Protein AF-0000000078790916 (afdb_homodimer)

Sequence (766 aa):
MKKFFTLTLLTGAIVLLAACGKLNLDSGSSSTGGTKTGSYQTTGTVDNSMYQGVIKNGRYQTSSARGLMLQQNDQGENTFNIKSMESGLESLAKAQFSTDKYSFEEGQLLSTATARSWLKRESKSNPDGLNPVDNGKKDPDTRNPMYLQQILEQDFMVQDGNSMKLGGIAIALGMNQVDYYTKTEYGAQYQTEISEATLKKQGEAMAAKVVARLRKMEKVPSDVPILVGIYKNAEQDSLVGGVYVEHATSKSGTDLGSWKKLNQQNEILPVVSDHKAINSTVANDFSSFTNQVKGFFPTLAGITAQAHYEDGNLSGMKITVNTQFYGLTEIQSFTQYISTAANKYLPSGVPIEITIQSTQGIQAFVSRSSGDKGFYTHVFGSYMKKFFTLTLLTGAIVLLAACGKLNLDSGSSSTGGTKTGSYQTTGTVDNSMYQGVIKNGRYQTSSARGLMLQQNDQGENTFNIKSMESGLESLAKAQFSTDKYSFEEGQLLSTATARSWLKRESKSNPDGLNPVDNGKKDPDTRNPMYLQQILEQDFMVQDGNSMKLGGIAIALGMNQVDYYTKTEYGAQYQTEISEATLKKQGEAMAAKVVARLRKMEKVPSDVPILVGIYKNAEQDSLVGGVYVEHATSKSGTDLGSWKKLNQQNEILPVVSDHKAINSTVANDFSSFTNQVKGFFPTLAGITAQAHYEDGNLSGMKITVNTQFYGLTEIQSFTQYISTAANKYLPSGVPIEITIQSTQGIQAFVSRSSGDKGFYTHVFGSY

pLDDT: mean 87.04, std 20.03, range [19.58, 98.94]

Solvent-accessible surface area (backbone atoms only — not comparable to full-atom values): 42086 Å² total; per-residue (Å²): 140,75,82,76,80,78,78,80,82,78,77,74,79,77,76,78,74,74,78,66,79,72,80,75,74,70,76,76,77,72,77,74,84,64,82,77,68,64,53,55,47,62,28,48,80,83,44,81,89,44,55,27,25,45,22,52,67,59,24,55,54,67,41,52,34,51,70,53,58,61,70,52,48,68,36,72,90,53,56,32,42,58,30,19,50,52,52,48,50,50,56,60,41,43,78,78,49,44,46,89,66,28,30,33,36,45,16,77,82,53,39,43,68,54,49,52,45,34,50,33,47,25,40,93,94,32,71,64,17,65,20,57,46,82,73,82,51,82,50,57,88,70,28,61,60,58,43,52,59,44,78,47,54,38,31,28,28,26,83,49,87,76,37,70,40,83,52,31,38,37,36,36,41,32,26,34,39,57,30,75,43,59,88,42,92,93,47,67,78,45,65,27,80,42,53,69,69,57,43,49,54,52,45,53,55,47,46,45,52,51,44,43,54,50,54,69,35,88,90,35,62,61,66,40,34,36,36,41,33,38,28,38,43,44,60,55,86,49,93,38,13,36,38,51,45,32,36,30,49,16,56,43,67,57,52,41,77,70,74,45,79,43,58,50,47,66,45,63,36,73,62,63,82,94,54,76,65,91,38,60,68,61,52,50,25,48,50,51,34,50,51,52,52,54,57,26,42,81,68,62,75,45,72,40,30,37,36,35,25,51,77,74,37,77,61,32,38,42,32,42,36,36,41,74,75,80,53,55,66,58,50,50,32,49,52,32,28,49,46,45,43,42,68,72,34,40,80,77,71,34,29,36,37,35,39,33,24,38,98,88,32,73,43,31,38,37,34,30,53,63,76,50,89,60,60,48,74,49,69,68,81,56,66,145,79,83,75,88,77,79,80,81,80,79,79,79,82,78,79,77,76,79,69,81,71,78,75,76,70,76,74,78,72,78,75,84,62,83,78,69,63,52,56,46,63,28,48,79,82,45,80,89,44,56,24,25,45,22,51,64,60,22,55,53,69,42,51,34,51,69,53,56,62,72,52,48,70,36,72,89,53,56,32,43,59,30,18,50,51,54,49,51,50,57,61,40,44,80,78,48,43,46,91,64,27,29,32,36,45,17,76,81,53,40,44,68,55,48,53,44,34,49,31,46,26,39,93,94,33,72,65,17,66,20,58,46,82,73,82,49,81,51,58,88,70,28,61,60,59,43,50,58,46,76,44,54,40,31,28,31,26,80,48,87,75,37,69,41,83,51,31,38,37,37,36,41,30,26,33,40,59,29,74,44,60,88,44,91,93,48,67,79,47,65,27,80,41,53,69,69,56,44,49,55,52,44,53,54,45,47,45,52,51,42,44,53,49,54,69,36,90,89,35,62,62,66,39,33,37,36,40,33,36,27,42,43,44,61,55,86,49,91,37,13,35,37,51,47,32,35,30,50,16,57,41,66,58,51,42,77,70,72,45,78,42,57,51,47,67,45,62,37,73,63,63,82,95,54,77,66,90,40,63,67,60,51,48,25,49,49,50,32,50,52,52,51,56,58,26,42,82,69,63,76,45,71,40,30,38,36,34,26,50,76,74,36,78,59,31,37,42,32,41,37,36,41,74,76,81,52,55,65,58,49,49,31,47,51,32,28,49,47,46,43,44,68,71,34,41,80,78,69,34,29,37,37,36,40,33,25,40,99,90,33,72,42,32,39,36,32,29,52,64,74,50,89,60,61,47,75,48,70,67,81,55,66

Nearest PDB structures (foldseek):
  3ib5-assembly1_A-2  TM=9.607E-01  e=1.775E-48  Ligilactobacillus salivarius UCC118
  4hn3-assembly1_A  TM=9.439E-01  e=2.074E-41  Listeria monocytogenes EGD-e
  4hn3-assembly2_D  TM=9.438E-01  e=4.822E-41  Listeria monocytogenes EGD-e
  4hn3-assembly2_C  TM=9.533E-01  e=5.374E-40  Listeria monocytogenes EGD-e
  3n2q-assembly1_A-2  TM=5.591E-01  e=1.727E-21  Bacillus cereus ATCC 14579

Organism: Lacticaseibacillus rhamnosus (strain LMS2-1) (NCBI:txid525361)

Structure (mmCIF, N/CA/C/O backbone):
data_AF-0000000078790916-model_v1
#
loop_
_entity.id
_entity.type
_entity.pdbx_description
1 polymer 'CamS sex pheromone family protein'
#
loop_
_atom_site.group_PDB
_atom_site.id
_atom_site.type_symbol
_atom_site.label_atom_id
_atom_site.label_alt_id
_atom_site.label_comp_id
_atom_site.label_asym_id
_atom_site.label_entity_id
_atom_site.label_seq_id
_atom_site.pdbx_PDB_ins_code
_atom_site.Cartn_x
_atom_site.Cartn_y
_atom_site.Cartn_z
_atom_site.occupancy
_atom_site.B_iso_or_equiv
_atom_site.auth_seq_id
_atom_site.auth_comp_id
_atom_site.auth_asym_id
_atom_site.auth_atom_id
_atom_site.pdbx_PDB_model_num
ATOM 1 N N . MET A 1 1 ? -35.781 11.18 -71.938 1 21.28 1 MET A N 1
ATOM 2 C CA . MET A 1 1 ? -35.469 9.844 -71.438 1 21.28 1 MET A CA 1
ATOM 3 C C . MET A 1 1 ? -34.344 9.891 -70.375 1 21.28 1 MET A C 1
ATOM 5 O O . MET A 1 1 ? -33.781 8.859 -70.062 1 21.28 1 MET A O 1
ATOM 9 N N . LYS A 1 2 ? -34.031 10.969 -69.938 1 21.16 2 LYS A N 1
ATOM 10 C CA . LYS A 1 2 ? -33.156 11.805 -69.125 1 21.16 2 LYS A CA 1
ATOM 11 C C . LYS A 1 2 ? -33.25 11.414 -67.625 1 21.16 2 LYS A C 1
ATOM 13 O O . LYS A 1 2 ? -32.625 12.047 -66.75 1 21.16 2 LYS A O 1
ATOM 18 N N . LYS A 1 3 ? -34.344 10.734 -67.312 1 24.77 3 LYS A N 1
ATOM 19 C CA . LYS A 1 3 ? -34.75 10.906 -65.938 1 24.77 3 LYS A CA 1
ATOM 20 C C . LYS A 1 3 ? -33.75 10.25 -64.938 1 24.77 3 LYS A C 1
ATOM 22 O O . LYS A 1 3 ? -33.5 9.047 -65.062 1 24.77 3 LYS A O 1
ATOM 27 N N . PHE A 1 4 ? -32.812 11.102 -64.438 1 25.88 4 PHE A N 1
ATOM 28 C CA . PHE A 1 4 ? -31.641 11.023 -63.562 1 25.88 4 PHE A CA 1
ATOM 29 C C . PHE A 1 4 ? -32.031 10.367 -62.25 1 25.88 4 PHE A C 1
ATOM 31 O O . PHE A 1 4 ? -33 10.766 -61.594 1 25.88 4 PHE A O 1
ATOM 38 N N . PHE A 1 5 ? -31.656 9.125 -62.062 1 26.88 5 PHE A N 1
ATOM 39 C CA . PHE A 1 5 ? -31.766 8.094 -61.031 1 26.88 5 PHE A CA 1
ATOM 40 C C . PHE A 1 5 ? -31.094 8.539 -59.719 1 26.88 5 PHE A C 1
ATOM 42 O O . PHE A 1 5 ? -29.891 8.75 -59.688 1 26.88 5 PHE A O 1
ATOM 49 N N . THR A 1 6 ? -31.719 9.445 -58.906 1 28.39 6 THR A N 1
ATOM 50 C CA . THR A 1 6 ? -31.438 10.008 -57.594 1 28.39 6 THR A CA 1
ATOM 51 C C . THR A 1 6 ? -31.094 8.906 -56.594 1 28.39 6 THR A C 1
ATOM 53 O O . THR A 1 6 ? -31.938 8.062 -56.281 1 28.39 6 THR A O 1
ATOM 56 N N . LEU A 1 7 ? -29.891 8.336 -56.719 1 28.69 7 LEU A N 1
ATOM 57 C CA . LEU A 1 7 ? -29.328 7.289 -55.875 1 28.69 7 LEU A CA 1
ATOM 58 C C . LEU A 1 7 ? -29.422 7.676 -54.406 1 28.69 7 LEU A C 1
ATOM 60 O O . LEU A 1 7 ? -28.938 8.727 -54 1 28.69 7 LEU A O 1
ATOM 64 N N . THR A 1 8 ? -30.359 7.102 -53.594 1 27.23 8 THR A N 1
ATOM 65 C CA . THR A 1 8 ? -30.844 7.145 -52.219 1 27.23 8 THR A CA 1
ATOM 66 C C . THR A 1 8 ? -29.719 6.789 -51.25 1 27.23 8 THR A C 1
ATOM 68 O O . THR A 1 8 ? -29.141 5.695 -51.312 1 27.23 8 THR A O 1
ATOM 71 N N . LEU A 1 9 ? -28.812 7.742 -50.844 1 28.03 9 LEU A N 1
ATOM 72 C CA . LEU A 1 9 ? -27.766 7.77 -49.812 1 28.03 9 LEU A CA 1
ATOM 73 C C . LEU A 1 9 ? -28.281 7.234 -48.5 1 28.03 9 LEU A C 1
ATOM 75 O O . LEU A 1 9 ? -29.078 7.887 -47.812 1 28.03 9 LEU A O 1
ATOM 79 N N . LEU A 1 10 ? -28.609 5.887 -48.375 1 26.7 10 LEU A N 1
ATOM 80 C CA . LEU A 1 10 ? -29.094 5.285 -47.125 1 26.7 10 LEU A CA 1
ATOM 81 C C . LEU A 1 10 ? -28.047 5.387 -46.031 1 26.7 10 LEU A C 1
ATOM 83 O O . LEU A 1 10 ? -26.969 4.812 -46.125 1 26.7 10 LEU A O 1
ATOM 87 N N . THR A 1 11 ? -27.828 6.539 -45.312 1 28.53 11 THR A N 1
ATOM 88 C CA . THR A 1 11 ? -27 6.902 -44.156 1 28.53 11 THR A CA 1
ATOM 89 C C . THR A 1 11 ? -27.234 5.93 -43 1 28.53 11 THR A C 1
ATOM 91 O O . THR A 1 11 ? -28.281 5.945 -42.344 1 28.53 11 THR A O 1
ATOM 94 N N . GLY A 1 12 ? -26.938 4.582 -43.125 1 25.39 12 GLY A N 1
ATOM 95 C CA . GLY A 1 12 ? -27.156 3.674 -42 1 25.39 12 GLY A CA 1
ATOM 96 C C . GLY A 1 12 ? -26.359 4.043 -40.781 1 25.39 12 GLY A C 1
ATOM 97 O O . GLY A 1 12 ? -25.141 4.164 -40.844 1 25.39 12 GLY A O 1
ATOM 98 N N . ALA A 1 13 ? -26.922 4.844 -39.844 1 28.64 13 ALA A N 1
ATOM 99 C CA . ALA A 1 13 ? -26.484 5.23 -38.5 1 28.64 13 ALA A CA 1
ATOM 100 C C . ALA A 1 13 ? -26.016 4.012 -37.688 1 28.64 13 ALA A C 1
ATOM 102 O O . ALA A 1 13 ? -26.812 3.092 -37.438 1 28.64 13 ALA A O 1
ATOM 103 N N . ILE A 1 14 ? -24.766 3.559 -37.875 1 25.89 14 ILE A N 1
ATOM 104 C CA . ILE A 1 14 ? -24.141 2.459 -37.125 1 25.89 14 ILE A CA 1
ATOM 105 C C . ILE A 1 14 ? -24.25 2.709 -35.625 1 25.89 14 ILE A C 1
ATOM 107 O O . ILE A 1 14 ? -23.75 3.727 -35.125 1 25.89 14 ILE A O 1
ATOM 111 N N . VAL A 1 15 ? -25.297 2.119 -34.938 1 28.12 15 VAL A N 1
ATOM 112 C CA . VAL A 1 15 ? -25.625 2.021 -33.5 1 28.12 15 VAL A CA 1
ATOM 113 C C . VAL A 1 15 ? -24.438 1.458 -32.75 1 28.12 15 VAL A C 1
ATOM 115 O O . VAL A 1 15 ? -23.969 0.349 -33.031 1 28.12 15 VAL A O 1
ATOM 118 N N . LEU A 1 16 ? -23.547 2.365 -32.375 1 25.36 16 LEU A N 1
ATOM 119 C CA . LEU A 1 16 ? -22.469 2.092 -31.438 1 25.36 16 LEU A CA 1
ATOM 120 C C . LEU A 1 16 ? -23.016 1.378 -30.203 1 25.36 16 LEU A C 1
ATOM 122 O O . LEU A 1 16 ? -23.828 1.935 -29.453 1 25.36 16 LEU A O 1
ATOM 126 N N . LEU A 1 17 ? -23.266 0.058 -30.234 1 26.44 17 LEU A N 1
ATOM 127 C CA . LEU A 1 17 ? -23.688 -0.822 -29.141 1 26.44 17 LEU A CA 1
ATOM 128 C C . LEU A 1 17 ? -22.672 -0.788 -28 1 26.44 17 LEU A C 1
ATOM 130 O O . LEU A 1 17 ? -21.531 -1.204 -28.172 1 26.44 17 LEU A O 1
ATOM 134 N N . ALA A 1 18 ? -22.688 0.328 -27.234 1 27.84 18 ALA A N 1
ATOM 135 C CA . ALA A 1 18 ? -22.062 0.345 -25.906 1 27.84 18 ALA A CA 1
ATOM 136 C C . ALA A 1 18 ? -22.422 -0.913 -25.125 1 27.84 18 ALA A C 1
ATOM 138 O O . ALA A 1 18 ? -23.594 -1.146 -24.812 1 27.84 18 ALA A O 1
ATOM 139 N N . ALA A 1 19 ? -21.812 -2.029 -25.375 1 28.02 19 ALA A N 1
ATOM 140 C CA . ALA A 1 19 ? -21.984 -3.312 -24.703 1 28.02 19 ALA A CA 1
ATOM 141 C C . ALA A 1 19 ? -21.812 -3.164 -23.203 1 28.02 19 ALA A C 1
ATOM 143 O O . ALA A 1 19 ? -20.703 -3.039 -22.703 1 28.02 19 ALA A O 1
ATOM 144 N N . CYS A 1 20 ? -22.625 -2.275 -22.516 1 30.19 20 CYS A N 1
ATOM 145 C CA . CYS A 1 20 ? -22.828 -2.342 -21.062 1 30.19 20 CYS A CA 1
ATOM 146 C C . CYS A 1 20 ? -23.188 -3.762 -20.641 1 30.19 20 CYS A C 1
ATOM 148 O O . CYS A 1 20 ? -24.203 -4.305 -21.047 1 30.19 20 CYS A O 1
ATOM 150 N N . GLY A 1 21 ? -22.281 -4.66 -20.625 1 28.16 21 GLY A N 1
ATOM 151 C CA . GLY A 1 21 ? -22.719 -5.898 -20.016 1 28.16 21 GLY A CA 1
ATOM 152 C C . GLY A 1 21 ? -23.531 -5.684 -18.75 1 28.16 21 GLY A C 1
ATOM 153 O O . GLY A 1 21 ? -23.109 -4.93 -17.859 1 28.16 21 GLY A O 1
ATOM 154 N N . LYS A 1 22 ? -24.812 -5.703 -18.828 1 30.19 22 LYS A N 1
ATOM 155 C CA . LYS A 1 22 ? -25.891 -5.637 -17.859 1 30.19 22 LYS A CA 1
ATOM 156 C C . LYS A 1 22 ? -25.656 -6.609 -16.703 1 30.19 22 LYS A C 1
ATOM 158 O O . LYS A 1 22 ? -25.578 -7.82 -16.922 1 30.19 22 LYS A O 1
ATOM 163 N N . LEU A 1 23 ? -24.984 -6.242 -15.602 1 31.84 23 LEU A N 1
ATOM 164 C CA . LEU A 1 23 ? -25.156 -6.926 -14.32 1 31.84 23 LEU A CA 1
ATOM 165 C C . LEU A 1 23 ? -26.625 -7.176 -14.023 1 31.84 23 LEU A C 1
ATOM 167 O O . LEU A 1 23 ? -27.406 -6.227 -13.875 1 31.84 23 LEU A O 1
ATOM 171 N N . ASN A 1 24 ? -27.203 -8.07 -14.758 1 29.94 24 ASN A N 1
ATOM 172 C CA . ASN A 1 24 ? -28.5 -8.492 -14.227 1 29.94 24 ASN A CA 1
ATOM 173 C C . ASN A 1 24 ? -28.391 -8.945 -12.773 1 29.94 24 ASN A C 1
ATOM 175 O O . ASN A 1 24 ? -27.984 -10.086 -12.5 1 29.94 24 ASN A O 1
ATOM 179 N N . LEU A 1 25 ? -27.859 -8.148 -11.922 1 32.12 25 LEU A N 1
ATOM 180 C CA . LEU A 1 25 ? -28.156 -8.398 -10.516 1 32.12 25 LEU A CA 1
ATOM 181 C C . LEU A 1 25 ? -29.656 -8.516 -10.289 1 32.12 25 LEU A C 1
ATOM 183 O O . LEU A 1 25 ? -30.312 -7.535 -9.93 1 32.12 25 LEU A O 1
ATOM 187 N N . ASP A 1 26 ? -30.5 -9.133 -11.211 1 29.72 26 ASP A N 1
ATOM 188 C CA . ASP A 1 26 ? -31.906 -9.336 -10.82 1 29.72 26 ASP A CA 1
ATOM 189 C C . ASP A 1 26 ? -32 -10.133 -9.523 1 29.72 26 ASP A C 1
ATOM 191 O O . ASP A 1 26 ? -31.469 -11.234 -9.422 1 29.72 26 ASP A O 1
ATOM 195 N N . SER A 1 27 ? -32.188 -9.523 -8.43 1 30.58 27 SER A N 1
ATOM 196 C CA . SER A 1 27 ? -32.656 -10.062 -7.164 1 30.58 27 SER A CA 1
ATOM 197 C C . SER A 1 27 ? -33.938 -10.875 -7.363 1 30.58 27 SER A C 1
ATOM 199 O O . SER A 1 27 ? -34.719 -11.055 -6.43 1 30.58 27 SER A O 1
ATOM 201 N N . GLY A 1 28 ? -34.469 -11.203 -8.578 1 28.83 28 GLY A N 1
ATOM 202 C CA . GLY A 1 28 ? -35.781 -11.859 -8.414 1 28.83 28 GLY A CA 1
ATOM 203 C C . GLY A 1 28 ? -35.656 -13.211 -7.738 1 28.83 28 GLY A C 1
ATOM 204 O O . GLY A 1 28 ? -35 -14.117 -8.242 1 28.83 28 GLY A O 1
ATOM 205 N N . SER A 1 29 ? -35.844 -13.289 -6.379 1 29.06 29 SER A N 1
ATOM 206 C CA . SER A 1 29 ? -36.094 -14.492 -5.602 1 29.06 29 SER A CA 1
ATOM 207 C C . SER A 1 29 ? -37.281 -15.281 -6.188 1 29.06 29 SER A C 1
ATOM 209 O O . SER A 1 29 ? -38.406 -15.094 -5.777 1 29.06 29 SER A O 1
ATOM 211 N N . SER A 1 30 ? -37.594 -15.43 -7.484 1 28.88 30 SER A N 1
ATOM 212 C CA . SER A 1 30 ? -38.688 -16.406 -7.602 1 28.88 30 SER A CA 1
ATOM 213 C C . SER A 1 30 ? -38.25 -17.781 -7.137 1 28.88 30 SER A C 1
ATOM 215 O O . SER A 1 30 ? -37.188 -18.266 -7.523 1 28.88 30 SER A O 1
ATOM 217 N N . SER A 1 31 ? -38.938 -18.406 -6.023 1 28.09 31 SER A N 1
ATOM 218 C CA . SER A 1 31 ? -38.906 -19.688 -5.336 1 28.09 31 SER A CA 1
ATOM 219 C C . SER A 1 31 ? -39.188 -20.844 -6.297 1 28.09 31 SER A C 1
ATOM 221 O O . SER A 1 31 ? -39.531 -21.938 -5.871 1 28.09 31 SER A O 1
ATOM 223 N N . THR A 1 32 ? -39.188 -20.812 -7.648 1 28.8 32 THR A N 1
ATOM 224 C CA . THR A 1 32 ? -39.625 -22.125 -8.078 1 28.8 32 THR A CA 1
ATOM 225 C C . THR A 1 32 ? -38.625 -23.203 -7.668 1 28.8 32 THR A C 1
ATOM 227 O O . THR A 1 32 ? -37.438 -22.953 -7.633 1 28.8 32 THR A O 1
ATOM 230 N N . GLY A 1 33 ? -39.125 -24.469 -7.191 1 31.08 33 GLY A N 1
ATOM 231 C CA . GLY A 1 33 ? -38.594 -25.719 -6.672 1 31.08 33 GLY A CA 1
ATOM 232 C C . GLY A 1 33 ? -37.406 -26.25 -7.457 1 31.08 33 GLY A C 1
ATOM 233 O O . GLY A 1 33 ? -37.031 -27.406 -7.293 1 31.08 33 GLY A O 1
ATOM 234 N N . GLY A 1 34 ? -37.188 -25.766 -8.695 1 30.89 34 GLY A N 1
ATOM 235 C CA . GLY A 1 34 ? -36.25 -26.578 -9.453 1 30.89 34 GLY A CA 1
ATOM 236 C C . GLY A 1 34 ? -34.875 -26.688 -8.797 1 30.89 34 GLY A C 1
ATOM 237 O O . GLY A 1 34 ? -34.562 -25.922 -7.879 1 30.89 34 GLY A O 1
ATOM 238 N N . THR A 1 35 ? -34.094 -27.766 -9.047 1 33.31 35 THR A N 1
ATOM 239 C CA . THR A 1 35 ? -32.719 -28 -8.625 1 33.31 35 THR A CA 1
ATOM 240 C C . THR A 1 35 ? -31.891 -26.719 -8.656 1 33.31 35 THR A C 1
ATOM 242 O O . THR A 1 35 ? -31.812 -26.062 -9.695 1 33.31 35 THR A O 1
ATOM 245 N N . LYS A 1 36 ? -31.703 -26.094 -7.559 1 39.28 36 LYS A N 1
ATOM 246 C CA . LYS A 1 36 ? -30.969 -24.859 -7.312 1 39.28 36 LYS A CA 1
ATOM 247 C C . LYS A 1 36 ? -29.656 -24.828 -8.086 1 39.28 36 LYS A C 1
ATOM 249 O O . LYS A 1 36 ? -28.672 -25.453 -7.672 1 39.28 36 LYS A O 1
ATOM 254 N N . THR A 1 37 ? -29.594 -25.125 -9.445 1 45.09 37 THR A N 1
ATOM 255 C CA . THR A 1 37 ? -28.328 -24.828 -10.125 1 45.09 37 THR A CA 1
ATOM 256 C C . THR A 1 37 ? -27.703 -23.562 -9.555 1 45.09 37 THR A C 1
ATOM 258 O O . THR A 1 37 ? -28.375 -22.531 -9.422 1 45.09 37 THR A O 1
ATOM 261 N N . GLY A 1 38 ? -26.609 -23.828 -8.914 1 58 38 GLY A N 1
ATOM 262 C CA . GLY A 1 38 ? -25.953 -22.719 -8.234 1 58 38 GLY A CA 1
ATOM 263 C C . GLY A 1 38 ? -25.812 -21.484 -9.102 1 58 38 GLY A C 1
ATOM 264 O O . GLY A 1 38 ? -25.688 -21.594 -10.32 1 58 38 GLY A O 1
ATOM 265 N N . SER A 1 39 ? -26.125 -20.312 -8.75 1 80.94 39 SER A N 1
ATOM 266 C CA . SER A 1 39 ? -26.031 -19.016 -9.414 1 80.94 39 SER A CA 1
ATOM 267 C C . SER A 1 39 ? -24.578 -18.594 -9.594 1 80.94 39 SER A C 1
ATOM 269 O O . SER A 1 39 ? -23.766 -18.75 -8.672 1 80.94 39 SER A O 1
ATOM 271 N N . TYR A 1 40 ? -24.078 -18.688 -10.867 1 88.06 40 TYR A N 1
ATOM 272 C CA . TYR A 1 40 ? -22.734 -18.234 -11.219 1 88.06 40 TYR A CA 1
ATOM 273 C C . TYR A 1 40 ? -22.703 -16.734 -11.508 1 88.06 40 TYR A C 1
ATOM 275 O O . TYR A 1 40 ? -23.625 -16.203 -12.141 1 88.06 40 TYR A O 1
ATOM 283 N N . GLN A 1 41 ? -21.734 -16.125 -10.852 1 87.81 41 GLN A N 1
ATOM 284 C CA . GLN A 1 41 ? -21.406 -14.719 -11.094 1 87.81 41 GLN A CA 1
ATOM 285 C C . GLN A 1 41 ? -19.891 -14.523 -11.211 1 87.81 41 GLN A C 1
ATOM 287 O O . GLN A 1 41 ? -19.125 -15.461 -11.008 1 87.81 41 GLN A O 1
ATOM 292 N N . THR A 1 42 ? -19.469 -13.398 -11.781 1 90.88 42 THR A N 1
ATOM 293 C CA . THR A 1 42 ? -18.047 -13.055 -11.805 1 90.88 42 THR A CA 1
ATOM 294 C C . THR A 1 42 ? -17.781 -11.797 -10.992 1 90.88 42 THR A C 1
ATOM 296 O O . THR A 1 42 ? -18.719 -11.117 -10.562 1 90.88 42 THR A O 1
ATOM 299 N N . THR A 1 43 ? -16.578 -11.562 -10.664 1 88.81 43 THR A N 1
ATOM 300 C CA . THR A 1 43 ? -16.188 -10.43 -9.836 1 88.81 43 THR A CA 1
ATOM 301 C C . THR A 1 43 ? -16.375 -9.117 -10.602 1 88.81 43 THR A C 1
ATOM 303 O O . THR A 1 43 ? -16.391 -8.039 -9.992 1 88.81 43 THR A O 1
ATOM 306 N N . GLY A 1 44 ? -16.578 -9.109 -11.867 1 83.88 44 GLY A N 1
ATOM 307 C CA . GLY A 1 44 ? -16.547 -7.902 -12.688 1 83.88 44 GLY A CA 1
ATOM 308 C C . GLY A 1 44 ? -15.156 -7.543 -13.156 1 83.88 44 GLY A C 1
ATOM 309 O O . GLY A 1 44 ? -14.172 -8.172 -12.758 1 83.88 44 GLY A O 1
ATOM 310 N N . THR A 1 45 ? -15.102 -6.605 -14.148 1 78.31 45 THR A N 1
ATOM 311 C CA . THR A 1 45 ? -13.805 -6.277 -14.734 1 78.31 45 THR A CA 1
ATOM 312 C C . THR A 1 45 ? -13.477 -4.801 -14.531 1 78.31 45 THR A C 1
ATOM 314 O O . THR A 1 45 ? -14.305 -3.93 -14.82 1 78.31 45 THR A O 1
ATOM 317 N N . VAL A 1 46 ? -12.352 -4.523 -13.898 1 73.62 46 VAL A N 1
ATOM 318 C CA . VAL A 1 46 ? -11.82 -3.166 -13.812 1 73.62 46 VAL A CA 1
ATOM 319 C C . VAL A 1 46 ? -10.82 -2.926 -14.938 1 73.62 46 VAL A C 1
ATOM 321 O O . VAL A 1 46 ? -10.719 -1.815 -15.461 1 73.62 46 VAL A O 1
ATOM 324 N N . ASP A 1 47 ? -10.133 -3.977 -15.156 1 73.94 47 ASP A N 1
ATOM 325 C CA . ASP A 1 47 ? -9.062 -3.984 -16.156 1 73.94 47 ASP A CA 1
ATOM 326 C C . ASP A 1 47 ? -9.141 -5.234 -17.031 1 73.94 47 ASP A C 1
ATOM 328 O O . ASP A 1 47 ? -9.172 -6.355 -16.516 1 73.94 47 ASP A O 1
ATOM 332 N N . ASN A 1 48 ? -9.156 -5.023 -18.359 1 77.38 48 ASN A N 1
ATOM 333 C CA . ASN A 1 48 ? -9.328 -6.137 -19.281 1 77.38 48 ASN A CA 1
ATOM 334 C C . ASN A 1 48 ? -8.141 -7.09 -19.234 1 77.38 48 ASN A C 1
ATOM 336 O O . ASN A 1 48 ? -8.219 -8.211 -19.734 1 77.38 48 ASN A O 1
ATOM 340 N N . SER A 1 49 ? -7.121 -6.641 -18.609 1 78.88 49 SER A N 1
ATOM 341 C CA . SER A 1 49 ? -5.934 -7.488 -18.562 1 78.88 49 SER A CA 1
ATOM 342 C C . SER A 1 49 ? -6.031 -8.492 -17.406 1 78.88 49 SER A C 1
ATOM 344 O O . SER A 1 49 ? -5.25 -9.445 -17.359 1 78.88 49 SER A O 1
ATOM 346 N N . MET A 1 50 ? -7.059 -8.422 -16.641 1 85.88 50 MET A N 1
ATOM 347 C CA . MET A 1 50 ? -7.23 -9.328 -15.508 1 85.88 50 MET A CA 1
ATOM 348 C C . MET A 1 50 ? -8.414 -10.266 -15.727 1 85.88 50 MET A C 1
ATOM 350 O O . MET A 1 50 ? -9.422 -9.867 -16.328 1 85.88 50 MET A O 1
ATOM 354 N N . TYR A 1 51 ? -8.242 -11.453 -15.289 1 93.25 51 TYR A N 1
ATOM 355 C CA . TYR A 1 51 ? -9.375 -12.383 -15.312 1 93.25 51 TYR A CA 1
ATOM 356 C C . TYR A 1 51 ? -10.445 -11.961 -14.32 1 93.25 51 TYR A C 1
ATOM 358 O O . TYR A 1 51 ? -10.141 -11.484 -13.227 1 93.25 51 TYR A O 1
ATOM 366 N N . GLN A 1 52 ? -11.648 -12.188 -14.773 1 92.25 52 GLN A N 1
ATOM 367 C CA . GLN A 1 52 ? -12.719 -12.156 -13.789 1 92.25 52 GLN A CA 1
ATOM 368 C C . GLN A 1 52 ? -12.742 -13.438 -12.961 1 92.25 52 GLN A C 1
ATOM 370 O O . GLN A 1 52 ? -12.617 -14.539 -13.5 1 92.25 52 GLN A O 1
ATOM 375 N N . GLY A 1 53 ? -12.875 -13.234 -11.68 1 92.38 53 GLY A N 1
ATOM 376 C CA . GLY A 1 53 ? -12.984 -14.398 -10.812 1 92.38 53 GLY A CA 1
ATOM 377 C C . GLY A 1 53 ? -14.375 -15.008 -10.805 1 92.38 53 GLY A C 1
ATOM 378 O O . GLY A 1 53 ? -15.375 -14.289 -10.883 1 92.38 53 GLY A O 1
ATOM 379 N N . VAL A 1 54 ? -14.422 -16.266 -10.617 1 93.25 54 VAL A N 1
ATOM 380 C CA . VAL A 1 54 ? -15.695 -16.984 -10.594 1 93.25 54 VAL A CA 1
ATOM 381 C C . VAL A 1 54 ? -16.281 -16.953 -9.188 1 93.25 54 VAL A C 1
ATOM 383 O O . VAL A 1 54 ? -15.578 -17.203 -8.203 1 93.25 54 VAL A O 1
ATOM 386 N N . ILE A 1 55 ? -17.531 -16.594 -9.188 1 89.12 55 ILE A N 1
ATOM 387 C CA . ILE A 1 55 ? -18.328 -16.641 -7.965 1 89.12 55 ILE A CA 1
ATOM 388 C C . ILE A 1 55 ? -19.438 -17.672 -8.109 1 89.12 55 ILE A C 1
ATOM 390 O O . ILE A 1 55 ? -20.203 -17.641 -9.078 1 89.12 55 ILE A O 1
ATOM 394 N N . LYS A 1 56 ? -19.453 -18.625 -7.164 1 90.69 56 LYS A N 1
ATOM 395 C CA . LYS A 1 56 ? -20.484 -19.641 -7.148 1 90.69 56 LYS A CA 1
ATOM 396 C C . LYS A 1 56 ? -21.344 -19.547 -5.891 1 90.69 56 LYS A C 1
ATOM 398 O O . LYS A 1 56 ? -20.812 -19.516 -4.777 1 90.69 56 LYS A O 1
ATOM 403 N N . ASN A 1 57 ? -22.625 -19.391 -6.062 1 89.31 57 ASN A N 1
ATOM 404 C CA . ASN A 1 57 ? -23.562 -19.266 -4.957 1 89.31 57 ASN A CA 1
ATOM 405 C C . ASN A 1 57 ? -23.188 -18.094 -4.043 1 89.31 57 ASN A C 1
ATOM 407 O O . ASN A 1 57 ? -23.188 -18.234 -2.818 1 89.31 57 ASN A O 1
ATOM 411 N N . GLY A 1 58 ? -22.688 -17.094 -4.648 1 84.38 58 GLY A N 1
ATOM 412 C CA . GLY A 1 58 ? -22.391 -15.875 -3.928 1 84.38 58 GLY A CA 1
ATOM 413 C C . GLY A 1 58 ? -21.062 -15.914 -3.203 1 84.38 58 GLY A C 1
ATOM 414 O O . GLY A 1 58 ? -20.734 -15.016 -2.422 1 84.38 58 GLY A O 1
ATOM 415 N N . ARG A 1 59 ? -20.266 -16.922 -3.484 1 88.62 59 ARG A N 1
ATOM 416 C CA . ARG A 1 59 ? -19.016 -17.078 -2.74 1 88.62 59 ARG A CA 1
ATOM 417 C C . ARG A 1 59 ? -17.844 -17.328 -3.682 1 88.62 59 ARG A C 1
ATOM 419 O O . ARG A 1 59 ? -17.969 -18.062 -4.656 1 88.62 59 ARG A O 1
ATOM 426 N N . TYR A 1 60 ? -16.766 -16.656 -3.379 1 88.56 60 TYR A N 1
ATOM 427 C CA . TYR A 1 60 ? -15.523 -16.938 -4.086 1 88.56 60 TYR A CA 1
ATOM 428 C C . TYR A 1 60 ? -15.016 -18.328 -3.77 1 88.56 60 TYR A C 1
ATOM 430 O O . TYR A 1 60 ? -15.07 -18.781 -2.621 1 88.56 60 TYR A O 1
ATOM 438 N N . GLN A 1 61 ? -14.547 -18.953 -4.816 1 87.44 61 GLN A N 1
ATOM 439 C CA . GLN A 1 61 ? -14.047 -20.312 -4.656 1 87.44 61 GLN A CA 1
ATOM 440 C C . GLN A 1 61 ? -12.539 -20.312 -4.398 1 87.44 61 GLN A C 1
ATOM 442 O O . GLN A 1 61 ? -11.742 -20.188 -5.332 1 87.44 61 GLN A O 1
ATOM 447 N N . THR A 1 62 ? -12.148 -20.531 -3.143 1 87.12 62 THR A N 1
ATOM 448 C CA . THR A 1 62 ? -10.727 -20.594 -2.84 1 87.12 62 THR A CA 1
ATOM 449 C C . THR A 1 62 ? -10.156 -21.953 -3.25 1 87.12 62 THR A C 1
ATOM 451 O O . THR A 1 62 ? -10.906 -22.906 -3.477 1 87.12 62 THR A O 1
ATOM 454 N N . SER A 1 63 ? -8.859 -21.953 -3.354 1 87.94 63 SER A N 1
ATOM 455 C CA . SER A 1 63 ? -8.219 -23.203 -3.742 1 87.94 63 SER A CA 1
ATOM 456 C C . SER A 1 63 ? -8.461 -24.297 -2.699 1 87.94 63 SER A C 1
ATOM 458 O O . SER A 1 63 ? -8.367 -24.047 -1.497 1 87.94 63 SER A O 1
ATOM 460 N N . SER A 1 64 ? -8.68 -25.438 -3.16 1 82.25 64 SER A N 1
ATOM 461 C CA . SER A 1 64 ? -8.844 -26.578 -2.277 1 82.25 64 SER A CA 1
ATOM 462 C C . SER A 1 64 ? -7.523 -26.953 -1.601 1 82.25 64 SER A C 1
ATOM 464 O O . SER A 1 64 ? -7.52 -27.547 -0.52 1 82.25 64 SER A O 1
ATOM 466 N N . ALA A 1 65 ? -6.449 -26.531 -2.227 1 83.38 65 ALA A N 1
ATOM 467 C CA . ALA A 1 65 ? -5.133 -26.906 -1.716 1 83.38 65 ALA A CA 1
ATOM 468 C C . ALA A 1 65 ? -4.398 -25.688 -1.157 1 83.38 65 ALA A C 1
ATOM 470 O O . ALA A 1 65 ? -3.172 -25.688 -1.034 1 83.38 65 ALA A O 1
ATOM 471 N N . ARG A 1 66 ? -5.016 -24.656 -0.875 1 79.44 66 ARG A N 1
ATOM 472 C CA . ARG A 1 66 ? -4.445 -23.359 -0.493 1 79.44 66 ARG A CA 1
ATOM 473 C C . ARG A 1 66 ? -3.516 -23.516 0.706 1 79.44 66 ARG A C 1
ATOM 475 O O . ARG A 1 66 ? -2.385 -23.031 0.683 1 79.44 66 ARG A O 1
ATOM 482 N N . GLY A 1 67 ? -3.891 -24.109 1.729 1 79.12 67 GLY A N 1
ATOM 483 C CA . GLY A 1 67 ? -3.111 -24.281 2.941 1 79.12 67 GLY A CA 1
ATOM 484 C C . GLY A 1 67 ? -1.813 -25.031 2.711 1 79.12 67 GLY A C 1
ATOM 485 O O . GLY A 1 67 ? -0.787 -24.719 3.312 1 79.12 67 GLY A O 1
ATOM 486 N N . LEU A 1 68 ? -1.832 -25.844 1.762 1 86.94 68 LEU A N 1
ATOM 487 C CA . LEU A 1 68 ? -0.665 -26.688 1.488 1 86.94 68 LEU A CA 1
ATOM 488 C C . LEU A 1 68 ? 0.443 -25.859 0.833 1 86.94 68 LEU A C 1
ATOM 490 O O . LEU A 1 68 ? 1.625 -26.078 1.107 1 86.94 68 LEU A O 1
ATOM 494 N N . MET A 1 69 ? 0.08 -24.953 0.002 1 84.5 69 MET A N 1
ATOM 495 C CA . MET A 1 69 ? 1.058 -24.078 -0.642 1 84.5 69 MET A CA 1
ATOM 496 C C . MET A 1 69 ? 1.86 -23.297 0.397 1 84.5 69 MET A C 1
ATOM 498 O O . MET A 1 69 ? 3.082 -23.172 0.282 1 84.5 69 MET A O 1
ATOM 502 N N . LEU A 1 70 ? 1.225 -22.891 1.369 1 81.56 70 LEU A N 1
ATOM 503 C CA . LEU A 1 70 ? 1.879 -22.141 2.441 1 81.56 70 LEU A CA 1
ATOM 504 C C . LEU A 1 70 ? 2.756 -23.062 3.283 1 81.56 70 LEU A C 1
ATOM 506 O O . LEU A 1 70 ? 3.877 -22.703 3.645 1 81.56 70 LEU A O 1
ATOM 510 N N . GLN A 1 71 ? 2.18 -24.172 3.529 1 86.75 71 GLN A N 1
ATOM 511 C CA . GLN A 1 71 ? 2.9 -25.141 4.355 1 86.75 71 GLN A CA 1
ATOM 512 C C . GLN A 1 71 ? 4.191 -25.578 3.674 1 86.75 71 GLN A C 1
ATOM 514 O O . GLN A 1 71 ? 5.195 -25.828 4.344 1 86.75 71 GLN A O 1
ATOM 519 N N . GLN A 1 72 ? 4.133 -25.594 2.381 1 89.94 72 GLN A N 1
ATOM 520 C CA . GLN A 1 72 ? 5.258 -26.109 1.614 1 89.94 72 GLN A CA 1
ATOM 521 C C . GLN A 1 72 ? 6.227 -25 1.226 1 89.94 72 GLN A C 1
ATOM 523 O O . GLN A 1 72 ? 7.242 -25.25 0.579 1 89.94 72 GLN A O 1
ATOM 528 N N . ASN A 1 73 ? 5.91 -23.844 1.619 1 88.5 73 ASN A N 1
ATOM 529 C CA . ASN A 1 73 ? 6.82 -22.734 1.347 1 88.5 73 ASN A CA 1
ATOM 530 C C . ASN A 1 73 ? 8.078 -22.828 2.199 1 88.5 73 ASN A C 1
ATOM 532 O O . ASN A 1 73 ? 8.008 -22.844 3.43 1 88.5 73 ASN A O 1
ATOM 536 N N . ASP A 1 74 ? 9.188 -22.828 1.586 1 86.69 74 ASP A N 1
ATOM 537 C CA . ASP A 1 74 ? 10.422 -23.016 2.338 1 86.69 74 ASP A CA 1
ATOM 538 C C . ASP A 1 74 ? 11.188 -21.688 2.475 1 86.69 74 ASP A C 1
ATOM 540 O O . ASP A 1 74 ? 12.367 -21.688 2.84 1 86.69 74 ASP A O 1
ATOM 544 N N . GLN A 1 75 ? 10.602 -20.594 2.203 1 86.12 75 GLN A N 1
ATOM 545 C CA . GLN A 1 75 ? 11.242 -19.281 2.279 1 86.12 75 GLN A CA 1
ATOM 546 C C . GLN A 1 75 ? 10.852 -18.547 3.559 1 86.12 75 GLN A C 1
ATOM 548 O O . GLN A 1 75 ? 10.781 -17.328 3.58 1 86.12 75 GLN A O 1
ATOM 553 N N . GLY A 1 76 ? 10.547 -19.25 4.547 1 80.19 76 GLY A N 1
ATOM 554 C CA . GLY A 1 76 ? 10.148 -18.625 5.801 1 80.19 76 GLY A CA 1
ATOM 555 C C . GLY A 1 76 ? 8.898 -17.781 5.68 1 80.19 76 GLY A C 1
ATOM 556 O O . GLY A 1 76 ? 7.863 -18.266 5.207 1 80.19 76 GLY A O 1
ATOM 557 N N . GLU A 1 77 ? 9.109 -16.516 5.984 1 76.69 77 GLU A N 1
ATOM 558 C CA . GLU A 1 77 ? 7.957 -15.617 6.012 1 76.69 77 GLU A CA 1
ATOM 559 C C . GLU A 1 77 ? 7.711 -14.984 4.641 1 76.69 77 GLU A C 1
ATOM 561 O O . GLU A 1 77 ? 6.637 -14.445 4.383 1 76.69 77 GLU A O 1
ATOM 566 N N . ASN A 1 78 ? 8.664 -15.141 3.877 1 83 78 ASN A N 1
ATOM 567 C CA . ASN A 1 78 ? 8.461 -14.562 2.555 1 83 78 ASN A CA 1
ATOM 568 C C . ASN A 1 78 ? 7.711 -15.516 1.631 1 83 78 ASN A C 1
ATOM 570 O O . ASN A 1 78 ? 7.734 -16.734 1.83 1 83 78 ASN A O 1
ATOM 574 N N . THR A 1 79 ? 6.961 -14.938 0.705 1 89.38 79 THR A N 1
ATOM 575 C CA . THR A 1 79 ? 6.156 -15.734 -0.216 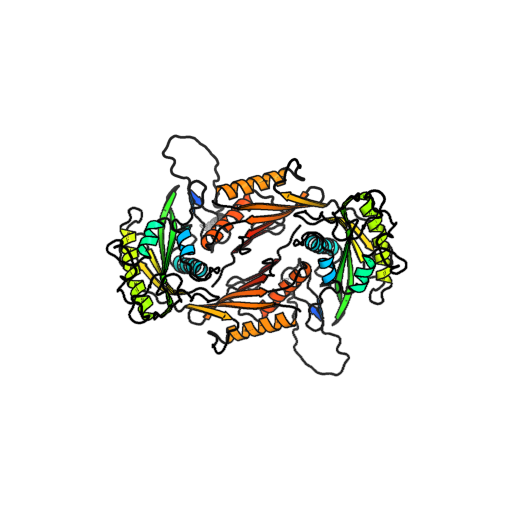1 89.38 79 THR A CA 1
ATOM 576 C C . THR A 1 79 ? 6.48 -15.383 -1.664 1 89.38 79 THR A C 1
ATOM 578 O O . THR A 1 79 ? 5.582 -15.289 -2.502 1 89.38 79 THR A O 1
ATOM 581 N N . PHE A 1 80 ? 7.777 -15.188 -1.924 1 92.75 80 PHE A N 1
ATOM 582 C CA . PHE A 1 80 ? 8.172 -14.766 -3.264 1 92.75 80 PHE A CA 1
ATOM 583 C C . PHE A 1 80 ? 7.926 -15.875 -4.277 1 92.75 80 PHE A C 1
ATOM 585 O O . PHE A 1 80 ? 7.41 -15.625 -5.367 1 92.75 80 PHE A O 1
ATOM 592 N N . ASN A 1 81 ? 8.227 -17.125 -3.912 1 94.88 81 ASN A N 1
ATOM 593 C CA . ASN A 1 81 ? 7.98 -18.25 -4.801 1 94.88 81 ASN A CA 1
ATOM 594 C C . ASN A 1 81 ? 6.496 -18.422 -5.094 1 94.88 81 ASN A C 1
ATOM 596 O O . ASN A 1 81 ? 6.105 -18.656 -6.238 1 94.88 81 ASN A O 1
ATOM 600 N N . ILE A 1 82 ? 5.734 -18.297 -4.07 1 92.31 82 ILE A N 1
ATOM 601 C CA . ILE A 1 82 ? 4.297 -18.484 -4.23 1 92.31 82 ILE A CA 1
ATOM 602 C C . ILE A 1 82 ? 3.74 -17.422 -5.184 1 92.31 82 ILE A C 1
ATOM 604 O O . ILE A 1 82 ? 3.076 -17.75 -6.168 1 92.31 82 ILE A O 1
ATOM 608 N N . LYS A 1 83 ? 4.066 -16.219 -4.961 1 92.38 83 LYS A N 1
ATOM 609 C CA . LYS A 1 83 ? 3.537 -15.117 -5.762 1 92.38 83 LYS A CA 1
ATOM 610 C C . LYS A 1 83 ? 4.031 -15.203 -7.203 1 92.38 83 LYS A C 1
ATOM 612 O O . LYS A 1 83 ? 3.248 -15.039 -8.141 1 92.38 83 LYS A O 1
ATOM 617 N N . SER A 1 84 ? 5.312 -15.453 -7.297 1 95.44 84 SER A N 1
ATOM 618 C CA . SER A 1 84 ? 5.863 -15.531 -8.641 1 95.44 84 SER A CA 1
ATOM 619 C C . SER A 1 84 ? 5.316 -16.734 -9.398 1 95.44 84 SER A C 1
ATOM 621 O O . SER A 1 84 ? 5.094 -16.672 -10.609 1 95.44 84 SER A O 1
ATOM 623 N N . MET A 1 85 ? 5.129 -17.797 -8.719 1 96.19 85 MET A N 1
ATOM 624 C CA . MET A 1 85 ? 4.566 -19 -9.344 1 96.19 85 MET A CA 1
ATOM 625 C C . MET A 1 85 ? 3.139 -18.734 -9.812 1 96.19 85 MET A C 1
ATOM 627 O O . MET A 1 85 ? 2.785 -19.078 -10.945 1 96.19 85 MET A O 1
ATOM 631 N N . GLU A 1 86 ? 2.383 -18.125 -9 1 95.62 86 GLU A N 1
ATOM 632 C CA . GLU A 1 86 ? 0.99 -17.844 -9.336 1 95.62 86 GLU A CA 1
ATOM 633 C C . GLU A 1 86 ? 0.89 -16.875 -10.516 1 95.62 86 GLU A C 1
ATOM 635 O O . GLU A 1 86 ? 0.169 -17.141 -11.477 1 95.62 86 GLU A O 1
ATOM 640 N N . SER A 1 87 ? 1.611 -15.82 -10.391 1 94.88 87 SER A N 1
ATOM 641 C CA . SER A 1 87 ? 1.555 -14.82 -11.453 1 94.88 87 SER A CA 1
ATOM 642 C C . SER A 1 87 ? 2.141 -15.352 -12.75 1 94.88 87 SER A C 1
ATOM 644 O O . SER A 1 87 ? 1.628 -15.062 -13.836 1 94.88 87 SER A O 1
ATOM 646 N N . GLY A 1 88 ? 3.215 -16.078 -12.602 1 96.5 88 GLY A N 1
ATOM 647 C CA . GLY A 1 88 ? 3.824 -16.656 -13.789 1 96.5 88 GLY A CA 1
ATOM 648 C C . GLY A 1 88 ? 2.918 -17.641 -14.508 1 96.5 88 GLY A C 1
ATOM 649 O O . GLY A 1 88 ? 2.859 -17.656 -15.742 1 96.5 88 GLY A O 1
ATOM 650 N N . LEU A 1 89 ? 2.252 -18.453 -13.75 1 97.75 89 LEU A N 1
ATOM 651 C CA . LEU A 1 89 ? 1.349 -19.422 -14.367 1 97.75 89 LEU A CA 1
ATOM 652 C C . LEU A 1 89 ? 0.206 -18.719 -15.086 1 97.75 89 LEU A C 1
ATOM 654 O O . LEU A 1 89 ? -0.177 -19.109 -16.188 1 97.75 89 LEU A O 1
ATOM 658 N N . GLU A 1 90 ? -0.281 -17.734 -14.438 1 96.19 90 GLU A N 1
ATOM 659 C CA . GLU A 1 90 ? -1.332 -16.938 -15.07 1 96.19 90 GLU A CA 1
ATOM 660 C C . GLU A 1 90 ? -0.85 -16.328 -16.375 1 96.19 90 GLU A C 1
ATOM 662 O O . GLU A 1 90 ? -1.578 -16.328 -17.375 1 96.19 90 GLU A O 1
ATOM 667 N N . SER A 1 91 ? 0.349 -15.82 -16.375 1 94.56 91 SER A N 1
ATOM 668 C CA . SER A 1 91 ? 0.925 -15.219 -17.562 1 94.56 91 SER A CA 1
ATOM 669 C C . SER A 1 91 ? 1.043 -16.25 -18.688 1 94.56 91 SER A C 1
ATOM 671 O O . SER A 1 91 ? 0.711 -15.953 -19.844 1 94.56 91 SER A O 1
ATOM 673 N N . LEU A 1 92 ? 1.511 -17.438 -18.375 1 97.06 92 LEU A N 1
ATOM 674 C CA . LEU A 1 92 ? 1.593 -18.5 -19.375 1 97.06 92 LEU A CA 1
ATOM 675 C C . LEU A 1 92 ? 0.207 -18.859 -19.891 1 97.06 92 LEU A C 1
ATOM 677 O O . LEU A 1 92 ? 0.026 -19.062 -21.094 1 97.06 92 LEU A O 1
ATOM 681 N N . ALA A 1 93 ? -0.731 -18.891 -19 1 97.31 93 ALA A N 1
ATOM 682 C CA . ALA A 1 93 ? -2.094 -19.297 -19.328 1 97.31 93 ALA A CA 1
ATOM 683 C C . ALA A 1 93 ? -2.758 -18.281 -20.266 1 97.31 93 ALA A C 1
ATOM 685 O O . ALA A 1 93 ? -3.568 -18.656 -21.109 1 97.31 93 ALA A O 1
ATOM 686 N N . LYS A 1 94 ? -2.477 -17.047 -20.109 1 94.75 94 LYS A N 1
ATOM 687 C CA . LYS A 1 94 ? -3.107 -15.977 -20.891 1 94.75 94 LYS A CA 1
ATOM 688 C C . LYS A 1 94 ? -2.861 -16.172 -22.375 1 94.75 94 LYS A C 1
ATOM 690 O O . LYS A 1 94 ? -3.684 -15.766 -23.203 1 94.75 94 LYS A O 1
ATOM 695 N N . ALA A 1 95 ? -1.756 -16.75 -22.656 1 91.81 95 ALA A N 1
ATOM 696 C CA . ALA A 1 95 ? -1.448 -17 -24.062 1 91.81 95 ALA A CA 1
ATOM 697 C C . ALA A 1 95 ? -2.41 -18.016 -24.672 1 91.81 95 ALA A C 1
ATOM 699 O O . ALA A 1 95 ? -2.656 -18.016 -25.875 1 91.81 95 ALA A O 1
ATOM 700 N N . GLN A 1 96 ? -3 -18.828 -23.859 1 92.69 96 GLN A N 1
ATOM 701 C CA . GLN A 1 96 ? -3.889 -19.891 -24.297 1 92.69 96 GLN A CA 1
ATOM 702 C C . GLN A 1 96 ? -5.336 -19.609 -23.922 1 92.69 96 GLN A C 1
ATOM 704 O O . GLN A 1 96 ? -6.266 -20.016 -24.625 1 92.69 96 GLN A O 1
ATOM 709 N N . PHE A 1 97 ? -5.477 -19 -22.797 1 97.12 97 PHE A N 1
ATOM 710 C CA . PHE A 1 97 ? -6.785 -18.688 -22.234 1 97.12 97 PHE A CA 1
ATOM 711 C C . PHE A 1 97 ? -6.973 -17.172 -22.109 1 97.12 97 PHE A C 1
ATOM 713 O O . PHE A 1 97 ? -6.602 -16.578 -21.094 1 97.12 97 PHE A O 1
ATOM 720 N N . SER A 1 98 ? -7.684 -16.594 -23.062 1 95.62 98 SER A N 1
ATOM 721 C CA . SER A 1 98 ? -7.801 -15.148 -23.094 1 95.62 98 SER A CA 1
ATOM 722 C C . SER A 1 98 ? -8.758 -14.648 -22.016 1 95.62 98 SER A C 1
ATOM 724 O O . SER A 1 98 ? -9.758 -15.305 -21.703 1 95.62 98 SER A O 1
ATOM 726 N N . THR A 1 99 ? -8.539 -13.445 -21.531 1 93.81 99 THR A N 1
ATOM 727 C CA . THR A 1 99 ? -9.336 -12.883 -20.438 1 93.81 99 THR A CA 1
ATOM 728 C C . THR A 1 99 ? -10.727 -12.508 -20.938 1 93.81 99 THR A C 1
ATOM 730 O O . THR A 1 99 ? -11.648 -12.312 -20.141 1 93.81 99 THR A O 1
ATOM 733 N N . ASP A 1 100 ? -10.93 -12.391 -22.219 1 92.62 100 ASP A N 1
ATOM 734 C CA . ASP A 1 100 ? -12.227 -12.031 -22.797 1 92.62 100 ASP A CA 1
ATOM 735 C C . ASP A 1 100 ? -13.172 -13.227 -22.812 1 92.62 100 ASP A C 1
ATOM 737 O O . ASP A 1 100 ? -14.398 -13.062 -22.812 1 92.62 100 ASP A O 1
ATOM 741 N N . LYS A 1 101 ? -12.555 -14.391 -22.859 1 94.5 101 LYS A N 1
ATOM 742 C CA . LYS A 1 101 ? -13.359 -15.594 -23.031 1 94.5 101 LYS A CA 1
ATOM 743 C C . LYS A 1 101 ? -13.422 -16.422 -21.75 1 94.5 101 LYS A C 1
ATOM 745 O O . LYS A 1 101 ? -14.391 -17.141 -21.516 1 94.5 101 LYS A O 1
ATOM 750 N N . TYR A 1 102 ? -12.352 -16.312 -21.016 1 96.81 102 TYR A N 1
ATOM 751 C CA . TYR A 1 102 ? -12.234 -17.188 -19.859 1 96.81 102 TYR A CA 1
ATOM 752 C C . TYR A 1 102 ? -12.312 -16.391 -18.562 1 96.81 102 TYR A C 1
ATOM 754 O O . TYR A 1 102 ? -11.781 -15.273 -18.469 1 96.81 102 TYR A O 1
ATOM 762 N N . SER A 1 103 ? -12.984 -16.969 -17.578 1 95.56 103 SER A N 1
ATOM 763 C CA . SER A 1 103 ? -12.938 -16.5 -16.188 1 95.56 103 SER A CA 1
ATOM 764 C C . SER A 1 103 ? -12.016 -17.375 -15.344 1 95.56 103 SER A C 1
ATOM 766 O O . SER A 1 103 ? -11.789 -18.531 -15.664 1 95.56 103 SER A O 1
ATOM 768 N N . PHE A 1 104 ? -11.555 -16.797 -14.344 1 96.31 104 PHE A N 1
ATOM 769 C CA . PHE A 1 104 ? -10.555 -17.469 -13.516 1 96.31 104 PHE A CA 1
ATOM 770 C C . PHE A 1 104 ? -11.203 -18.109 -12.297 1 96.31 104 PHE A C 1
ATOM 772 O O . PHE A 1 104 ? -12.062 -17.5 -11.656 1 96.31 104 PHE A O 1
ATOM 779 N N . GLU A 1 105 ? -10.75 -19.281 -11.969 1 95.88 105 GLU A N 1
ATOM 780 C CA . GLU A 1 105 ? -11.125 -19.984 -10.742 1 95.88 105 GLU A CA 1
ATOM 781 C C . GLU A 1 105 ? -9.914 -20.672 -10.117 1 95.88 105 GLU A C 1
ATOM 783 O O . GLU A 1 105 ? -9.117 -21.312 -10.82 1 95.88 105 GLU A O 1
ATOM 788 N N . GLU A 1 106 ? -9.812 -20.484 -8.758 1 93.94 106 GLU A N 1
ATOM 789 C CA . GLU A 1 106 ? -8.773 -21.234 -8.062 1 93.94 106 GLU A CA 1
ATOM 790 C C . GLU A 1 106 ? -8.961 -22.734 -8.242 1 93.94 106 GLU A C 1
ATOM 792 O O . GLU A 1 106 ? -10.078 -23.203 -8.492 1 93.94 106 GLU A O 1
ATOM 797 N N . GLY A 1 107 ? -7.891 -23.453 -8.094 1 95.88 107 GLY A N 1
ATOM 798 C CA . GLY A 1 107 ? -7.941 -24.891 -8.289 1 95.88 107 GLY A CA 1
ATOM 799 C C . GLY A 1 107 ? -9.031 -25.562 -7.48 1 95.88 107 GLY A C 1
ATOM 800 O O . GLY A 1 107 ? -9.086 -25.422 -6.258 1 95.88 107 GLY A O 1
ATOM 801 N N . GLN A 1 108 ? -9.898 -26.266 -8.227 1 94.81 108 GLN A N 1
ATOM 802 C CA . GLN A 1 108 ? -11 -26.984 -7.578 1 94.81 108 GLN A CA 1
ATOM 803 C C . GLN A 1 108 ? -10.852 -28.484 -7.754 1 94.81 108 GLN A C 1
ATOM 805 O O . GLN A 1 108 ? -11.57 -29.266 -7.125 1 94.81 108 GLN A O 1
ATOM 810 N N . LEU A 1 109 ? -9.93 -28.906 -8.578 1 96.81 109 LEU A N 1
ATOM 811 C CA . LEU A 1 109 ? -9.812 -30.312 -8.945 1 96.81 109 LEU A CA 1
ATOM 812 C C . LEU A 1 109 ? -8.938 -31.062 -7.953 1 96.81 109 LEU A C 1
ATOM 814 O O . LEU A 1 109 ? -9.281 -32.188 -7.531 1 96.81 109 LEU A O 1
ATOM 818 N N . LEU A 1 110 ? -7.789 -30.484 -7.598 1 96.81 110 LEU A N 1
ATOM 819 C CA . LEU A 1 110 ? -6.879 -31.125 -6.656 1 96.81 110 LEU A CA 1
ATOM 820 C C . LEU A 1 110 ? -7.246 -30.766 -5.219 1 96.81 110 LEU A C 1
ATOM 822 O O . LEU A 1 110 ? -7.066 -29.625 -4.797 1 96.81 110 LEU A O 1
ATOM 826 N N . SER A 1 111 ? -7.648 -31.75 -4.465 1 94.88 111 SER A N 1
ATOM 827 C CA . SER A 1 111 ? -7.859 -31.531 -3.039 1 94.88 111 SER A CA 1
ATOM 828 C C . SER A 1 111 ? -6.535 -31.453 -2.289 1 94.88 111 SER A C 1
ATOM 830 O O . SER A 1 111 ? -5.492 -31.844 -2.811 1 94.88 111 SER A O 1
ATOM 832 N N . THR A 1 112 ? -6.652 -30.953 -1.104 1 94.88 112 THR A N 1
ATOM 833 C CA . THR A 1 112 ? -5.473 -30.891 -0.246 1 94.88 112 THR A CA 1
ATOM 834 C C . THR A 1 112 ? -4.867 -32.281 -0.057 1 94.88 112 THR A C 1
ATOM 836 O O . THR A 1 112 ? -3.648 -32.438 -0.143 1 94.88 112 THR A O 1
ATOM 839 N N . ALA A 1 113 ? -5.723 -33.25 0.168 1 95.88 113 ALA A N 1
ATOM 840 C CA . ALA A 1 113 ? -5.266 -34.625 0.387 1 95.88 113 ALA A CA 1
ATOM 841 C C . ALA A 1 113 ? -4.566 -35.156 -0.854 1 95.88 113 ALA A C 1
ATOM 843 O O . ALA A 1 113 ? -3.508 -35.781 -0.752 1 95.88 113 ALA A O 1
ATOM 844 N N . THR A 1 114 ? -5.156 -34.938 -1.993 1 96.81 114 THR A N 1
ATOM 845 C CA . THR A 1 114 ? -4.57 -35.406 -3.248 1 96.81 114 THR A CA 1
ATOM 846 C C . THR A 1 114 ? -3.219 -34.75 -3.49 1 96.81 114 THR A C 1
ATOM 848 O O . THR A 1 114 ? -2.23 -35.406 -3.781 1 96.81 114 THR A O 1
ATOM 851 N N . ALA A 1 115 ? -3.182 -33.438 -3.348 1 97.06 115 ALA A N 1
ATOM 852 C CA . ALA A 1 115 ? -1.94 -32.688 -3.561 1 97.06 115 ALA A CA 1
ATOM 853 C C . ALA A 1 115 ? -0.852 -33.156 -2.598 1 97.06 115 ALA A C 1
ATOM 855 O O . ALA A 1 115 ? 0.301 -33.344 -2.994 1 97.06 115 ALA A O 1
ATOM 856 N N . ARG A 1 116 ? -1.233 -33.312 -1.349 1 96.88 116 ARG A N 1
ATOM 857 C CA . ARG A 1 116 ? -0.285 -33.781 -0.341 1 96.88 116 ARG A CA 1
ATOM 858 C C . ARG A 1 116 ? 0.279 -35.156 -0.707 1 96.88 116 ARG A C 1
ATOM 860 O O . ARG A 1 116 ? 1.486 -35.375 -0.611 1 96.88 116 ARG A O 1
ATOM 867 N N . SER A 1 117 ? -0.605 -35.969 -1.1 1 97.75 117 SER A N 1
ATOM 868 C CA . SER A 1 117 ? -0.187 -37.312 -1.511 1 97.75 117 SER A CA 1
ATOM 869 C C . SER A 1 117 ? 0.768 -37.25 -2.699 1 97.75 117 SER A C 1
ATOM 871 O O . SER A 1 117 ? 1.793 -37.938 -2.715 1 97.75 117 SER A O 1
ATOM 873 N N . TRP A 1 118 ? 0.443 -36.438 -3.688 1 98.25 118 TRP A N 1
ATOM 874 C CA . TRP A 1 118 ? 1.256 -36.312 -4.895 1 98.25 118 TRP A CA 1
ATOM 875 C C . TRP A 1 118 ? 2.631 -35.75 -4.57 1 98.25 118 TRP A C 1
ATOM 877 O O . TRP A 1 118 ? 3.635 -36.156 -5.164 1 98.25 118 TRP A O 1
ATOM 887 N N . LEU A 1 119 ? 2.748 -34.844 -3.559 1 98 119 LEU A N 1
ATOM 888 C CA . LEU A 1 119 ? 3.992 -34.156 -3.242 1 98 119 LEU A CA 1
ATOM 889 C C . LEU A 1 119 ? 4.93 -35.062 -2.443 1 98 119 LEU A C 1
ATOM 891 O O . LEU A 1 119 ? 6.137 -34.812 -2.389 1 98 119 LEU A O 1
ATOM 895 N N . LYS A 1 120 ? 4.402 -36.094 -1.868 1 97.75 120 LYS A N 1
ATOM 896 C CA . LYS A 1 120 ? 5.203 -37.031 -1.062 1 97.75 120 LYS A CA 1
ATOM 897 C C . LYS A 1 120 ? 5.973 -38 -1.945 1 97.75 120 LYS A C 1
ATOM 899 O O . LYS A 1 120 ? 5.832 -37.969 -3.17 1 97.75 120 LYS A O 1
ATOM 904 N N . ARG A 1 121 ? 6.77 -38.75 -1.312 1 98.44 121 ARG A N 1
ATOM 905 C CA . ARG A 1 121 ? 7.512 -39.812 -1.982 1 98.44 121 ARG A CA 1
ATOM 906 C C . ARG A 1 121 ? 6.598 -40.969 -2.346 1 98.44 121 ARG A C 1
ATOM 908 O O . ARG A 1 121 ? 5.668 -41.312 -1.602 1 98.44 121 ARG A O 1
ATOM 915 N N . GLU A 1 122 ? 6.98 -41.5 -3.506 1 98.44 122 GLU A N 1
ATOM 916 C CA . GLU A 1 122 ? 6.375 -42.781 -3.811 1 98.44 122 GLU A CA 1
ATOM 917 C C . GLU A 1 122 ? 6.773 -43.844 -2.783 1 98.44 122 GLU A C 1
ATOM 919 O O . GLU A 1 122 ? 7.938 -43.906 -2.379 1 98.44 122 GLU A O 1
ATOM 924 N N . SER A 1 123 ? 5.777 -44.594 -2.342 1 98.06 123 SER A N 1
ATOM 925 C CA . SER A 1 123 ? 5.977 -45.719 -1.411 1 98.06 123 SER A CA 1
ATOM 926 C C . SER A 1 123 ? 4.844 -46.719 -1.503 1 98.06 123 SER A C 1
ATOM 928 O O . SER A 1 123 ? 3.873 -46.531 -2.234 1 98.06 123 SER A O 1
ATOM 930 N N . LYS A 1 124 ? 5.051 -47.781 -0.785 1 97.69 124 LYS A N 1
ATOM 931 C CA . LYS A 1 124 ? 3.982 -48.781 -0.744 1 97.69 124 LYS A CA 1
ATOM 932 C C . LYS A 1 124 ? 2.697 -48.188 -0.18 1 97.69 124 LYS A C 1
ATOM 934 O O . LYS A 1 124 ? 1.605 -48.469 -0.682 1 97.69 124 LYS A O 1
ATOM 939 N N . SER A 1 125 ? 2.857 -47.375 0.826 1 97.81 125 SER A N 1
ATOM 940 C CA . SER A 1 125 ? 1.708 -46.75 1.489 1 97.81 125 SER A CA 1
ATOM 941 C C . SER A 1 125 ? 1.214 -45.531 0.727 1 97.81 125 SER A C 1
ATOM 943 O O . SER A 1 125 ? 0.115 -45.031 0.984 1 97.81 125 SER A O 1
ATOM 945 N N . ASN A 1 126 ? 1.987 -45.094 -0.218 1 98.44 126 ASN A N 1
ATOM 946 C CA . ASN A 1 126 ? 1.613 -43.969 -1.043 1 98.44 126 ASN A CA 1
ATOM 947 C C . ASN A 1 126 ? 2.062 -44.156 -2.49 1 98.44 126 ASN A C 1
ATOM 949 O O . ASN A 1 126 ? 2.953 -43.438 -2.963 1 98.44 126 ASN A O 1
ATOM 953 N N . PRO A 1 127 ? 1.432 -44.938 -3.246 1 98 127 PRO A N 1
ATOM 954 C CA . PRO A 1 127 ? 1.849 -45.219 -4.621 1 98 127 PRO A CA 1
ATOM 955 C C . PRO A 1 127 ? 1.691 -44.031 -5.547 1 98 127 PRO A C 1
ATOM 957 O O . PRO A 1 127 ? 2.248 -44 -6.648 1 98 127 PRO A O 1
ATOM 960 N N . ASP A 1 128 ? 0.992 -43.031 -5.102 1 98 128 ASP A N 1
ATOM 961 C CA . ASP A 1 128 ? 0.708 -41.875 -5.961 1 98 128 ASP A CA 1
ATOM 962 C C . ASP A 1 128 ? 1.75 -40.781 -5.773 1 98 128 ASP A C 1
ATOM 964 O O . ASP A 1 128 ? 1.691 -39.75 -6.438 1 98 128 ASP A O 1
ATOM 968 N N . GLY A 1 129 ? 2.693 -41.031 -4.859 1 98.75 129 GLY A N 1
ATOM 969 C CA . GLY A 1 129 ? 3.746 -40.031 -4.684 1 98.75 129 GLY A CA 1
ATOM 970 C C . GLY A 1 129 ? 4.523 -39.75 -5.957 1 98.75 129 GLY A C 1
ATOM 971 O O . GLY A 1 129 ? 4.848 -40.688 -6.703 1 98.75 129 GLY A O 1
ATOM 972 N N . LEU A 1 130 ? 4.797 -38.5 -6.234 1 98.81 130 LEU A N 1
ATOM 973 C CA . LEU A 1 130 ? 5.477 -38.156 -7.473 1 98.81 130 LEU A CA 1
ATOM 974 C C . LEU A 1 130 ? 6.984 -38.062 -7.258 1 98.81 130 LEU A C 1
ATOM 976 O O . LEU A 1 130 ? 7.758 -38.156 -8.211 1 98.81 130 LEU A O 1
ATOM 980 N N . ASN A 1 131 ? 7.387 -37.812 -6.016 1 98.81 131 ASN A N 1
ATOM 981 C CA . ASN A 1 131 ? 8.812 -37.812 -5.715 1 98.81 131 ASN A CA 1
ATOM 982 C C . ASN A 1 131 ? 9.367 -39.219 -5.605 1 98.81 131 ASN A C 1
ATOM 984 O O . ASN A 1 131 ? 8.625 -40.156 -5.301 1 98.81 131 ASN A O 1
ATOM 988 N N . PRO A 1 132 ? 10.648 -39.406 -5.871 1 98.44 132 PRO A N 1
ATOM 989 C CA . PRO A 1 132 ? 11.219 -40.75 -5.859 1 98.44 132 PRO A CA 1
ATOM 990 C C . PRO A 1 132 ? 11.188 -41.406 -4.477 1 98.44 132 PRO A C 1
ATOM 992 O O . PRO A 1 132 ? 11.164 -40.688 -3.463 1 98.44 132 PRO A O 1
ATOM 995 N N . VAL A 1 133 ? 11.273 -42.688 -4.477 1 98.25 133 VAL A N 1
ATOM 996 C CA . VAL A 1 133 ? 11.297 -43.469 -3.25 1 98.25 133 VAL A CA 1
ATOM 997 C C . VAL A 1 133 ? 12.508 -43.062 -2.406 1 98.25 133 VAL A C 1
ATOM 999 O O . VAL A 1 133 ? 13.562 -42.719 -2.943 1 98.25 133 VAL A O 1
ATOM 1002 N N . ASP A 1 134 ? 12.242 -43.156 -1.117 1 97 134 ASP A N 1
ATOM 1003 C CA . ASP A 1 134 ? 13.383 -43.062 -0.216 1 97 134 ASP A CA 1
ATOM 1004 C C . ASP A 1 134 ? 14.336 -44.25 -0.402 1 97 134 ASP A C 1
ATOM 1006 O O . ASP A 1 134 ? 13.977 -45.375 -0.107 1 97 134 ASP A O 1
ATOM 1010 N N . ASN A 1 135 ? 15.547 -43.938 -0.856 1 97.12 135 ASN A N 1
ATOM 1011 C CA . ASN A 1 135 ? 16.469 -45.031 -1.133 1 97.12 135 ASN A CA 1
ATOM 1012 C C . ASN A 1 135 ? 17.328 -45.344 0.087 1 97.12 135 ASN A C 1
ATOM 1014 O O . ASN A 1 135 ? 18.328 -46.062 -0.025 1 97.12 135 ASN A O 1
ATOM 1018 N N . GLY A 1 136 ? 17.078 -44.656 1.162 1 95 136 GLY A N 1
ATOM 1019 C CA . GLY A 1 136 ? 17.719 -44.969 2.428 1 95 136 GLY A CA 1
ATOM 1020 C C . GLY A 1 136 ? 19.062 -44.281 2.6 1 95 136 GLY A C 1
ATOM 1021 O O . GLY A 1 136 ? 19.703 -44.406 3.646 1 95 136 GLY A O 1
ATOM 1022 N N . LYS A 1 137 ? 19.453 -43.594 1.624 1 96.19 137 LYS A N 1
ATOM 1023 C CA . LYS A 1 137 ? 20.734 -42.906 1.701 1 96.19 137 LYS A CA 1
ATOM 1024 C C . LYS A 1 137 ? 20.562 -41.469 2.254 1 96.19 137 LYS A C 1
ATOM 1026 O O . LYS A 1 137 ? 19.484 -40.875 2.123 1 96.19 137 LYS A O 1
ATOM 1031 N N . LYS A 1 138 ? 21.625 -40.938 2.895 1 93.88 138 LYS A N 1
ATOM 1032 C CA . LYS A 1 138 ? 21.516 -39.625 3.539 1 93.88 138 LYS A CA 1
ATOM 1033 C C . LYS A 1 138 ? 22.516 -38.656 2.939 1 93.88 138 LYS A C 1
ATOM 1035 O O . LYS A 1 138 ? 22.406 -37.438 3.172 1 93.88 138 LYS A O 1
ATOM 1040 N N . ASP A 1 139 ? 23.453 -39.125 2.219 1 95.19 139 ASP A N 1
ATOM 1041 C CA . ASP A 1 139 ? 24.453 -38.25 1.604 1 95.19 139 ASP A CA 1
ATOM 1042 C C . ASP A 1 139 ? 23.859 -37.469 0.448 1 95.19 139 ASP A C 1
ATOM 1044 O O . ASP A 1 139 ? 23.094 -38 -0.351 1 95.19 139 ASP A O 1
ATOM 1048 N N . PRO A 1 140 ? 24.203 -36.219 0.323 1 95.38 140 PRO A N 1
ATOM 1049 C CA . PRO A 1 140 ? 23.594 -35.312 -0.66 1 95.38 140 PRO A CA 1
ATOM 1050 C C . PRO A 1 140 ? 23.719 -35.844 -2.09 1 95.38 140 PRO A C 1
ATOM 1052 O O . PRO A 1 140 ? 22.844 -35.594 -2.922 1 95.38 140 PRO A O 1
ATOM 1055 N N . ASP A 1 141 ? 24.75 -36.625 -2.383 1 94.38 141 ASP A N 1
ATOM 1056 C CA . ASP A 1 141 ? 25.016 -37.031 -3.766 1 94.38 141 ASP A CA 1
ATOM 1057 C C . ASP A 1 141 ? 24.438 -38.406 -4.07 1 94.38 141 ASP A C 1
ATOM 1059 O O . ASP A 1 141 ? 24.391 -38.812 -5.23 1 94.38 141 ASP A O 1
ATOM 1063 N N . THR A 1 142 ? 23.969 -39.062 -3.016 1 96 142 THR A N 1
ATOM 1064 C CA . THR A 1 142 ? 23.531 -40.438 -3.273 1 96 142 THR A CA 1
ATOM 1065 C C . THR A 1 142 ? 22.062 -40.625 -2.908 1 96 142 THR A C 1
ATOM 1067 O O . THR A 1 142 ? 21.438 -41.594 -3.328 1 96 142 THR A O 1
ATOM 1070 N N . ARG A 1 143 ? 21.609 -39.719 -2.174 1 96.69 143 ARG A N 1
ATOM 1071 C CA . ARG A 1 143 ? 20.203 -39.781 -1.788 1 96.69 143 ARG A CA 1
ATOM 1072 C C . ARG A 1 143 ? 19.297 -39.375 -2.943 1 96.69 143 ARG A C 1
ATOM 1074 O O . ARG A 1 143 ? 19.703 -38.625 -3.83 1 96.69 143 ARG A O 1
ATOM 1081 N N . ASN A 1 144 ? 18.125 -39.938 -2.924 1 97.56 144 ASN A N 1
ATOM 1082 C CA . ASN A 1 144 ? 17.094 -39.406 -3.803 1 97.56 144 ASN A CA 1
ATOM 1083 C C . ASN A 1 144 ? 16.547 -38.094 -3.262 1 97.56 144 ASN A C 1
ATOM 1085 O O . ASN A 1 144 ? 15.922 -38.062 -2.197 1 97.56 144 ASN A O 1
ATOM 1089 N N . PRO A 1 145 ? 16.719 -37.031 -3.914 1 98 145 PRO A N 1
ATOM 1090 C CA . PRO A 1 145 ? 16.203 -35.781 -3.406 1 98 145 PRO A CA 1
ATOM 1091 C C . PRO A 1 145 ? 14.711 -35.594 -3.656 1 98 145 PRO A C 1
ATOM 1093 O O . PRO A 1 145 ? 14.102 -36.375 -4.391 1 98 145 PRO A O 1
ATOM 1096 N N . MET A 1 146 ? 14.133 -34.688 -2.891 1 97.75 146 MET A N 1
ATOM 1097 C CA . MET A 1 146 ? 12.812 -34.188 -3.246 1 97.75 146 MET A CA 1
ATOM 1098 C C . MET A 1 146 ? 12.906 -33.219 -4.43 1 97.75 146 MET A C 1
ATOM 1100 O O . MET A 1 146 ? 13.484 -32.125 -4.316 1 97.75 146 MET A O 1
ATOM 1104 N N . TYR A 1 147 ? 12.328 -33.656 -5.547 1 98.38 147 TYR A N 1
ATOM 1105 C CA . TYR A 1 147 ? 12.352 -32.812 -6.73 1 98.38 147 TYR A CA 1
ATOM 1106 C C . TYR A 1 147 ? 11.164 -31.844 -6.742 1 98.38 147 TYR A C 1
ATOM 1108 O O . TYR A 1 147 ? 11.312 -30.672 -7.066 1 98.38 147 TYR A O 1
ATOM 1116 N N . LEU A 1 148 ? 10.039 -32.344 -6.434 1 98.5 148 LEU A N 1
ATOM 1117 C CA . LEU A 1 148 ? 8.781 -31.609 -6.465 1 98.5 148 LEU A CA 1
ATOM 1118 C C . LEU A 1 148 ? 8.43 -31.078 -5.078 1 98.5 148 LEU A C 1
ATOM 1120 O O . LEU A 1 148 ? 8.281 -31.859 -4.133 1 98.5 148 LEU A O 1
ATOM 1124 N N . GLN A 1 149 ? 8.281 -29.75 -5.008 1 96.69 149 GLN A N 1
ATOM 1125 C CA . GLN A 1 149 ? 8.023 -29.094 -3.723 1 96.69 149 GLN A CA 1
ATOM 1126 C C . GLN A 1 149 ? 6.586 -28.609 -3.633 1 96.69 149 GLN A C 1
ATOM 1128 O O . GLN A 1 149 ? 5.996 -28.594 -2.551 1 96.69 149 GLN A O 1
ATOM 1133 N N . GLN A 1 150 ? 6.082 -28.125 -4.73 1 95.94 150 GLN A N 1
ATOM 1134 C CA . GLN A 1 150 ? 4.746 -27.547 -4.766 1 95.94 150 GLN A CA 1
ATOM 1135 C C . GLN A 1 150 ? 4.008 -27.938 -6.043 1 95.94 150 GLN A C 1
ATOM 1137 O O . GLN A 1 150 ? 4.637 -28.25 -7.059 1 95.94 150 GLN A O 1
ATOM 1142 N N . ILE A 1 151 ? 2.717 -27.906 -5.941 1 97.44 151 ILE A N 1
ATOM 1143 C CA . ILE A 1 151 ? 1.842 -28.047 -7.098 1 97.44 151 ILE A CA 1
ATOM 1144 C C . ILE A 1 151 ? 0.729 -27 -7.043 1 97.44 151 ILE A C 1
ATOM 1146 O O . ILE A 1 151 ? 0.105 -26.812 -5.996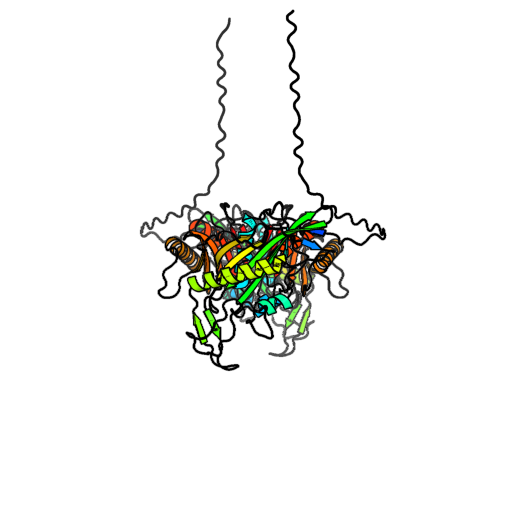 1 97.44 151 ILE A O 1
ATOM 1150 N N . LEU A 1 152 ? 0.593 -26.266 -8.078 1 97.06 152 LEU A N 1
ATOM 1151 C CA . LEU A 1 152 ? -0.416 -25.219 -8.18 1 97.06 152 LEU A CA 1
ATOM 1152 C C . LEU A 1 152 ? -1.384 -25.5 -9.32 1 97.06 152 LEU A C 1
ATOM 1154 O O . LEU A 1 152 ? -0.961 -25.844 -10.43 1 97.06 152 LEU A O 1
ATOM 1158 N N . GLU A 1 153 ? -2.602 -25.359 -9.016 1 98.06 153 GLU A N 1
ATOM 1159 C CA . GLU A 1 153 ? -3.668 -25.516 -10 1 98.06 153 GLU A CA 1
ATOM 1160 C C . GLU A 1 153 ? -4.434 -24.203 -10.195 1 98.06 153 GLU A C 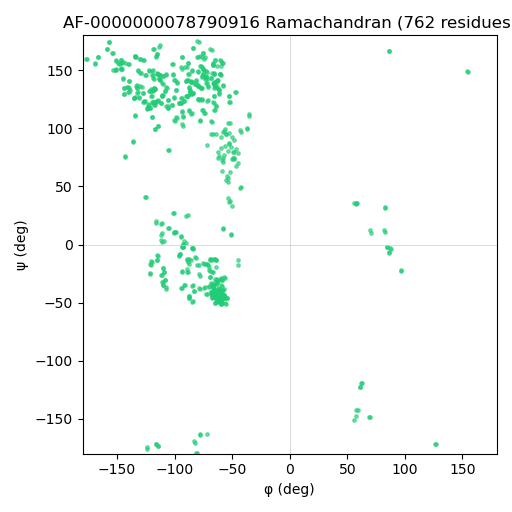1
ATOM 1162 O O . GLU A 1 153 ? -4.742 -23.516 -9.219 1 98.06 153 GLU A O 1
ATOM 1167 N N . GLN A 1 154 ? -4.645 -23.891 -11.391 1 97.19 154 GLN A N 1
ATOM 1168 C CA . GLN A 1 154 ? -5.535 -22.797 -11.781 1 97.19 154 GLN A CA 1
ATOM 1169 C C . GLN A 1 154 ? -6.531 -23.25 -12.844 1 97.19 154 GLN A C 1
ATOM 1171 O O . GLN A 1 154 ? -6.152 -23.922 -13.805 1 97.19 154 GLN A O 1
ATOM 1176 N N . ASP A 1 155 ? -7.742 -22.859 -12.656 1 98.12 155 ASP A N 1
ATOM 1177 C CA . ASP A 1 155 ? -8.789 -23.266 -13.594 1 98.12 155 ASP A CA 1
ATOM 1178 C C . ASP A 1 155 ? -9.328 -22.078 -14.375 1 98.12 155 ASP A C 1
ATOM 1180 O O . ASP A 1 155 ? -9.43 -20.969 -13.836 1 98.12 155 ASP A O 1
ATOM 1184 N N . PHE A 1 156 ? -9.656 -22.375 -15.562 1 98.12 156 PHE A N 1
ATOM 1185 C CA . PHE A 1 156 ? -10.219 -21.375 -16.469 1 98.12 156 PHE A CA 1
ATOM 1186 C C . PHE A 1 156 ? -11.594 -21.812 -16.969 1 98.12 156 PHE A C 1
ATOM 1188 O O . PHE A 1 156 ? -11.711 -22.844 -17.641 1 98.12 156 PHE A O 1
ATOM 1195 N N . MET A 1 157 ? -12.562 -20.984 -16.672 1 97.81 157 MET A N 1
ATOM 1196 C CA . MET A 1 157 ? -13.961 -21.344 -16.891 1 97.81 157 MET A CA 1
ATOM 1197 C C . MET A 1 157 ? -14.555 -20.578 -18.062 1 97.81 157 MET A C 1
ATOM 1199 O O . MET A 1 157 ? -14.18 -19.422 -18.312 1 97.81 157 MET A O 1
ATOM 1203 N N . VAL A 1 158 ? -15.469 -21.281 -18.75 1 96.81 158 VAL A N 1
ATOM 1204 C CA . VAL A 1 158 ? -16.188 -20.641 -19.859 1 96.81 158 VAL A CA 1
ATOM 1205 C C . VAL A 1 158 ? -17.688 -20.641 -19.562 1 96.81 158 VAL A C 1
ATOM 1207 O O . VAL A 1 158 ? -18.203 -21.562 -18.938 1 96.81 158 VAL A O 1
ATOM 1210 N N . GLN A 1 159 ? -18.312 -19.531 -20.047 1 93.75 159 GLN A N 1
ATOM 1211 C CA . GLN A 1 159 ? -19.75 -19.422 -19.891 1 93.75 159 GLN A CA 1
ATOM 1212 C C . GLN A 1 159 ? -20.484 -20.562 -20.609 1 93.75 159 GLN A C 1
ATOM 1214 O O . GLN A 1 159 ? -20.125 -20.906 -21.75 1 93.75 159 GLN A O 1
ATOM 1219 N N . ASP A 1 160 ? -21.422 -21.172 -19.906 1 93.88 160 ASP A N 1
ATOM 1220 C CA . ASP A 1 160 ? -22.281 -22.219 -20.422 1 93.88 160 ASP A CA 1
ATOM 1221 C C . ASP A 1 160 ? -23.734 -22.016 -20 1 93.88 160 ASP A C 1
ATOM 1223 O O . ASP A 1 160 ? -24.188 -22.578 -19 1 93.88 160 ASP A O 1
ATOM 1227 N N . GLY A 1 161 ? -24.469 -21.25 -20.844 1 91.38 161 GLY A N 1
ATOM 1228 C CA . GLY A 1 161 ? -25.781 -20.812 -20.406 1 91.38 161 GLY A CA 1
ATOM 1229 C C . GLY A 1 161 ? -25.734 -19.938 -19.156 1 91.38 161 GLY A C 1
ATOM 1230 O O . GLY A 1 161 ? -25 -18.938 -19.125 1 91.38 161 GLY A O 1
ATOM 1231 N N . ASN A 1 162 ? -26.469 -20.438 -18.125 1 88.31 162 ASN A N 1
ATOM 1232 C CA . ASN A 1 162 ? -26.5 -19.703 -16.859 1 88.31 162 ASN A CA 1
ATOM 1233 C C . ASN A 1 162 ? -25.453 -20.234 -15.883 1 88.31 162 ASN A C 1
ATOM 1235 O O . ASN A 1 162 ? -25.406 -19.812 -14.727 1 88.31 162 ASN A O 1
ATOM 1239 N N . SER A 1 163 ? -24.703 -21.094 -16.422 1 92.44 163 SER A N 1
ATOM 1240 C CA . SER A 1 163 ? -23.656 -21.703 -15.602 1 92.44 163 SER A CA 1
ATOM 1241 C C . SER A 1 163 ? -22.281 -21.516 -16.234 1 92.44 163 SER A C 1
ATOM 1243 O O . SER A 1 163 ? -22.125 -20.703 -17.141 1 92.44 163 SER A O 1
ATOM 1245 N N . MET A 1 164 ? -21.312 -22.156 -15.586 1 94.69 164 MET A N 1
ATOM 1246 C CA . MET A 1 164 ? -19.953 -22.172 -16.141 1 94.69 164 MET A CA 1
ATOM 1247 C C . MET A 1 164 ? -19.406 -23.594 -16.188 1 94.69 164 MET A C 1
ATOM 1249 O O . MET A 1 164 ? -19.781 -24.438 -15.383 1 94.69 164 MET A O 1
ATOM 1253 N N . LYS A 1 165 ? -18.625 -23.766 -17.172 1 95.62 165 LYS A N 1
ATOM 1254 C CA . LYS A 1 165 ? -17.969 -25.062 -17.297 1 95.62 165 LYS A CA 1
ATOM 1255 C C . LYS A 1 165 ? -16.469 -24.922 -17.438 1 95.62 165 LYS A C 1
ATOM 1257 O O . LYS A 1 165 ? -15.977 -23.875 -17.875 1 95.62 165 LYS A O 1
ATOM 1262 N N . LEU A 1 166 ? -15.773 -25.969 -17.125 1 97.44 166 LEU A N 1
ATOM 1263 C CA . LEU A 1 166 ? -14.32 -25.984 -17.219 1 97.44 166 LEU A CA 1
ATOM 1264 C C . LEU A 1 166 ? -13.867 -25.891 -18.672 1 97.44 166 LEU A C 1
ATOM 1266 O O . LEU A 1 166 ? -14.266 -26.703 -19.516 1 97.44 166 LEU A O 1
ATOM 1270 N N . GLY A 1 167 ? -13.039 -24.844 -18.953 1 97.69 167 GLY A N 1
ATOM 1271 C CA . GLY A 1 167 ? -12.555 -24.641 -20.312 1 97.69 167 GLY A CA 1
ATOM 1272 C C . GLY A 1 167 ? -11.055 -24.797 -20.438 1 97.69 167 GLY A C 1
ATOM 1273 O O . GLY A 1 167 ? -10.531 -24.891 -21.547 1 97.69 167 GLY A O 1
ATOM 1274 N N . GLY A 1 168 ? -10.398 -24.812 -19.328 1 98.25 168 GLY A N 1
ATOM 1275 C CA . GLY A 1 168 ? -8.945 -24.953 -19.312 1 98.25 168 GLY A CA 1
ATOM 1276 C C . GLY A 1 168 ? -8.398 -25.203 -17.922 1 98.25 168 GLY A C 1
ATOM 1277 O O . GLY A 1 168 ? -9.047 -24.891 -16.922 1 98.25 168 GLY A O 1
ATOM 1278 N N . ILE A 1 169 ? -7.238 -25.812 -17.906 1 98.56 169 ILE A N 1
ATOM 1279 C CA . ILE A 1 169 ? -6.527 -26.078 -16.656 1 98.56 169 ILE A CA 1
ATOM 1280 C C . ILE A 1 169 ? -5.062 -25.672 -16.797 1 98.56 169 ILE A C 1
ATOM 1282 O O . ILE A 1 169 ? -4.438 -25.953 -17.828 1 98.56 169 ILE A O 1
ATOM 1286 N N . ALA A 1 170 ? -4.57 -25 -15.82 1 98.62 170 ALA A N 1
ATOM 1287 C CA . ALA A 1 170 ? -3.133 -24.766 -15.742 1 98.62 170 ALA A CA 1
ATOM 1288 C C . ALA A 1 170 ? -2.541 -25.344 -14.461 1 98.62 170 ALA A C 1
ATOM 1290 O O . ALA A 1 170 ? -3.1 -25.156 -13.375 1 98.62 170 ALA A O 1
ATOM 1291 N N . ILE A 1 171 ? -1.426 -26.047 -14.625 1 98.56 171 ILE A N 1
ATOM 1292 C CA . ILE A 1 171 ? -0.72 -26.672 -13.508 1 98.56 171 ILE A CA 1
ATOM 1293 C C . ILE A 1 171 ? 0.72 -26.156 -13.461 1 98.56 171 ILE A C 1
ATOM 1295 O O . ILE A 1 171 ? 1.398 -26.109 -14.492 1 98.56 171 ILE A O 1
ATOM 1299 N N . ALA A 1 172 ? 1.101 -25.781 -12.305 1 98.56 172 ALA A N 1
ATOM 1300 C CA . ALA A 1 172 ? 2.52 -25.5 -12.086 1 98.56 172 ALA A CA 1
ATOM 1301 C C . ALA A 1 172 ? 3.15 -26.547 -11.18 1 98.56 172 ALA A C 1
ATOM 1303 O O . ALA A 1 172 ? 2.596 -26.891 -10.133 1 98.56 172 ALA A O 1
ATOM 1304 N N . LEU A 1 173 ? 4.227 -27.078 -11.625 1 98.75 173 LEU A N 1
ATOM 1305 C CA . LEU A 1 173 ? 5.062 -27.938 -10.789 1 98.75 173 LEU A CA 1
ATOM 1306 C C . LEU A 1 173 ? 6.262 -27.156 -10.25 1 98.75 173 LEU A C 1
ATOM 1308 O O . LEU A 1 173 ? 7.164 -26.812 -11.008 1 98.75 173 LEU A O 1
ATOM 1312 N N . GLY A 1 174 ? 6.211 -26.844 -8.969 1 98.06 174 GLY A N 1
ATOM 1313 C CA . GLY A 1 174 ? 7.328 -26.188 -8.32 1 98.06 174 GLY A CA 1
ATOM 1314 C C . GLY A 1 174 ? 8.469 -27.125 -7.977 1 98.06 174 GLY A C 1
ATOM 1315 O O . GLY A 1 174 ? 8.398 -27.859 -6.992 1 98.06 174 GLY A O 1
ATOM 1316 N N . MET A 1 175 ? 9.555 -27.016 -8.727 1 98.69 175 MET A N 1
ATOM 1317 C CA . MET A 1 175 ? 10.68 -27.938 -8.609 1 98.69 175 MET A CA 1
ATOM 1318 C C . MET A 1 175 ? 11.82 -27.312 -7.809 1 98.69 175 MET A C 1
ATOM 1320 O O . MET A 1 175 ? 12.102 -26.125 -7.949 1 98.69 175 MET A O 1
ATOM 1324 N N . ASN A 1 176 ? 12.469 -28.203 -7.082 1 97.88 176 ASN A N 1
ATOM 1325 C CA . ASN A 1 176 ? 13.594 -27.734 -6.281 1 97.88 176 ASN A CA 1
ATOM 1326 C C . ASN A 1 176 ? 14.875 -27.688 -7.102 1 97.88 176 ASN A C 1
ATOM 1328 O O . ASN A 1 176 ? 15.227 -28.641 -7.781 1 97.88 176 ASN A O 1
ATOM 1332 N N . GLN A 1 177 ? 15.516 -26.547 -7.027 1 97.75 177 GLN A N 1
ATOM 1333 C CA . GLN A 1 177 ? 16.891 -26.531 -7.488 1 97.75 177 GLN A CA 1
ATOM 1334 C C . GLN A 1 177 ? 17.859 -26.906 -6.363 1 97.75 177 GLN A C 1
ATOM 1336 O O . GLN A 1 177 ? 19.016 -27.25 -6.617 1 97.75 177 GLN A O 1
ATOM 1341 N N . VAL A 1 178 ? 17.406 -26.703 -5.164 1 97.12 178 VAL A N 1
ATOM 1342 C CA . VAL A 1 178 ? 18.078 -27.172 -3.961 1 97.12 178 VAL A CA 1
ATOM 1343 C C . VAL A 1 178 ? 17.078 -27.891 -3.059 1 97.12 178 VAL A C 1
ATOM 1345 O O . VAL A 1 178 ? 16.016 -27.328 -2.748 1 97.12 178 VAL A O 1
ATOM 1348 N N . ASP A 1 179 ? 17.375 -29.078 -2.689 1 97.25 179 ASP A N 1
ATOM 1349 C CA . ASP A 1 179 ? 16.594 -29.828 -1.71 1 97.25 179 ASP A CA 1
ATOM 1350 C C . ASP A 1 179 ? 17.234 -29.75 -0.322 1 97.25 179 ASP A C 1
ATOM 1352 O O . ASP A 1 179 ? 18.297 -30.312 -0.087 1 97.25 179 ASP A O 1
ATOM 1356 N N . TYR A 1 180 ? 16.547 -29.031 0.533 1 95.44 180 TYR A N 1
ATOM 1357 C CA . TYR A 1 180 ? 17 -28.906 1.914 1 95.44 180 TYR A CA 1
ATOM 1358 C C . TYR A 1 180 ? 16.453 -30.047 2.77 1 95.44 180 TYR A C 1
ATOM 1360 O O . TYR A 1 180 ? 15.281 -30.391 2.664 1 95.44 180 TYR A O 1
ATOM 1368 N N . TYR A 1 181 ? 17.344 -30.641 3.611 1 94.19 181 TYR A N 1
ATOM 1369 C CA . TYR A 1 181 ? 16.922 -31.781 4.414 1 94.19 181 TYR A CA 1
ATOM 1370 C C . TYR A 1 181 ? 17.75 -31.891 5.688 1 94.19 181 TYR A C 1
ATOM 1372 O O . TYR A 1 181 ? 18.766 -31.203 5.836 1 94.19 181 TYR A O 1
ATOM 1380 N N . THR A 1 182 ? 17.141 -32.719 6.559 1 93.88 182 THR A N 1
ATOM 1381 C CA . THR A 1 182 ? 17.875 -33.062 7.777 1 93.88 182 THR A CA 1
ATOM 1382 C C . THR A 1 182 ? 18.125 -34.562 7.867 1 93.88 182 THR A C 1
ATOM 1384 O O . THR A 1 182 ? 17.312 -35.375 7.406 1 93.88 182 THR A O 1
ATOM 1387 N N . LYS A 1 183 ? 19.203 -34.875 8.508 1 92.31 183 LYS A N 1
ATOM 1388 C CA . LYS A 1 183 ? 19.547 -36.281 8.703 1 92.31 183 LYS A CA 1
ATOM 1389 C C . LYS A 1 183 ? 18.844 -36.844 9.938 1 92.31 183 LYS A C 1
ATOM 1391 O O . LYS A 1 183 ? 18.516 -38.031 9.984 1 92.31 183 LYS A O 1
ATOM 1396 N N . THR A 1 184 ? 18.734 -35.969 10.914 1 90.88 184 THR A N 1
ATOM 1397 C CA . THR A 1 184 ? 17.984 -36.312 12.117 1 90.88 184 THR A CA 1
ATOM 1398 C C . THR A 1 184 ? 17.016 -35.188 12.469 1 90.88 184 THR A C 1
ATOM 1400 O O . THR A 1 184 ? 17.25 -34.031 12.109 1 90.88 184 THR A O 1
ATOM 1403 N N . GLU A 1 185 ? 15.969 -35.625 13.062 1 88.25 185 GLU A N 1
ATOM 1404 C CA . GLU A 1 185 ? 14.969 -34.625 13.445 1 88.25 185 GLU A CA 1
ATOM 1405 C C . GLU A 1 185 ? 15.602 -33.5 14.266 1 88.25 185 GLU A C 1
ATOM 1407 O O . GLU A 1 185 ? 16.344 -33.75 15.211 1 88.25 185 GLU A O 1
ATOM 1412 N N . TYR A 1 186 ? 15.398 -32.25 13.891 1 90.81 186 TYR A N 1
ATOM 1413 C CA . TYR A 1 186 ? 15.875 -31.031 14.555 1 90.81 186 TYR A CA 1
ATOM 1414 C C . TYR A 1 186 ? 17.391 -30.891 14.422 1 90.81 186 TYR A C 1
ATOM 1416 O O . TYR A 1 186 ? 18.016 -30.156 15.18 1 90.81 186 TYR A O 1
ATOM 1424 N N . GLY A 1 187 ? 17.938 -31.688 13.57 1 92.56 187 GLY A N 1
ATOM 1425 C CA . GLY A 1 187 ? 19.375 -31.594 13.336 1 92.56 187 GLY A CA 1
ATOM 1426 C C . GLY A 1 187 ? 19.75 -30.516 12.344 1 92.56 187 GLY A C 1
ATOM 1427 O O . GLY A 1 187 ? 18.906 -29.719 11.938 1 92.56 187 GLY A O 1
ATOM 1428 N N . ALA A 1 188 ? 20.984 -30.562 11.961 1 93.44 188 ALA A N 1
ATOM 1429 C CA . ALA A 1 188 ? 21.516 -29.594 11.008 1 93.44 188 ALA A CA 1
ATOM 1430 C C . ALA A 1 188 ? 20.891 -29.781 9.633 1 93.44 188 ALA A C 1
ATOM 1432 O O . ALA A 1 188 ? 20.547 -30.891 9.242 1 93.44 188 ALA A O 1
ATOM 1433 N N . GLN A 1 189 ? 20.75 -28.703 8.938 1 94 189 GLN A N 1
ATOM 1434 C CA . GLN A 1 189 ? 20.203 -28.734 7.582 1 94 189 GLN A CA 1
ATOM 1435 C C . GLN A 1 189 ? 21.297 -29 6.551 1 94 189 GLN A C 1
ATOM 1437 O O . GLN A 1 189 ? 22.391 -28.422 6.629 1 94 189 GLN A O 1
ATOM 1442 N N . TYR A 1 190 ? 21.016 -29.922 5.68 1 96.12 190 TYR A N 1
ATOM 1443 C CA . TYR A 1 190 ? 21.859 -30.234 4.527 1 96.12 190 TYR A CA 1
ATOM 1444 C C . TYR A 1 190 ? 21.156 -29.859 3.229 1 96.12 190 TYR A C 1
ATOM 1446 O O . TYR A 1 190 ? 19.984 -29.469 3.236 1 96.12 190 TYR A O 1
ATOM 1454 N N . GLN A 1 191 ? 21.953 -29.953 2.123 1 96.81 191 GLN A N 1
ATOM 1455 C CA . GLN A 1 191 ? 21.375 -29.562 0.845 1 96.81 191 GLN A CA 1
ATOM 1456 C C . GLN A 1 191 ? 21.828 -30.484 -0.274 1 96.81 191 GLN A C 1
ATOM 1458 O O . GLN A 1 191 ? 23 -30.906 -0.3 1 96.81 191 GLN A O 1
ATOM 1463 N N . THR A 1 192 ? 20.906 -30.875 -1.092 1 97.5 192 THR A N 1
ATOM 1464 C CA . THR A 1 192 ? 21.219 -31.516 -2.369 1 97.5 192 THR A CA 1
ATOM 1465 C C . THR A 1 192 ? 20.938 -30.562 -3.527 1 97.5 192 THR A C 1
ATOM 1467 O O . THR A 1 192 ? 19.797 -30.125 -3.713 1 97.5 192 THR A O 1
ATOM 1470 N N . GLU A 1 193 ? 21.969 -30.234 -4.312 1 97.31 193 GLU A N 1
ATOM 1471 C CA . GLU A 1 193 ? 21.766 -29.406 -5.5 1 97.31 193 GLU A CA 1
ATOM 1472 C C . GLU A 1 193 ? 21.234 -30.234 -6.668 1 97.31 193 GLU A C 1
ATOM 1474 O O . GLU A 1 193 ? 21.672 -31.375 -6.883 1 97.31 193 GLU A O 1
ATOM 1479 N N . ILE A 1 194 ? 20.297 -29.703 -7.359 1 98 194 ILE A N 1
ATOM 1480 C CA . ILE A 1 194 ? 19.688 -30.359 -8.508 1 98 194 ILE A CA 1
ATOM 1481 C C . ILE A 1 194 ? 19.922 -29.531 -9.766 1 98 194 ILE A C 1
ATOM 1483 O O . ILE A 1 194 ? 19.5 -28.375 -9.836 1 98 194 ILE A O 1
ATOM 1487 N N . SER A 1 195 ? 20.547 -30.094 -10.773 1 97.44 195 SER A N 1
ATOM 1488 C CA . SER A 1 195 ? 20.812 -29.375 -12.016 1 97.44 195 SER A CA 1
ATOM 1489 C C . SER A 1 195 ? 19.516 -29.047 -12.75 1 97.44 195 SER A C 1
ATOM 1491 O O . SER A 1 195 ? 18.516 -29.75 -12.609 1 97.44 195 SER A O 1
ATOM 1493 N N . GLU A 1 196 ? 19.578 -28.031 -13.555 1 97.06 196 GLU A N 1
ATOM 1494 C CA . GLU A 1 196 ? 18.391 -27.672 -14.328 1 97.06 196 GLU A CA 1
ATOM 1495 C C . GLU A 1 196 ? 17.984 -28.781 -15.281 1 97.06 196 GLU A C 1
ATOM 1497 O O . GLU A 1 196 ? 16.797 -29.016 -15.5 1 97.06 196 GLU A O 1
ATOM 1502 N N . ALA A 1 197 ? 19.016 -29.406 -15.836 1 97.69 197 ALA A N 1
ATOM 1503 C CA . ALA A 1 197 ? 18.734 -30.531 -16.734 1 97.69 197 ALA A CA 1
ATOM 1504 C C . ALA A 1 197 ? 17.953 -31.625 -16.016 1 97.69 197 ALA A C 1
ATOM 1506 O O . ALA A 1 197 ? 16.953 -32.125 -16.531 1 97.69 197 ALA A O 1
ATOM 1507 N N . THR A 1 198 ? 18.391 -31.984 -14.828 1 98.19 198 THR A N 1
ATOM 1508 C CA . THR A 1 198 ? 17.719 -33 -14.039 1 98.19 198 THR A CA 1
ATOM 1509 C C . THR A 1 198 ? 16.328 -32.531 -13.625 1 98.19 198 THR A C 1
ATOM 1511 O O . THR A 1 198 ? 15.359 -33.312 -13.68 1 98.19 198 THR A O 1
ATOM 1514 N N . LEU A 1 199 ? 16.266 -31.344 -13.227 1 98.44 199 LEU A N 1
ATOM 1515 C CA . LEU A 1 199 ? 15 -30.734 -12.828 1 98.44 199 LEU A CA 1
ATOM 1516 C C . LEU A 1 199 ? 13.977 -30.812 -13.945 1 98.44 199 LEU A C 1
ATOM 1518 O O . LEU A 1 199 ? 12.836 -31.234 -13.719 1 98.44 199 LEU A O 1
ATOM 1522 N N . LYS A 1 200 ? 14.375 -30.484 -15.148 1 98.12 200 LYS A N 1
ATOM 1523 C CA . LYS A 1 200 ? 13.492 -30.516 -16.312 1 98.12 200 LYS A CA 1
ATOM 1524 C C . LYS A 1 200 ? 13.055 -31.938 -16.641 1 98.12 200 LYS A C 1
ATOM 1526 O O . LYS A 1 200 ? 11.875 -32.188 -16.891 1 98.12 200 LYS A O 1
ATOM 1531 N N . LYS A 1 201 ? 13.969 -32.781 -16.609 1 98.19 201 LYS A N 1
ATOM 1532 C CA . LYS A 1 201 ? 13.672 -34.188 -16.906 1 98.19 201 LYS A CA 1
ATOM 1533 C C . LYS A 1 201 ? 12.641 -34.75 -15.938 1 98.19 201 LYS A C 1
ATOM 1535 O O . LYS A 1 201 ? 11.648 -35.344 -16.359 1 98.19 201 LYS A O 1
ATOM 1540 N N . GLN A 1 202 ? 12.898 -34.562 -14.68 1 98.5 202 GLN A N 1
ATOM 1541 C CA . GLN A 1 202 ? 11.969 -35.031 -13.656 1 98.5 202 GLN A CA 1
ATOM 1542 C C . GLN A 1 202 ? 10.625 -34.312 -13.75 1 98.5 202 GLN A C 1
ATOM 1544 O O . GLN A 1 202 ? 9.57 -34.906 -13.609 1 98.5 202 GLN A O 1
ATOM 1549 N N . GLY A 1 203 ? 10.664 -33.031 -13.977 1 98.69 203 GLY A N 1
ATOM 1550 C CA . GLY A 1 203 ? 9.445 -32.25 -14.141 1 98.69 203 GLY A CA 1
ATOM 1551 C C . GLY A 1 203 ? 8.57 -32.75 -15.273 1 98.69 203 GLY A C 1
ATOM 1552 O O . GLY A 1 203 ? 7.352 -32.875 -15.117 1 98.69 203 GLY A O 1
ATOM 1553 N N . GLU A 1 204 ? 9.211 -33.031 -16.406 1 98.5 204 GLU A N 1
ATOM 1554 C CA . GLU A 1 204 ? 8.477 -33.531 -17.562 1 98.5 204 GLU A CA 1
ATOM 1555 C C . GLU A 1 204 ? 7.828 -34.875 -17.266 1 98.5 204 GLU A C 1
ATOM 1557 O O . GLU A 1 204 ? 6.676 -35.125 -17.641 1 98.5 204 GLU A O 1
ATOM 1562 N N . ALA A 1 205 ? 8.555 -35.688 -16.625 1 98.19 205 ALA A N 1
ATOM 1563 C CA . ALA A 1 205 ? 8.031 -37 -16.266 1 98.19 205 ALA A CA 1
ATOM 1564 C C . ALA A 1 205 ? 6.84 -36.875 -15.32 1 98.19 205 ALA A C 1
ATOM 1566 O O . ALA A 1 205 ? 5.824 -37.562 -15.492 1 98.19 205 ALA A O 1
ATOM 1567 N N . MET A 1 206 ? 6.969 -36.062 -14.359 1 98.62 206 MET A N 1
ATOM 1568 C CA . MET A 1 206 ? 5.887 -35.844 -13.398 1 98.62 206 MET A CA 1
ATOM 1569 C C . MET A 1 206 ? 4.68 -35.188 -14.07 1 98.62 206 MET A C 1
ATOM 1571 O O . MET A 1 206 ? 3.537 -35.531 -13.742 1 98.62 206 MET A O 1
ATOM 1575 N N . ALA A 1 207 ? 4.984 -34.281 -14.945 1 98.75 207 ALA A N 1
ATOM 1576 C CA . ALA A 1 207 ? 3.908 -33.625 -15.688 1 98.75 207 ALA A CA 1
ATOM 1577 C C . ALA A 1 207 ? 3.051 -34.656 -16.438 1 98.75 207 ALA A C 1
ATOM 1579 O O . ALA A 1 207 ? 1.821 -34.562 -16.438 1 98.75 207 ALA A O 1
ATOM 1580 N N . ALA A 1 208 ? 3.684 -35.594 -17.062 1 98.19 208 ALA A N 1
ATOM 1581 C CA . ALA A 1 208 ? 2.959 -36.625 -17.797 1 98.19 208 ALA A CA 1
ATOM 1582 C C . ALA A 1 208 ? 2.027 -37.406 -16.859 1 98.19 208 ALA A C 1
ATOM 1584 O O . ALA A 1 208 ? 0.871 -37.656 -17.219 1 98.19 208 ALA A O 1
ATOM 1585 N N . LYS A 1 209 ? 2.521 -37.719 -15.688 1 98.44 209 LYS A N 1
ATOM 1586 C CA . LYS A 1 209 ? 1.708 -38.438 -14.703 1 98.44 209 LYS A CA 1
ATOM 1587 C C . LYS A 1 209 ? 0.539 -37.562 -14.234 1 98.44 209 LYS A C 1
ATOM 1589 O O . LYS A 1 209 ? -0.588 -38.062 -14.117 1 98.44 209 LYS A O 1
ATOM 1594 N N . VAL A 1 210 ? 0.82 -36.344 -13.953 1 98.56 210 VAL A N 1
ATOM 1595 C CA . VAL A 1 210 ? -0.193 -35.406 -13.453 1 98.56 210 VAL A CA 1
ATOM 1596 C C . VAL A 1 210 ? -1.312 -35.25 -14.484 1 98.56 210 VAL A C 1
ATOM 1598 O O . VAL A 1 210 ? -2.494 -35.344 -14.141 1 98.56 210 VAL A O 1
ATOM 1601 N N . VAL A 1 211 ? -0.973 -35.094 -15.758 1 98.38 211 VAL A N 1
ATOM 1602 C CA . VAL A 1 211 ? -1.965 -34.906 -16.812 1 98.38 211 VAL A CA 1
ATOM 1603 C C . VAL A 1 211 ? -2.797 -36.188 -16.953 1 98.38 211 VAL A C 1
ATOM 1605 O O . VAL A 1 211 ? -4.023 -36.125 -17.062 1 98.38 211 VAL A O 1
ATOM 1608 N N . ALA A 1 212 ? -2.152 -37.312 -16.906 1 97.88 212 ALA A N 1
ATOM 1609 C CA . ALA A 1 212 ? -2.863 -38.594 -17 1 97.88 212 ALA A CA 1
ATOM 1610 C C . ALA A 1 212 ? -3.861 -38.75 -15.859 1 97.88 212 ALA A C 1
ATOM 1612 O O . ALA A 1 212 ? -4.988 -39.188 -16.062 1 97.88 212 ALA A O 1
ATOM 1613 N N . ARG A 1 213 ? -3.445 -38.375 -14.711 1 98.31 213 ARG A N 1
ATOM 1614 C CA . ARG A 1 213 ? -4.301 -38.469 -13.531 1 98.31 213 ARG A CA 1
ATOM 1615 C C . ARG A 1 213 ? -5.48 -37.5 -13.617 1 98.31 213 ARG A C 1
ATOM 1617 O O . ARG A 1 213 ? -6.613 -37.875 -13.289 1 98.31 213 ARG A O 1
ATOM 1624 N N . LEU A 1 214 ? -5.227 -36.281 -14.008 1 98.12 214 LEU A N 1
ATOM 1625 C CA . LEU A 1 214 ? -6.293 -35.281 -14.172 1 98.12 214 LEU A CA 1
ATOM 1626 C C . LEU A 1 214 ? -7.332 -35.781 -15.18 1 98.12 214 LEU A C 1
ATOM 1628 O O . LEU A 1 214 ? -8.539 -35.656 -14.953 1 98.12 214 LEU A O 1
ATOM 1632 N N . ARG A 1 215 ? -6.902 -36.438 -16.266 1 97.62 215 ARG A N 1
ATOM 1633 C CA . ARG A 1 215 ? -7.777 -36.875 -17.344 1 97.62 215 ARG A CA 1
ATOM 1634 C C . ARG A 1 215 ? -8.664 -38.031 -16.875 1 97.62 215 ARG A C 1
ATOM 1636 O O . ARG A 1 215 ? -9.688 -38.312 -17.484 1 97.62 215 ARG A O 1
ATOM 1643 N N . LYS A 1 216 ? -8.32 -38.656 -15.82 1 96.69 216 LYS A N 1
ATOM 1644 C CA . LYS A 1 216 ? -9.117 -39.75 -15.281 1 96.69 216 LYS A CA 1
ATOM 1645 C C . LYS A 1 216 ? -10.203 -39.25 -14.344 1 96.69 216 LYS A C 1
ATOM 1647 O O . LYS A 1 216 ? -11.109 -40 -13.961 1 96.69 216 LYS A O 1
ATOM 1652 N N . MET A 1 217 ? -10.055 -38 -14.008 1 96.19 217 MET A N 1
ATOM 1653 C CA . MET A 1 217 ? -11.078 -37.406 -13.141 1 96.19 217 MET A CA 1
ATOM 1654 C C . MET A 1 217 ? -12.375 -37.188 -13.906 1 96.19 217 MET A C 1
ATOM 1656 O O . MET A 1 217 ? -12.352 -36.688 -15.039 1 96.19 217 MET A O 1
ATOM 1660 N N . GLU A 1 218 ? -13.5 -37.406 -13.266 1 94.81 218 GLU A N 1
ATOM 1661 C CA . GLU A 1 218 ? -14.812 -37.281 -13.891 1 94.81 218 GLU A CA 1
ATOM 1662 C C . GLU A 1 218 ? -15.078 -35.844 -14.297 1 94.81 218 GLU A C 1
ATOM 1664 O O . GLU A 1 218 ? -15.703 -35.562 -15.328 1 94.81 218 GLU A O 1
ATOM 1669 N N . LYS A 1 219 ? -14.523 -34.906 -13.594 1 94.25 219 LYS A N 1
ATOM 1670 C CA . LYS A 1 219 ? -14.805 -33.469 -13.773 1 94.25 219 LYS A CA 1
ATOM 1671 C C . LYS A 1 219 ? -13.953 -32.906 -14.898 1 94.25 219 LYS A C 1
ATOM 1673 O O . LYS A 1 219 ? -14.102 -31.719 -15.25 1 94.25 219 LYS A O 1
ATOM 1678 N N . VAL A 1 220 ? -13.062 -33.719 -15.492 1 97.5 220 VAL A N 1
ATOM 1679 C CA . VAL A 1 220 ? -12.148 -33.188 -16.5 1 97.5 220 VAL A CA 1
ATOM 1680 C C . VAL A 1 220 ? -12.453 -33.812 -17.859 1 97.5 220 VAL A C 1
ATOM 1682 O O . VAL A 1 220 ? -12.039 -34.969 -18.141 1 97.5 220 VAL A O 1
ATOM 1685 N N . PRO A 1 221 ? -13.148 -33.031 -18.719 1 94 221 PRO A N 1
ATOM 1686 C CA . PRO A 1 221 ? -13.391 -33.531 -20.062 1 94 221 PRO A CA 1
ATOM 1687 C C . PRO A 1 221 ? -12.102 -33.812 -20.828 1 94 221 PRO A C 1
ATOM 1689 O O . PRO A 1 221 ? -11.078 -33.188 -20.578 1 94 221 PRO A O 1
ATOM 1692 N N . SER A 1 222 ? -12.203 -34.688 -21.859 1 92 222 SER A N 1
ATOM 1693 C CA . SER A 1 222 ? -11.023 -35.156 -22.578 1 92 222 SER A CA 1
ATOM 1694 C C . SER A 1 222 ? -10.469 -34.062 -23.5 1 92 222 SER A C 1
ATOM 1696 O O . SER A 1 222 ? -9.312 -34.156 -23.906 1 92 222 SER A O 1
ATOM 1698 N N . ASP A 1 223 ? -11.25 -33.094 -23.766 1 93.31 223 ASP A N 1
ATOM 1699 C CA . ASP A 1 223 ? -10.82 -32.125 -24.766 1 93.31 223 ASP A CA 1
ATOM 1700 C C . ASP A 1 223 ? -10.516 -30.766 -24.109 1 93.31 223 ASP A C 1
ATOM 1702 O O . ASP A 1 223 ? -10.367 -29.75 -24.812 1 93.31 223 ASP A O 1
ATOM 1706 N N . VAL A 1 224 ? -10.484 -30.734 -22.844 1 96.81 224 VAL A N 1
ATOM 1707 C CA . VAL A 1 224 ? -10.102 -29.5 -22.156 1 96.81 224 VAL A CA 1
ATOM 1708 C C . VAL A 1 224 ? -8.578 -29.359 -22.172 1 96.81 224 VAL A C 1
ATOM 1710 O O . VAL A 1 224 ? -7.863 -30.266 -21.75 1 96.81 224 VAL A O 1
ATOM 1713 N N . PRO A 1 225 ? -8.055 -28.234 -22.672 1 97.81 225 PRO A N 1
ATOM 1714 C CA . PRO A 1 225 ? -6.598 -28.062 -22.672 1 97.81 225 PRO A CA 1
ATOM 1715 C C . PRO A 1 225 ? -6.016 -27.984 -21.266 1 97.81 225 PRO A C 1
ATOM 1717 O O . PRO A 1 225 ? -6.625 -27.391 -20.375 1 97.81 225 PRO A O 1
ATOM 1720 N N . ILE A 1 226 ? -4.898 -28.688 -21.078 1 98.5 226 ILE A N 1
ATOM 1721 C CA . ILE A 1 226 ? -4.168 -28.672 -19.812 1 98.5 226 ILE A CA 1
ATOM 1722 C C . ILE A 1 226 ? -2.752 -28.156 -20.047 1 98.5 226 ILE A C 1
ATOM 1724 O O . ILE A 1 226 ? -1.933 -28.812 -20.688 1 98.5 226 ILE A O 1
ATOM 1728 N N . LEU A 1 227 ? -2.5 -26.906 -19.516 1 98.56 227 LEU A N 1
ATOM 1729 C CA . LEU A 1 227 ? -1.17 -26.312 -19.562 1 98.56 227 LEU A CA 1
ATOM 1730 C C . LEU A 1 227 ? -0.36 -26.703 -18.328 1 98.56 227 LEU A C 1
ATOM 1732 O O . LEU A 1 227 ? -0.847 -26.594 -17.203 1 98.56 227 LEU A O 1
ATOM 1736 N N . VAL A 1 228 ? 0.838 -27.219 -18.562 1 98.81 228 VAL A N 1
ATOM 1737 C CA . VAL A 1 228 ? 1.715 -27.547 -17.438 1 98.81 228 VAL A CA 1
ATOM 1738 C C . VAL A 1 228 ? 2.992 -26.703 -17.531 1 98.81 228 VAL A C 1
ATOM 1740 O O . VAL A 1 228 ? 3.656 -26.688 -18.578 1 98.81 228 VAL A O 1
ATOM 1743 N N . GLY A 1 229 ? 3.244 -25.953 -16.5 1 98.75 229 GLY A N 1
ATOM 1744 C CA . GLY A 1 229 ? 4.492 -25.219 -16.391 1 98.75 229 GLY A CA 1
ATOM 1745 C C . GLY A 1 229 ? 5.441 -25.797 -15.352 1 98.75 229 GLY A C 1
ATOM 1746 O O . GLY A 1 229 ? 5.016 -26.188 -14.266 1 98.75 229 GLY A O 1
ATOM 1747 N N . ILE A 1 230 ? 6.695 -25.891 -15.75 1 98.94 230 ILE A N 1
ATOM 1748 C CA . ILE A 1 230 ? 7.742 -26.297 -14.82 1 98.94 230 ILE A CA 1
ATOM 1749 C C . ILE A 1 230 ? 8.391 -25.062 -14.195 1 98.94 230 ILE A C 1
ATOM 1751 O O . ILE A 1 230 ? 9.008 -24.266 -14.906 1 98.94 230 ILE A O 1
ATOM 1755 N N . TYR A 1 231 ? 8.219 -24.922 -12.945 1 98.69 231 TYR A N 1
ATOM 1756 C CA . TYR A 1 231 ? 8.703 -23.766 -12.172 1 98.69 231 TYR A CA 1
ATOM 1757 C C . TYR A 1 231 ? 9.906 -24.156 -11.328 1 98.69 231 TYR A C 1
ATOM 1759 O O . TYR A 1 231 ? 9.859 -25.125 -10.562 1 98.69 231 TYR A O 1
ATOM 1767 N N . LYS A 1 232 ? 10.984 -23.438 -11.508 1 98.75 232 LYS A N 1
ATOM 1768 C CA . LYS A 1 232 ? 12.188 -23.641 -10.703 1 98.75 232 LYS A CA 1
ATOM 1769 C C . LYS A 1 232 ? 12.188 -22.719 -9.484 1 98.75 232 LYS A C 1
ATOM 1771 O O . LYS A 1 232 ? 12.367 -21.516 -9.602 1 98.75 232 LYS A O 1
ATOM 1776 N N . ASN A 1 233 ? 12.031 -23.312 -8.344 1 97.56 233 ASN A N 1
ATOM 1777 C CA . ASN A 1 233 ? 11.977 -22.547 -7.102 1 97.56 233 ASN A CA 1
ATOM 1778 C C . ASN A 1 233 ? 13.281 -21.812 -6.832 1 97.56 233 ASN A C 1
ATOM 1780 O O . ASN A 1 233 ? 14.367 -22.359 -7.09 1 97.56 233 ASN A O 1
ATOM 1784 N N . ALA A 1 234 ? 13.133 -20.594 -6.305 1 96.81 234 ALA A N 1
ATOM 1785 C CA . ALA A 1 234 ? 14.312 -19.938 -5.754 1 96.81 234 ALA A CA 1
ATOM 1786 C C . ALA A 1 234 ? 14.719 -20.562 -4.422 1 96.81 234 ALA A C 1
ATOM 1788 O O . ALA A 1 234 ? 13.914 -21.219 -3.768 1 96.81 234 ALA A O 1
ATOM 1789 N N . GLU A 1 235 ? 15.93 -20.281 -4.129 1 95.12 235 GLU A N 1
ATOM 1790 C CA . GLU A 1 235 ? 16.469 -20.828 -2.879 1 95.12 235 GLU A CA 1
ATOM 1791 C C . GLU A 1 235 ? 15.805 -20.156 -1.669 1 95.12 235 GLU A C 1
ATOM 1793 O O . GLU A 1 235 ? 15.148 -19.125 -1.8 1 95.12 235 GLU A O 1
ATOM 1798 N N . GLN A 1 236 ? 16.047 -20.766 -0.507 1 93.31 236 GLN A N 1
ATOM 1799 C CA . GLN A 1 236 ? 15.344 -20.406 0.721 1 93.31 236 GLN A CA 1
ATOM 1800 C C . GLN A 1 236 ? 15.641 -18.969 1.122 1 93.31 236 GLN A C 1
ATOM 1802 O O . GLN A 1 236 ? 14.781 -18.266 1.655 1 93.31 236 GLN A O 1
ATOM 1807 N N . ASP A 1 237 ? 16.797 -18.453 0.869 1 91.38 237 ASP A N 1
ATOM 1808 C CA . ASP A 1 237 ? 17.219 -17.125 1.335 1 91.38 237 ASP A CA 1
ATOM 1809 C C . ASP A 1 237 ? 17.094 -16.094 0.224 1 91.38 237 ASP A C 1
ATOM 1811 O O . ASP A 1 237 ? 17.547 -14.953 0.381 1 91.38 237 ASP A O 1
ATOM 1815 N N . SER A 1 238 ? 16.453 -16.547 -0.819 1 92.69 238 SER A N 1
ATOM 1816 C CA . SER A 1 238 ? 16.344 -15.648 -1.962 1 92.69 238 SER A CA 1
ATOM 1817 C C . SER A 1 238 ? 15.344 -14.523 -1.679 1 92.69 238 SER A C 1
ATOM 1819 O O . SER A 1 238 ? 14.305 -14.75 -1.056 1 92.69 238 SER A O 1
ATOM 1821 N N . LEU A 1 239 ? 15.68 -13.312 -2.229 1 92.69 239 LEU A N 1
ATOM 1822 C CA . LEU A 1 239 ? 14.805 -12.156 -2.084 1 92.69 239 LEU A CA 1
ATOM 1823 C C . LEU A 1 239 ? 13.953 -11.953 -3.336 1 92.69 239 LEU A C 1
ATOM 1825 O O . LEU A 1 239 ? 13.352 -10.898 -3.52 1 92.69 239 LEU A O 1
ATOM 1829 N N . VAL A 1 240 ? 14 -12.938 -4.188 1 95.62 240 VAL A N 1
ATOM 1830 C CA . VAL A 1 240 ? 13.094 -13.062 -5.32 1 95.62 240 VAL A CA 1
ATOM 1831 C C . VAL A 1 240 ? 12.562 -14.484 -5.406 1 95.62 240 VAL A C 1
ATOM 1833 O O . VAL A 1 240 ? 13.133 -15.406 -4.82 1 95.62 240 VAL A O 1
ATOM 1836 N N . GLY A 1 241 ? 11.453 -14.617 -6.145 1 96.25 241 GLY A N 1
ATOM 1837 C CA . GLY A 1 241 ? 10.938 -15.953 -6.414 1 96.25 241 GLY A CA 1
ATOM 1838 C C . GLY A 1 241 ? 11.648 -16.656 -7.555 1 96.25 241 GLY A C 1
ATOM 1839 O O . GLY A 1 241 ? 12.594 -16.109 -8.125 1 96.25 241 GLY A O 1
ATOM 1840 N N . GLY A 1 242 ? 11.242 -17.844 -7.867 1 97.75 242 GLY A N 1
ATOM 1841 C CA . GLY A 1 242 ? 11.758 -18.609 -8.977 1 97.75 242 GLY A CA 1
ATOM 1842 C C . GLY A 1 242 ? 11.211 -18.172 -10.328 1 97.75 242 GLY A C 1
ATOM 1843 O O . GLY A 1 242 ? 10.742 -17.047 -10.469 1 97.75 242 GLY A O 1
ATOM 1844 N N . VAL A 1 243 ? 11.391 -19.062 -11.281 1 98.56 243 VAL A N 1
ATOM 1845 C CA . VAL A 1 243 ? 10.953 -18.75 -12.641 1 98.56 243 VAL A CA 1
ATOM 1846 C C . VAL A 1 243 ? 10.477 -20.031 -13.336 1 98.56 243 VAL A C 1
ATOM 1848 O O . VAL A 1 243 ? 10.828 -21.141 -12.922 1 98.56 243 VAL A O 1
ATOM 1851 N N . TYR A 1 244 ? 9.688 -19.812 -14.344 1 98.62 244 TYR A N 1
ATOM 1852 C CA . TYR A 1 244 ? 9.328 -20.922 -15.219 1 98.62 244 TYR A CA 1
ATOM 1853 C C . TYR A 1 244 ? 10.445 -21.219 -16.219 1 98.62 244 TYR A C 1
ATOM 1855 O O . TYR A 1 244 ? 11.016 -20.297 -16.797 1 98.62 244 TYR A O 1
ATOM 1863 N N . VAL A 1 245 ? 10.75 -22.547 -16.406 1 98.69 245 VAL A N 1
ATOM 1864 C CA . VAL A 1 245 ? 11.859 -22.906 -17.297 1 98.69 245 VAL A CA 1
ATOM 1865 C C . VAL A 1 245 ? 11.312 -23.531 -18.578 1 98.69 245 VAL A C 1
ATOM 1867 O O . VAL A 1 245 ? 11.984 -23.5 -19.609 1 98.69 245 VAL A O 1
ATOM 1870 N N . GLU A 1 246 ? 10.133 -24.078 -18.531 1 98.38 246 GLU A N 1
ATOM 1871 C CA . GLU A 1 246 ? 9.477 -24.594 -19.719 1 98.38 246 GLU A CA 1
ATOM 1872 C C . GLU A 1 246 ? 8 -24.875 -19.453 1 98.38 246 GLU A C 1
ATOM 1874 O O . GLU A 1 246 ? 7.566 -24.891 -18.297 1 98.38 246 GLU A O 1
ATOM 1879 N N . HIS A 1 247 ? 7.223 -24.984 -20.5 1 98.5 247 HIS A N 1
ATOM 1880 C CA . HIS A 1 247 ? 5.816 -25.359 -20.375 1 98.5 247 HIS A CA 1
ATOM 1881 C C . HIS A 1 247 ? 5.352 -26.141 -21.609 1 98.5 247 HIS A C 1
ATOM 1883 O O . HIS A 1 247 ? 5.977 -26.062 -22.672 1 98.5 247 HIS A O 1
ATOM 1889 N N . ALA A 1 248 ? 4.355 -26.891 -21.438 1 98.31 248 ALA A N 1
ATOM 1890 C CA . ALA A 1 248 ? 3.697 -27.656 -22.5 1 98.31 248 ALA A CA 1
ATOM 1891 C C . ALA A 1 248 ? 2.189 -27.719 -22.266 1 98.31 248 ALA A C 1
ATOM 1893 O O . ALA A 1 248 ? 1.712 -27.484 -21.156 1 98.31 248 ALA A O 1
ATOM 1894 N N . THR A 1 249 ? 1.454 -27.953 -23.375 1 97.62 249 THR A N 1
ATOM 1895 C CA . THR A 1 249 ? 0 -28.016 -23.297 1 97.62 249 THR A CA 1
ATOM 1896 C C . THR A 1 249 ? -0.523 -29.312 -23.906 1 97.62 249 THR A C 1
ATOM 1898 O O . THR A 1 249 ? -0.164 -29.656 -25.031 1 97.62 249 THR A O 1
ATOM 1901 N N . SER A 1 250 ? -1.238 -30 -23.125 1 97.56 250 SER A N 1
ATOM 1902 C CA . SER A 1 250 ? -2.043 -31.094 -23.672 1 97.56 250 SER A CA 1
ATOM 1903 C C . SER A 1 250 ? -3.391 -30.594 -24.172 1 97.56 250 SER A C 1
ATOM 1905 O O . SER A 1 250 ? -4.262 -30.234 -23.375 1 97.56 250 SER A O 1
ATOM 1907 N N . LYS A 1 251 ? -3.592 -30.641 -25.438 1 94.81 251 LYS A N 1
ATOM 1908 C CA . LYS A 1 251 ? -4.84 -30.141 -26 1 94.81 251 LYS A CA 1
ATOM 1909 C C . LYS A 1 251 ? -5.977 -31.141 -25.797 1 94.81 251 LYS A C 1
ATOM 1911 O O . LYS A 1 251 ? -7.137 -30.734 -25.656 1 94.81 251 LYS A O 1
ATOM 1916 N N . SER A 1 252 ? -5.629 -32.312 -25.938 1 93.44 252 SER A N 1
ATOM 1917 C CA . SER A 1 252 ? -6.543 -33.438 -25.688 1 93.44 252 SER A CA 1
ATOM 1918 C C . SER A 1 252 ? -5.789 -34.688 -25.266 1 93.44 252 SER A C 1
ATOM 1920 O O . SER A 1 252 ? -4.609 -34.844 -25.578 1 93.44 252 SER A O 1
ATOM 1922 N N . GLY A 1 253 ? -6.461 -35.5 -24.469 1 92.88 253 GLY A N 1
ATOM 1923 C CA . GLY A 1 253 ? -5.805 -36.719 -24.016 1 92.88 253 GLY A CA 1
ATOM 1924 C C . GLY A 1 253 ? -4.66 -36.469 -23.047 1 92.88 253 GLY A C 1
ATOM 1925 O O . GLY A 1 253 ? -4.734 -35.562 -22.219 1 92.88 253 GLY A O 1
ATOM 1926 N N . THR A 1 254 ? -3.631 -37.375 -23.109 1 92.88 254 THR A N 1
ATOM 1927 C CA . THR A 1 254 ? -2.568 -37.281 -22.109 1 92.88 254 THR A CA 1
ATOM 1928 C C . THR A 1 254 ? -1.262 -36.812 -22.75 1 92.88 254 THR A C 1
ATOM 1930 O O . THR A 1 254 ? -0.243 -36.688 -22.062 1 92.88 254 THR A O 1
ATOM 1933 N N . ASP A 1 255 ? -1.311 -36.531 -24.031 1 93.38 255 ASP A N 1
ATOM 1934 C CA . ASP A 1 255 ? -0.107 -36.094 -24.734 1 93.38 255 ASP A CA 1
ATOM 1935 C C . ASP A 1 255 ? 0.222 -34.625 -24.469 1 93.38 255 ASP A C 1
ATOM 1937 O O . ASP A 1 255 ? -0.617 -33.75 -24.672 1 93.38 255 ASP A O 1
ATOM 1941 N N . LEU A 1 256 ? 1.429 -34.344 -24.016 1 94.19 256 LEU A N 1
ATOM 1942 C CA . LEU A 1 256 ? 1.845 -32.969 -23.719 1 94.19 256 LEU A CA 1
ATOM 1943 C C . LEU A 1 256 ? 2.533 -32.344 -24.922 1 94.19 256 LEU A C 1
ATOM 1945 O O . LEU A 1 256 ? 2.76 -31.141 -24.953 1 94.19 256 LEU A O 1
ATOM 1949 N N . GLY A 1 257 ? 2.688 -33.031 -25.938 1 88.56 257 GLY A N 1
ATOM 1950 C CA . GLY A 1 257 ? 3.324 -32.469 -27.125 1 88.56 257 GLY A CA 1
ATOM 1951 C C . GLY A 1 257 ? 4.73 -31.969 -26.875 1 88.56 257 GLY A C 1
ATOM 1952 O O . GLY A 1 257 ? 5.48 -32.562 -26.094 1 88.56 257 GLY A O 1
ATOM 1953 N N . SER A 1 258 ? 5.094 -30.797 -27.562 1 94.81 258 SER A N 1
ATOM 1954 C CA . SER A 1 258 ? 6.426 -30.219 -27.469 1 94.81 258 SER A CA 1
ATOM 1955 C C . SER A 1 258 ? 6.516 -29.234 -26.312 1 94.81 258 SER A C 1
ATOM 1957 O O . SER A 1 258 ? 5.57 -28.484 -26.047 1 94.81 258 SER A O 1
ATOM 1959 N N . TRP A 1 259 ? 7.633 -29.297 -25.688 1 97.56 259 TRP A N 1
ATOM 1960 C CA . TRP A 1 259 ? 7.91 -28.375 -24.594 1 97.56 259 TRP A CA 1
ATOM 1961 C C . TRP A 1 259 ? 8.547 -27.094 -25.109 1 97.56 259 TRP A C 1
ATOM 1963 O O . TRP A 1 259 ? 9.492 -27.141 -25.906 1 97.56 259 TRP A O 1
ATOM 1973 N N . LYS A 1 260 ? 7.953 -26.016 -24.719 1 97.38 260 LYS A N 1
ATOM 1974 C CA . LYS A 1 260 ? 8.539 -24.719 -25.016 1 97.38 260 LYS A CA 1
ATOM 1975 C C . LYS A 1 260 ? 9.453 -24.25 -23.891 1 97.38 260 LYS A C 1
ATOM 1977 O O . LYS A 1 260 ? 9.016 -24.125 -22.734 1 97.38 260 LYS A O 1
ATOM 1982 N N . LYS A 1 261 ? 10.672 -23.984 -24.266 1 97.69 261 LYS A N 1
ATOM 1983 C CA . LYS A 1 261 ? 11.648 -23.531 -23.266 1 97.69 261 LYS A CA 1
ATOM 1984 C C . LYS A 1 261 ? 11.492 -22.047 -23 1 97.69 261 LYS A C 1
ATOM 1986 O O . LYS A 1 261 ? 11.227 -21.266 -23.906 1 97.69 261 LYS A O 1
ATOM 1991 N N . LEU A 1 262 ? 11.648 -21.719 -21.75 1 97.88 262 LEU A N 1
ATOM 1992 C CA . LEU A 1 262 ? 11.602 -20.328 -21.328 1 97.88 262 LEU A CA 1
ATOM 1993 C C . LEU A 1 262 ? 12.922 -19.906 -20.688 1 97.88 262 LEU A C 1
ATOM 1995 O O . LEU A 1 262 ? 13.508 -20.656 -19.922 1 97.88 262 LEU A O 1
ATOM 1999 N N . ASN A 1 263 ? 13.43 -18.75 -21.094 1 97.69 263 ASN A N 1
ATOM 2000 C CA . ASN A 1 263 ? 14.625 -18.156 -20.5 1 97.69 263 ASN A CA 1
ATOM 2001 C C . ASN A 1 263 ? 14.273 -16.984 -19.609 1 97.69 263 ASN A C 1
ATOM 2003 O O . ASN A 1 263 ? 14.406 -15.828 -20.016 1 97.69 263 ASN A O 1
ATOM 2007 N N . GLN A 1 264 ? 13.883 -17.359 -18.438 1 97.94 264 GLN A N 1
ATOM 2008 C CA . GLN A 1 264 ? 13.5 -16.359 -17.453 1 97.94 264 GLN A CA 1
ATOM 2009 C C . GLN A 1 264 ? 14.523 -16.281 -16.328 1 97.94 264 GLN A C 1
ATOM 2011 O O . GLN A 1 264 ? 15.102 -17.297 -15.93 1 97.94 264 GLN A O 1
ATOM 2016 N N . GLN A 1 265 ? 14.734 -15.039 -15.812 1 97.31 265 GLN A N 1
ATOM 2017 C CA . GLN A 1 265 ? 15.602 -14.805 -14.664 1 97.31 265 GLN A CA 1
ATOM 2018 C C . GLN A 1 265 ? 15.07 -13.68 -13.781 1 97.31 265 GLN A C 1
ATOM 2020 O O . GLN A 1 265 ? 14.484 -12.719 -14.289 1 97.31 265 GLN A O 1
ATOM 2025 N N . ASN A 1 266 ? 15.25 -13.891 -12.523 1 97.31 266 ASN A N 1
ATOM 2026 C CA . ASN A 1 266 ? 14.992 -12.828 -11.555 1 97.31 266 ASN A CA 1
ATOM 2027 C C . ASN A 1 266 ? 16.266 -12.406 -10.836 1 97.31 266 ASN A C 1
ATOM 2029 O O . ASN A 1 266 ? 17.156 -13.219 -10.609 1 97.31 266 ASN A O 1
ATOM 2033 N N . GLU A 1 267 ? 16.266 -11.094 -10.523 1 95.31 267 GLU A N 1
ATOM 2034 C CA . GLU A 1 267 ? 17.453 -10.594 -9.836 1 95.31 267 GLU A CA 1
ATOM 2035 C C . GLU A 1 267 ? 17.094 -9.492 -8.844 1 95.31 267 GLU A C 1
ATOM 2037 O O . GLU A 1 267 ? 16.094 -8.805 -9.016 1 95.31 267 GLU A O 1
ATOM 2042 N N . ILE A 1 268 ? 17.969 -9.453 -7.777 1 96.06 268 ILE A N 1
ATOM 2043 C CA . ILE A 1 268 ? 17.875 -8.32 -6.855 1 96.06 268 ILE A CA 1
ATOM 2044 C C . ILE A 1 268 ? 18.938 -7.289 -7.207 1 96.06 268 ILE A C 1
ATOM 2046 O O . ILE A 1 268 ? 20.094 -7.641 -7.508 1 96.06 268 ILE A O 1
ATOM 2050 N N . LEU A 1 269 ? 18.531 -6.078 -7.27 1 96.62 269 LEU A N 1
ATOM 2051 C CA . LEU A 1 269 ? 19.453 -4.965 -7.434 1 96.62 269 LEU A CA 1
ATOM 2052 C C . LEU A 1 269 ? 19.453 -4.07 -6.199 1 96.62 269 LEU A C 1
ATOM 2054 O O . LEU A 1 269 ? 18.406 -3.826 -5.605 1 96.62 269 LEU A O 1
ATOM 2058 N N . PRO A 1 270 ? 20.578 -3.473 -5.867 1 94.94 270 PRO A N 1
ATOM 2059 C CA . PRO A 1 270 ? 21.875 -3.715 -6.496 1 94.94 270 PRO A CA 1
ATOM 2060 C C . PRO A 1 270 ? 22.406 -5.121 -6.238 1 94.94 270 PRO A C 1
ATOM 2062 O O . PRO A 1 270 ? 21.984 -5.781 -5.285 1 94.94 270 PRO A O 1
ATOM 2065 N N . VAL A 1 271 ? 23.203 -5.547 -7.125 1 92.75 271 VAL A N 1
ATOM 2066 C CA . VAL A 1 271 ? 23.812 -6.859 -6.953 1 92.75 271 VAL A CA 1
ATOM 2067 C C . VAL A 1 271 ? 24.75 -6.84 -5.754 1 92.75 271 VAL A C 1
ATOM 2069 O O . VAL A 1 271 ? 25.359 -5.809 -5.449 1 92.75 271 VAL A O 1
ATOM 2072 N N . VAL A 1 272 ? 24.609 -7.91 -5.07 1 78.62 272 VAL A N 1
ATOM 2073 C CA . VAL A 1 272 ? 25.484 -8.016 -3.906 1 78.62 272 VAL A CA 1
ATOM 2074 C C . VAL A 1 272 ? 26.766 -8.781 -4.281 1 78.62 272 VAL A C 1
ATOM 2076 O O . VAL A 1 272 ? 26.734 -9.617 -5.184 1 78.62 272 VAL A O 1
ATOM 2079 N N . SER A 1 273 ? 27.781 -8.414 -3.557 1 73.06 273 SER A N 1
ATOM 2080 C CA . SER A 1 273 ? 29.062 -9.102 -3.662 1 73.06 273 SER A CA 1
ATOM 2081 C C . SER A 1 273 ? 29.594 -9.078 -5.094 1 73.06 273 SER A C 1
ATOM 2083 O O . SER A 1 273 ? 29.406 -8.086 -5.809 1 73.06 273 SER A O 1
ATOM 2085 N N . ASP A 1 274 ? 30.344 -10.117 -5.586 1 73.81 274 ASP A N 1
ATOM 2086 C CA . ASP A 1 274 ? 31.078 -10.195 -6.844 1 73.81 274 ASP A CA 1
ATOM 2087 C C . ASP A 1 274 ? 30.203 -10.758 -7.957 1 73.81 274 ASP A C 1
ATOM 2089 O O . ASP A 1 274 ? 30.703 -11.172 -9.008 1 73.81 274 ASP A O 1
ATOM 2093 N N . HIS A 1 275 ? 28.875 -10.578 -7.734 1 83.94 275 HIS A N 1
ATOM 2094 C CA . HIS A 1 275 ? 28.016 -11.086 -8.789 1 83.94 275 HIS A CA 1
ATOM 2095 C C . HIS A 1 275 ? 27.828 -10.055 -9.898 1 83.94 275 HIS A C 1
ATOM 2097 O O . HIS A 1 275 ? 27.812 -8.852 -9.633 1 83.94 275 HIS A O 1
ATOM 2103 N N . LYS A 1 276 ? 27.844 -10.578 -11.078 1 90.81 276 LYS A N 1
ATOM 2104 C CA . LYS A 1 276 ? 27.578 -9.734 -12.234 1 90.81 276 LYS A CA 1
ATOM 2105 C C . LYS A 1 276 ? 26.078 -9.594 -12.484 1 90.81 276 LYS A C 1
ATOM 2107 O O . LYS A 1 276 ? 25.328 -10.57 -12.375 1 90.81 276 LYS A O 1
ATOM 2112 N N . ALA A 1 277 ? 25.703 -8.383 -12.836 1 93.94 277 ALA A N 1
ATOM 2113 C CA . ALA A 1 277 ? 24.297 -8.141 -13.156 1 93.94 277 ALA A CA 1
ATOM 2114 C C . ALA A 1 277 ? 23.875 -8.898 -14.422 1 93.94 277 ALA A C 1
ATOM 2116 O O . ALA A 1 277 ? 24.672 -9.039 -15.352 1 93.94 277 ALA A O 1
ATOM 2117 N N . ILE A 1 278 ? 22.656 -9.328 -14.477 1 95 278 ILE A N 1
ATOM 2118 C CA . ILE A 1 278 ? 22.125 -10 -15.648 1 95 278 ILE A CA 1
ATOM 2119 C C . ILE A 1 278 ? 22.141 -9.055 -16.844 1 95 278 ILE A C 1
ATOM 2121 O O . ILE A 1 278 ? 22.453 -9.461 -17.969 1 95 278 ILE A O 1
ATOM 2125 N N . ASN A 1 279 ? 21.828 -7.848 -16.609 1 96.56 279 ASN A N 1
ATOM 2126 C CA . ASN A 1 279 ? 21.844 -6.762 -17.578 1 96.56 279 ASN A CA 1
ATOM 2127 C C . ASN A 1 279 ? 22.5 -5.508 -17.016 1 96.56 279 ASN A C 1
ATOM 2129 O O . ASN A 1 279 ? 21.906 -4.812 -16.188 1 96.56 279 ASN A O 1
ATOM 2133 N N . SER A 1 280 ? 23.688 -5.168 -17.547 1 95.31 280 SER A N 1
ATOM 2134 C CA . SER A 1 280 ? 24.484 -4.086 -16.984 1 95.31 280 SER A CA 1
ATOM 2135 C C . SER A 1 280 ? 23.797 -2.734 -17.188 1 95.31 280 SER A C 1
ATOM 2137 O O . SER A 1 280 ? 23.906 -1.841 -16.344 1 95.31 280 SER A O 1
ATOM 2139 N N . THR A 1 281 ? 23.125 -2.605 -18.281 1 96.88 281 THR A N 1
ATOM 2140 C CA . THR A 1 281 ? 22.422 -1.354 -18.562 1 96.88 281 THR A CA 1
ATOM 2141 C C . THR A 1 281 ? 21.328 -1.109 -17.531 1 96.88 281 THR A C 1
ATOM 2143 O O . THR A 1 281 ? 21.219 -0.01 -16.984 1 96.88 281 THR A O 1
ATOM 2146 N N . VAL A 1 282 ? 20.562 -2.137 -17.234 1 97.5 282 VAL A N 1
ATOM 2147 C CA . VAL A 1 282 ? 19.484 -2.037 -16.25 1 97.5 282 VAL A CA 1
ATOM 2148 C C . VAL A 1 282 ? 20.062 -1.738 -14.875 1 97.5 282 VAL A C 1
ATOM 2150 O O . VAL A 1 282 ? 19.547 -0.89 -14.141 1 97.5 282 VAL A O 1
ATOM 2153 N N . ALA A 1 283 ? 21.141 -2.402 -14.539 1 96.94 283 ALA A N 1
ATOM 2154 C CA . ALA A 1 283 ? 21.797 -2.193 -13.25 1 96.94 283 ALA A CA 1
ATOM 2155 C C . ALA A 1 283 ? 22.297 -0.76 -13.117 1 96.94 283 ALA A C 1
ATOM 2157 O O . ALA A 1 283 ? 22.188 -0.149 -12.055 1 96.94 283 ALA A O 1
ATOM 2158 N N . ASN A 1 284 ? 22.859 -0.231 -14.219 1 96.88 284 ASN A N 1
ATOM 2159 C CA . ASN A 1 284 ? 23.359 1.137 -14.219 1 96.88 284 ASN A CA 1
ATOM 2160 C C . ASN A 1 284 ? 22.234 2.154 -14.102 1 96.88 284 ASN A C 1
ATOM 2162 O O . ASN A 1 284 ? 22.359 3.145 -13.375 1 96.88 284 ASN A O 1
ATOM 2166 N N . ASP A 1 285 ? 21.172 1.898 -14.805 1 97.75 285 ASP A N 1
ATOM 2167 C CA . ASP A 1 285 ? 20 2.768 -14.703 1 97.75 285 ASP A CA 1
ATOM 2168 C C . ASP A 1 285 ? 19.469 2.805 -13.266 1 97.75 285 ASP A C 1
ATOM 2170 O O . ASP A 1 285 ? 19.188 3.879 -12.734 1 97.75 285 ASP A O 1
ATOM 2174 N N . PHE A 1 286 ? 19.406 1.667 -12.68 1 98 286 PHE A N 1
ATOM 2175 C CA . PHE A 1 286 ? 18.938 1.575 -11.305 1 98 286 PHE A CA 1
ATOM 2176 C C . PHE A 1 286 ? 19.875 2.305 -10.359 1 98 286 PHE A C 1
ATOM 2178 O O . PHE A 1 286 ? 19.438 3.004 -9.445 1 98 286 PHE A O 1
ATOM 2185 N N . SER A 1 287 ? 21.109 2.143 -10.547 1 95.75 287 SER A N 1
ATOM 2186 C CA . SER A 1 287 ? 22.109 2.84 -9.734 1 95.75 287 SER A CA 1
ATOM 2187 C C . SER A 1 287 ? 21.969 4.352 -9.875 1 95.75 287 SER A C 1
ATOM 2189 O O . SER A 1 287 ? 22.047 5.082 -8.883 1 95.75 287 SER A O 1
ATOM 2191 N N . SER A 1 288 ? 21.75 4.824 -11.078 1 95.88 288 SER A N 1
ATOM 2192 C CA . SER A 1 288 ? 21.547 6.25 -11.312 1 95.88 288 SER A CA 1
ATOM 2193 C C . SER A 1 288 ? 20.312 6.766 -10.602 1 95.88 288 SER A C 1
ATOM 2195 O O . SER A 1 288 ? 20.344 7.82 -9.969 1 95.88 288 SER A O 1
ATOM 2197 N N . PHE A 1 289 ? 19.312 6.008 -10.727 1 96.81 289 PHE A N 1
ATOM 2198 C CA . PHE A 1 289 ? 18.062 6.332 -10.031 1 96.81 289 PHE A CA 1
ATOM 2199 C C . PHE A 1 289 ? 18.297 6.41 -8.523 1 96.81 289 PHE A C 1
ATOM 2201 O O . PHE A 1 289 ? 17.906 7.391 -7.883 1 96.81 289 PHE A O 1
ATOM 2208 N N . THR A 1 290 ? 18.906 5.418 -8 1 95.38 290 THR A N 1
ATOM 2209 C CA . THR A 1 290 ? 19.156 5.324 -6.566 1 95.38 290 THR A CA 1
ATOM 2210 C C . THR A 1 290 ? 20 6.492 -6.082 1 95.38 290 THR A C 1
ATOM 2212 O O . THR A 1 290 ? 19.703 7.102 -5.055 1 95.38 290 THR A O 1
ATOM 2215 N N . ASN A 1 291 ? 21.062 6.785 -6.82 1 92.5 291 ASN A N 1
ATOM 2216 C CA . ASN A 1 291 ? 21.938 7.891 -6.461 1 92.5 291 ASN A CA 1
ATOM 2217 C C . ASN A 1 291 ? 21.188 9.227 -6.477 1 92.5 291 ASN A C 1
ATOM 2219 O O . ASN A 1 291 ? 21.391 10.062 -5.594 1 92.5 291 ASN A O 1
ATOM 2223 N N . GLN A 1 292 ? 20.359 9.344 -7.477 1 90.25 292 GLN A N 1
ATOM 2224 C CA . GLN A 1 292 ? 19.578 10.57 -7.582 1 90.25 292 GLN A CA 1
ATOM 2225 C C . GLN A 1 292 ? 18.625 10.719 -6.402 1 90.25 292 GLN A C 1
ATOM 2227 O O . GLN A 1 292 ? 18.531 11.797 -5.809 1 90.25 292 GLN A O 1
ATOM 2232 N N . VAL A 1 293 ? 17.969 9.711 -6.059 1 92.06 293 VAL A N 1
ATOM 2233 C CA . VAL A 1 293 ? 16.969 9.742 -4.988 1 92.06 293 VAL A CA 1
ATOM 2234 C C . VAL A 1 293 ? 17.672 9.961 -3.645 1 92.06 293 VAL A C 1
ATOM 2236 O O . VAL A 1 293 ? 17.219 10.773 -2.83 1 92.06 293 VAL A O 1
ATOM 2239 N N . LYS A 1 294 ? 18.75 9.289 -3.467 1 89.38 294 LYS A N 1
ATOM 2240 C CA . LYS A 1 294 ? 19.484 9.414 -2.211 1 89.38 294 LYS A CA 1
ATOM 2241 C C . LYS A 1 294 ? 20.062 10.82 -2.049 1 89.38 294 LYS A C 1
ATOM 2243 O O . LYS A 1 294 ? 20.188 11.312 -0.927 1 89.38 294 LYS A O 1
ATOM 2248 N N . GLY A 1 295 ? 20.438 11.375 -3.08 1 84.19 295 GLY A N 1
ATOM 2249 C CA . GLY A 1 295 ? 21 12.727 -3.043 1 84.19 295 GLY A CA 1
ATOM 2250 C C . GLY A 1 295 ? 19.953 13.781 -2.705 1 84.19 295 GLY A C 1
ATOM 2251 O O . GLY A 1 295 ? 20.297 14.82 -2.129 1 84.19 295 GLY A O 1
ATOM 2252 N N . PHE A 1 296 ? 18.797 13.523 -3.018 1 81.44 296 PHE A N 1
ATOM 2253 C CA . PHE A 1 296 ? 17.719 14.492 -2.863 1 81.44 296 PHE A CA 1
ATOM 2254 C C . PHE A 1 296 ? 17.156 14.445 -1.452 1 81.44 296 PHE A C 1
ATOM 2256 O O . PHE A 1 296 ? 16.844 15.484 -0.868 1 81.44 296 PHE A O 1
ATOM 2263 N N . PHE A 1 297 ? 16.844 13.289 -0.981 1 78.69 297 PHE A N 1
ATOM 2264 C CA . PHE A 1 297 ? 16.188 13.18 0.314 1 78.69 297 PHE A CA 1
ATOM 2265 C C . PHE A 1 297 ? 17.141 12.617 1.361 1 78.69 297 PHE A C 1
ATOM 2267 O O . PHE A 1 297 ? 17.781 11.586 1.139 1 78.69 297 PHE A O 1
ATOM 2274 N N . PRO A 1 298 ? 17.109 13.336 2.457 1 71.44 298 PRO A N 1
ATOM 2275 C CA . PRO A 1 298 ? 17.938 12.844 3.564 1 71.44 298 PRO A CA 1
ATOM 2276 C C . PRO A 1 298 ? 17.312 11.625 4.25 1 71.44 298 PRO A C 1
ATOM 2278 O O . PRO A 1 298 ? 16.094 11.43 4.207 1 71.44 298 PRO A O 1
ATOM 2281 N N . THR A 1 299 ? 18.031 10.742 4.719 1 69.19 299 THR A N 1
ATOM 2282 C CA . THR A 1 299 ? 17.641 9.719 5.684 1 69.19 299 THR A CA 1
ATOM 2283 C C . THR A 1 299 ? 16.953 8.547 4.988 1 69.19 299 THR A C 1
ATOM 2285 O O . THR A 1 299 ? 15.945 8.039 5.477 1 69.19 299 THR A O 1
ATOM 2288 N N . LEU A 1 300 ? 17.266 8.25 3.916 1 76.38 300 LEU A N 1
ATOM 2289 C CA . LEU A 1 300 ? 16.75 7.023 3.303 1 76.38 300 LEU A CA 1
ATOM 2290 C C . LEU A 1 300 ? 17.484 5.801 3.848 1 76.38 300 LEU A C 1
ATOM 2292 O O . LEU A 1 300 ? 18.703 5.832 4.035 1 76.38 300 LEU A O 1
ATOM 2296 N N . ALA A 1 301 ? 16.609 4.812 4.145 1 70.75 301 ALA A N 1
ATOM 2297 C CA . ALA A 1 301 ? 17.156 3.592 4.73 1 70.75 301 ALA A CA 1
ATOM 2298 C C . ALA A 1 301 ? 17.578 2.604 3.645 1 70.75 301 ALA A C 1
ATOM 2300 O O . ALA A 1 301 ? 18.281 1.623 3.926 1 70.75 301 ALA A O 1
ATOM 2301 N N . GLY A 1 302 ? 17.156 2.775 2.422 1 89.31 302 GLY A N 1
ATOM 2302 C CA . GLY A 1 302 ? 17.609 1.844 1.398 1 89.31 302 GLY A CA 1
ATOM 2303 C C . GLY A 1 302 ? 16.641 1.729 0.235 1 89.31 302 GLY A C 1
ATOM 2304 O O . GLY A 1 302 ? 15.43 1.892 0.408 1 89.31 302 GLY A O 1
ATOM 2305 N N . ILE A 1 303 ? 17.25 1.466 -0.926 1 95.06 303 ILE A N 1
ATOM 2306 C CA . ILE A 1 303 ? 16.469 1.248 -2.146 1 95.06 303 ILE A CA 1
ATOM 2307 C C . ILE A 1 303 ? 16.891 -0.067 -2.795 1 95.06 303 ILE A C 1
ATOM 2309 O O . ILE A 1 303 ? 18.078 -0.278 -3.07 1 95.06 303 ILE A O 1
ATOM 2313 N N . THR A 1 304 ? 15.938 -0.981 -2.992 1 96.38 304 THR A N 1
ATOM 2314 C CA . THR A 1 304 ? 16.203 -2.254 -3.652 1 96.38 304 THR A CA 1
ATOM 2315 C C . THR A 1 304 ? 15.188 -2.512 -4.762 1 96.38 304 THR A C 1
ATOM 2317 O O . THR A 1 304 ? 14.117 -1.897 -4.785 1 96.38 304 THR A O 1
ATOM 2320 N N . ALA A 1 305 ? 15.57 -3.398 -5.68 1 97.94 305 ALA A N 1
ATOM 2321 C CA . ALA A 1 305 ? 14.664 -3.717 -6.781 1 97.94 305 ALA A CA 1
ATOM 2322 C C . ALA A 1 305 ? 14.68 -5.211 -7.094 1 97.94 305 ALA A C 1
ATOM 2324 O O . ALA A 1 305 ? 15.734 -5.848 -7.047 1 97.94 305 ALA A O 1
ATOM 2325 N N . GLN A 1 306 ? 13.523 -5.742 -7.383 1 97.62 306 GLN A N 1
ATOM 2326 C CA . GLN A 1 306 ? 13.383 -7.012 -8.086 1 97.62 306 GLN A CA 1
ATOM 2327 C C . GLN A 1 306 ? 13.227 -6.789 -9.594 1 97.62 306 GLN A C 1
ATOM 2329 O O . GLN A 1 306 ? 12.359 -6.035 -10.023 1 97.62 306 GLN A O 1
ATOM 2334 N N . ALA A 1 307 ? 14.07 -7.445 -10.312 1 98 307 ALA A N 1
ATOM 2335 C CA . ALA A 1 307 ? 13.992 -7.352 -11.773 1 98 307 ALA A CA 1
ATOM 2336 C C . ALA A 1 307 ? 13.703 -8.711 -12.391 1 98 307 ALA A C 1
ATOM 2338 O O . ALA A 1 307 ? 14.297 -9.719 -12 1 98 307 ALA A O 1
ATOM 2339 N N . HIS A 1 308 ? 12.781 -8.727 -13.328 1 98 308 HIS A N 1
ATOM 2340 C CA . HIS A 1 308 ? 12.43 -9.922 -14.094 1 98 308 HIS A CA 1
ATOM 2341 C C . HIS A 1 308 ? 12.875 -9.797 -15.547 1 98 308 HIS A C 1
ATOM 2343 O O . HIS A 1 308 ? 12.594 -8.789 -16.203 1 98 308 HIS A O 1
ATOM 2349 N N . TYR A 1 309 ? 13.609 -10.836 -15.969 1 98.06 309 TYR A N 1
ATOM 2350 C CA . TYR A 1 309 ? 14.125 -10.836 -17.328 1 98.06 309 TYR A CA 1
ATOM 2351 C C . TYR A 1 309 ? 13.562 -12 -18.141 1 98.06 309 TYR A C 1
ATOM 2353 O O . TYR A 1 309 ? 13.375 -13.102 -17.594 1 98.06 309 TYR A O 1
ATOM 2361 N N . GLU A 1 310 ? 13.297 -11.789 -19.359 1 96.88 310 GLU A N 1
ATOM 2362 C CA . GLU A 1 310 ? 13.016 -12.805 -20.375 1 96.88 310 GLU A CA 1
ATOM 2363 C C . GLU A 1 310 ? 13.977 -12.672 -21.562 1 96.88 310 GLU A C 1
ATOM 2365 O O . GLU A 1 310 ? 13.992 -11.648 -22.25 1 96.88 310 GLU A O 1
ATOM 2370 N N . ASP A 1 311 ? 14.758 -13.664 -21.797 1 96.69 311 ASP A N 1
ATOM 2371 C CA . ASP A 1 311 ? 15.758 -13.68 -22.859 1 96.69 311 ASP A CA 1
ATOM 2372 C C . ASP A 1 311 ? 16.734 -12.523 -22.703 1 96.69 311 ASP A C 1
ATOM 2374 O O . ASP A 1 311 ? 17.062 -11.844 -23.688 1 96.69 311 ASP A O 1
ATOM 2378 N N . GLY A 1 312 ? 17.016 -12.211 -21.438 1 94.94 312 GLY A N 1
ATOM 2379 C CA . GLY A 1 312 ? 18.031 -11.195 -21.156 1 94.94 312 GLY A CA 1
ATOM 2380 C C . GLY A 1 312 ? 17.469 -9.789 -21.156 1 94.94 312 GLY A C 1
ATOM 2381 O O . GLY A 1 312 ? 18.172 -8.836 -20.797 1 94.94 312 GLY A O 1
ATOM 2382 N N . ASN A 1 313 ? 16.219 -9.68 -21.531 1 96.38 313 ASN A N 1
ATOM 2383 C CA . ASN A 1 313 ? 15.586 -8.367 -21.578 1 96.38 313 ASN A CA 1
ATOM 2384 C C . ASN A 1 313 ? 14.711 -8.133 -20.359 1 96.38 313 ASN A C 1
ATOM 2386 O O . ASN A 1 313 ? 14.008 -9.039 -19.906 1 96.38 313 ASN A O 1
ATOM 2390 N N . LEU A 1 314 ? 14.758 -6.895 -19.875 1 97.62 314 LEU A N 1
ATOM 2391 C CA . LEU A 1 314 ? 13.93 -6.547 -18.719 1 97.62 314 LEU A CA 1
ATOM 2392 C C . LEU A 1 314 ? 12.445 -6.625 -19.078 1 97.62 314 LEU A C 1
ATOM 2394 O O . LEU A 1 314 ? 12.008 -6.027 -20.062 1 97.62 314 LEU A O 1
ATOM 2398 N N . SER A 1 315 ? 11.727 -7.34 -18.281 1 96.69 315 SER A N 1
ATOM 2399 C CA . SER A 1 315 ? 10.289 -7.488 -18.5 1 96.69 315 SER A CA 1
ATOM 2400 C C . SER A 1 315 ? 9.492 -6.762 -17.422 1 96.69 315 SER A C 1
ATOM 2402 O O . SER A 1 315 ? 8.305 -6.488 -17.609 1 96.69 315 SER A O 1
ATOM 2404 N N . GLY A 1 316 ? 10.141 -6.492 -16.297 1 96.88 316 GLY A N 1
ATOM 2405 C CA . GLY A 1 316 ? 9.508 -5.738 -15.227 1 96.88 316 GLY A CA 1
ATOM 2406 C C . GLY A 1 316 ? 10.43 -5.457 -14.055 1 96.88 316 GLY A C 1
ATOM 2407 O O . GLY A 1 316 ? 11.422 -6.164 -13.859 1 96.88 316 GLY A O 1
ATOM 2408 N N . MET A 1 317 ? 10.062 -4.461 -13.297 1 97.88 317 MET A N 1
ATOM 2409 C CA . MET A 1 317 ? 10.875 -4.066 -12.148 1 97.88 317 MET A CA 1
ATOM 2410 C C . MET A 1 317 ? 9.992 -3.611 -10.992 1 97.88 317 MET A C 1
ATOM 2412 O O . MET A 1 317 ? 9.008 -2.904 -11.195 1 97.88 317 MET A O 1
ATOM 2416 N N . LYS A 1 318 ? 10.32 -4.082 -9.828 1 97.69 318 LYS A N 1
ATOM 2417 C CA . LYS A 1 318 ? 9.656 -3.67 -8.594 1 97.69 318 LYS A CA 1
ATOM 2418 C C . LYS A 1 318 ? 10.656 -3.109 -7.59 1 97.69 318 LYS A C 1
ATOM 2420 O O . LYS A 1 318 ? 11.516 -3.842 -7.082 1 97.69 318 LYS A O 1
ATOM 2425 N N . ILE A 1 319 ? 10.461 -1.866 -7.277 1 98 319 ILE A N 1
ATOM 2426 C CA . ILE A 1 319 ? 11.422 -1.156 -6.438 1 98 319 ILE A CA 1
ATOM 2427 C C . ILE A 1 319 ? 10.805 -0.88 -5.07 1 98 319 ILE A C 1
ATOM 2429 O O . ILE A 1 319 ? 9.625 -0.514 -4.973 1 98 319 ILE A O 1
ATOM 2433 N N . THR A 1 320 ? 11.594 -1.062 -4.047 1 96.69 320 THR A N 1
ATOM 2434 C CA . THR A 1 320 ? 11.195 -0.721 -2.684 1 96.69 320 THR A CA 1
ATOM 2435 C C . THR A 1 320 ? 12.102 0.368 -2.111 1 96.69 320 THR A C 1
ATOM 2437 O O . THR A 1 320 ? 13.32 0.197 -2.041 1 96.69 320 THR A O 1
ATOM 2440 N N . VAL A 1 321 ? 11.461 1.446 -1.778 1 95.75 321 VAL A N 1
ATOM 2441 C CA . VAL A 1 321 ? 12.156 2.539 -1.106 1 95.75 321 VAL A CA 1
ATOM 2442 C C . VAL A 1 321 ? 11.766 2.572 0.369 1 95.75 321 VAL A C 1
ATOM 2444 O O . VAL A 1 321 ? 10.594 2.799 0.702 1 95.75 321 VAL A O 1
ATOM 2447 N N . ASN A 1 322 ? 12.703 2.379 1.212 1 93.94 322 ASN A N 1
ATOM 2448 C CA . ASN A 1 322 ? 12.469 2.439 2.65 1 93.94 322 ASN A CA 1
ATOM 2449 C C . ASN A 1 322 ? 12.773 3.826 3.211 1 93.94 322 ASN A C 1
ATOM 2451 O O . ASN A 1 322 ? 13.875 4.344 3.035 1 93.94 322 ASN A O 1
ATOM 2455 N N . THR A 1 323 ? 11.734 4.402 3.832 1 89 323 THR A N 1
ATOM 2456 C CA . THR A 1 323 ? 11.883 5.766 4.328 1 89 323 THR A CA 1
ATOM 2457 C C . THR A 1 323 ? 11.719 5.809 5.844 1 89 323 THR A C 1
ATOM 2459 O O . THR A 1 323 ? 11.32 4.816 6.461 1 89 323 THR A O 1
ATOM 2462 N N . GLN A 1 324 ? 12.078 6.938 6.363 1 80.69 324 GLN A N 1
ATOM 2463 C CA . GLN A 1 324 ? 11.82 7.254 7.766 1 80.69 324 GLN A CA 1
ATOM 2464 C C . GLN A 1 324 ? 10.867 8.438 7.895 1 80.69 324 GLN A C 1
ATOM 2466 O O . GLN A 1 324 ? 10.773 9.055 8.961 1 80.69 324 GLN A O 1
ATOM 2471 N N . PHE A 1 325 ? 10.156 8.711 6.82 1 73.62 325 PHE A N 1
ATOM 2472 C CA . PHE A 1 325 ? 9.273 9.867 6.801 1 73.62 325 PHE A CA 1
ATOM 2473 C C . PHE A 1 325 ? 8 9.586 7.602 1 73.62 325 PHE A C 1
ATOM 2475 O O . PHE A 1 325 ? 7.484 8.469 7.59 1 73.62 325 PHE A O 1
ATOM 2482 N N . TYR A 1 326 ? 7.602 10.641 8.203 1 72.69 326 TYR A N 1
ATOM 2483 C CA . TYR A 1 326 ? 6.375 10.469 8.977 1 72.69 326 TYR A CA 1
ATOM 2484 C C . TYR A 1 326 ? 5.293 11.43 8.492 1 72.69 326 TYR A C 1
ATOM 2486 O O . TYR A 1 326 ? 4.098 11.141 8.609 1 72.69 326 TYR A O 1
ATOM 2494 N N . GLY A 1 327 ? 5.711 12.523 7.918 1 84.69 327 GLY A N 1
ATOM 2495 C CA . GLY A 1 327 ? 4.699 13.492 7.523 1 84.69 327 GLY A CA 1
ATOM 2496 C C . GLY A 1 327 ? 4.141 13.242 6.133 1 84.69 327 GLY A C 1
ATOM 2497 O O . GLY A 1 327 ? 4.875 12.844 5.227 1 84.69 327 GLY A O 1
ATOM 2498 N N . LEU A 1 328 ? 2.881 13.555 5.965 1 89.44 328 LEU A N 1
ATOM 2499 C CA . LEU A 1 328 ? 2.18 13.336 4.707 1 89.44 328 LEU A CA 1
ATOM 2500 C C . LEU A 1 328 ? 2.756 14.211 3.6 1 89.44 328 LEU A C 1
ATOM 2502 O O . LEU A 1 328 ? 2.939 13.75 2.469 1 89.44 328 LEU A O 1
ATOM 2506 N N . THR A 1 329 ? 3.07 15.414 3.873 1 90.69 329 THR A N 1
ATOM 2507 C CA . THR A 1 329 ? 3.533 16.344 2.846 1 90.69 329 THR A CA 1
ATOM 2508 C C . THR A 1 329 ? 4.926 15.945 2.354 1 90.69 329 THR A C 1
ATOM 2510 O O . THR A 1 329 ? 5.238 16.109 1.172 1 90.69 329 THR A O 1
ATOM 2513 N N . GLU A 1 330 ? 5.73 15.461 3.262 1 89.19 330 GLU A N 1
ATOM 2514 C CA . GLU A 1 330 ? 7.035 14.945 2.865 1 89.19 330 GLU A CA 1
ATOM 2515 C C . GLU A 1 330 ? 6.898 13.766 1.907 1 89.19 330 GLU A C 1
ATOM 2517 O O . GLU A 1 330 ? 7.605 13.695 0.899 1 89.19 330 GLU A O 1
ATOM 2522 N N . ILE A 1 331 ? 6.016 12.945 2.242 1 91 331 ILE A N 1
ATOM 2523 C CA . ILE A 1 331 ? 5.785 11.758 1.427 1 91 331 ILE A CA 1
ATOM 2524 C C . ILE A 1 331 ? 5.238 12.164 0.061 1 91 331 ILE A C 1
ATOM 2526 O O . ILE A 1 331 ? 5.598 11.578 -0.96 1 91 331 ILE A O 1
ATOM 2530 N N . GLN A 1 332 ? 4.395 13.133 0.044 1 91.06 332 GLN A N 1
ATOM 2531 C CA . GLN A 1 332 ? 3.854 13.641 -1.212 1 91.06 332 GLN A CA 1
ATOM 2532 C C . GLN A 1 332 ? 4.965 14.18 -2.109 1 91.06 332 GLN A C 1
ATOM 2534 O O . GLN A 1 332 ? 5.051 13.82 -3.285 1 91.06 332 GLN A O 1
ATOM 2539 N N . SER A 1 333 ? 5.773 14.992 -1.54 1 90.56 333 SER A N 1
ATOM 2540 C CA . SER A 1 333 ? 6.879 15.57 -2.299 1 90.56 333 SER A CA 1
ATOM 2541 C C . SER A 1 333 ? 7.855 14.492 -2.758 1 90.56 333 SER A C 1
ATOM 2543 O O . SER A 1 333 ? 8.32 14.516 -3.898 1 90.56 333 SER A O 1
ATOM 2545 N N . PHE A 1 334 ? 8.109 13.617 -1.847 1 91.31 334 PHE A N 1
ATOM 2546 C CA . PHE A 1 334 ? 9.023 12.531 -2.172 1 91.31 334 PHE A CA 1
ATOM 2547 C C . PHE A 1 334 ? 8.469 11.68 -3.311 1 91.31 334 PHE A C 1
ATOM 2549 O O . PHE A 1 334 ? 9.203 11.297 -4.223 1 91.31 334 PHE A O 1
ATOM 2556 N N . THR A 1 335 ? 7.238 11.367 -3.25 1 92.94 335 THR A N 1
ATOM 2557 C CA . THR A 1 335 ? 6.574 10.555 -4.262 1 92.94 335 THR A CA 1
ATOM 2558 C C . THR A 1 335 ? 6.648 11.227 -5.629 1 92.94 335 THR A C 1
ATOM 2560 O O . THR A 1 335 ? 6.922 10.57 -6.637 1 92.94 335 THR A O 1
ATOM 2563 N N . GLN A 1 336 ? 6.414 12.516 -5.688 1 91.25 336 GLN A N 1
ATOM 2564 C CA . GLN A 1 336 ? 6.539 13.266 -6.934 1 91.25 336 GLN A CA 1
ATOM 2565 C C . GLN A 1 336 ? 7.961 13.188 -7.484 1 91.25 336 GLN A C 1
ATOM 2567 O O . GLN A 1 336 ? 8.156 12.984 -8.68 1 91.25 336 GLN A O 1
ATOM 2572 N N . TYR A 1 337 ? 8.82 13.312 -6.59 1 91.25 337 TYR A N 1
ATOM 2573 C CA . TYR A 1 337 ? 10.211 13.281 -7.023 1 91.25 337 TYR A CA 1
ATOM 2574 C C . TYR A 1 337 ? 10.594 11.898 -7.551 1 91.25 337 TYR A C 1
ATOM 2576 O O . TYR A 1 337 ? 11.312 11.781 -8.539 1 91.25 337 TYR A O 1
AT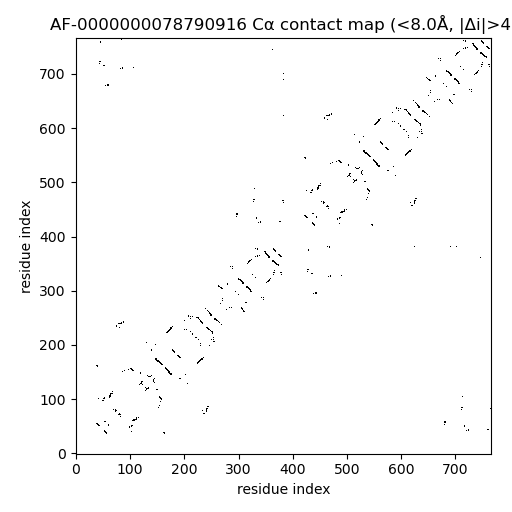OM 2584 N N . ILE A 1 338 ? 10.164 10.914 -6.824 1 94.12 338 ILE A N 1
ATOM 2585 C CA . ILE A 1 338 ? 10.406 9.539 -7.254 1 94.12 338 ILE A CA 1
ATOM 2586 C C . ILE A 1 338 ? 9.875 9.336 -8.672 1 94.12 338 ILE A C 1
ATOM 2588 O O . ILE A 1 338 ? 10.547 8.734 -9.516 1 94.12 338 ILE A O 1
ATOM 2592 N N . SER A 1 339 ? 8.727 9.789 -8.891 1 93.75 339 SER A N 1
ATOM 2593 C CA . SER A 1 339 ? 8.133 9.672 -10.219 1 93.75 339 SER A CA 1
ATOM 2594 C C . SER A 1 339 ? 8.992 10.359 -11.273 1 93.75 339 SER A C 1
ATOM 2596 O O . SER A 1 339 ? 9.25 9.789 -12.336 1 93.75 339 SER A O 1
ATOM 2598 N N . THR A 1 340 ? 9.438 11.531 -11.008 1 91.25 340 THR A N 1
ATOM 2599 C CA . THR A 1 340 ? 10.273 12.289 -11.93 1 91.25 340 THR A CA 1
ATOM 2600 C C . THR A 1 340 ? 11.594 11.562 -12.18 1 91.25 340 THR A C 1
ATOM 2602 O O . THR A 1 340 ? 12.023 11.414 -13.328 1 91.25 340 THR A O 1
ATOM 2605 N N . ALA A 1 341 ? 12.203 11.156 -11.102 1 93.31 341 ALA A N 1
ATOM 2606 C CA . ALA A 1 341 ? 13.477 10.453 -11.203 1 93.31 341 ALA A CA 1
ATOM 2607 C C . ALA A 1 341 ? 13.32 9.141 -11.969 1 93.31 341 ALA A C 1
ATOM 2609 O O . ALA A 1 341 ? 14.164 8.781 -12.781 1 93.31 341 ALA A O 1
ATOM 2610 N N . ALA A 1 342 ? 12.266 8.445 -11.664 1 96.5 342 ALA A N 1
ATOM 2611 C CA . ALA A 1 342 ? 12 7.176 -12.344 1 96.5 342 ALA A CA 1
ATOM 2612 C C . ALA A 1 342 ? 11.844 7.387 -13.844 1 96.5 342 ALA A C 1
ATOM 2614 O O . ALA A 1 342 ? 12.391 6.625 -14.648 1 96.5 342 ALA A O 1
ATOM 2615 N N . ASN A 1 343 ? 11.094 8.383 -14.219 1 93.69 343 ASN A N 1
ATOM 2616 C CA . ASN A 1 343 ? 10.891 8.695 -15.625 1 93.69 343 ASN A CA 1
ATOM 2617 C C . ASN A 1 343 ? 12.211 8.984 -16.344 1 93.69 343 ASN A C 1
ATOM 2619 O O . ASN A 1 343 ? 12.391 8.617 -17.5 1 93.69 343 ASN A O 1
ATOM 2623 N N . LYS A 1 344 ? 13.062 9.562 -15.688 1 92.94 344 LYS A N 1
ATOM 2624 C CA . LYS A 1 344 ? 14.32 10.016 -16.281 1 92.94 344 LYS A CA 1
ATOM 2625 C C . LYS A 1 344 ? 15.336 8.883 -16.328 1 92.94 344 LYS A C 1
ATOM 2627 O O . LYS A 1 344 ? 16.062 8.734 -17.328 1 92.94 344 LYS A O 1
ATOM 2632 N N . TYR A 1 345 ? 15.414 8.055 -15.297 1 96.5 345 TYR A N 1
ATOM 2633 C CA . TYR A 1 345 ? 16.594 7.211 -15.125 1 96.5 345 TYR A CA 1
ATOM 2634 C C . TYR A 1 345 ? 16.25 5.742 -15.344 1 96.5 345 TYR A C 1
ATOM 2636 O O . TYR A 1 345 ? 17.125 4.93 -15.633 1 96.5 345 TYR A O 1
ATOM 2644 N N . LEU A 1 346 ? 15.016 5.355 -15.117 1 97.31 346 LEU A N 1
ATOM 2645 C CA . LEU A 1 346 ? 14.664 3.943 -15.242 1 97.31 346 LEU A CA 1
ATOM 2646 C C . LEU A 1 346 ? 14.258 3.604 -16.672 1 97.31 346 LEU A C 1
ATOM 2648 O O . LEU A 1 346 ? 13.797 4.473 -17.406 1 97.31 346 LEU A O 1
ATOM 2652 N N . PRO A 1 347 ? 14.391 2.312 -17.016 1 95.25 347 PRO A N 1
ATOM 2653 C CA . PRO A 1 347 ? 14.062 1.91 -18.391 1 95.25 347 PRO A CA 1
ATOM 2654 C C . PRO A 1 347 ? 12.609 2.189 -18.75 1 95.25 347 PRO A C 1
ATOM 2656 O O . PRO A 1 347 ? 11.719 2.047 -17.922 1 95.25 347 PRO A O 1
ATOM 2659 N N . SER A 1 348 ? 12.359 2.525 -20.031 1 92.19 348 SER A N 1
ATOM 2660 C CA . SER A 1 348 ? 11.016 2.752 -20.547 1 92.19 348 SER A CA 1
ATOM 2661 C C . SER A 1 348 ? 10.438 1.481 -21.156 1 92.19 348 SER A C 1
ATOM 2663 O O . SER A 1 348 ? 11.164 0.517 -21.406 1 92.19 348 SER A O 1
ATOM 2665 N N . GLY A 1 349 ? 9.133 1.437 -21.312 1 92.12 349 GLY A N 1
ATOM 2666 C CA . GLY A 1 349 ? 8.469 0.386 -22.062 1 92.12 349 GLY A CA 1
ATOM 2667 C C . GLY A 1 349 ? 8.195 -0.858 -21.25 1 92.12 349 GLY A C 1
ATOM 2668 O O . GLY A 1 349 ? 7.727 -1.868 -21.766 1 92.12 349 GLY A O 1
ATOM 2669 N N . VAL A 1 350 ? 8.617 -0.856 -20 1 94.88 350 VAL A N 1
ATOM 2670 C CA . VAL A 1 350 ? 8.367 -2.004 -19.141 1 94.88 350 VAL A CA 1
ATOM 2671 C C . VAL A 1 350 ? 7.594 -1.558 -17.906 1 94.88 350 VAL A C 1
ATOM 2673 O O . VAL A 1 350 ? 7.723 -0.413 -17.453 1 94.88 350 VAL A O 1
ATOM 2676 N N . PRO A 1 351 ? 6.773 -2.494 -17.375 1 95.31 351 PRO A N 1
ATOM 2677 C CA . PRO A 1 351 ? 6.082 -2.135 -16.141 1 95.31 351 PRO A CA 1
ATOM 2678 C C . PRO A 1 351 ? 7.043 -1.938 -14.969 1 95.31 351 PRO A C 1
ATOM 2680 O O . PRO A 1 351 ? 7.957 -2.746 -14.773 1 95.31 351 PRO A O 1
ATOM 2683 N N . ILE A 1 352 ? 6.852 -0.863 -14.203 1 97.12 352 ILE A N 1
ATOM 2684 C CA . ILE A 1 352 ? 7.652 -0.551 -13.023 1 97.12 352 ILE A CA 1
ATOM 2685 C C . ILE A 1 352 ? 6.73 -0.198 -11.852 1 97.12 352 ILE A C 1
ATOM 2687 O O . ILE A 1 352 ? 5.758 0.541 -12.023 1 97.12 352 ILE A O 1
ATOM 2691 N N . GLU A 1 353 ? 7.004 -0.818 -10.766 1 97.62 353 GLU A N 1
ATOM 2692 C CA . GLU A 1 353 ? 6.324 -0.506 -9.516 1 97.62 353 GLU A CA 1
ATOM 2693 C C . GLU A 1 353 ? 7.316 -0.058 -8.445 1 97.62 353 GLU A C 1
ATOM 2695 O O . GLU A 1 353 ? 8.32 -0.732 -8.195 1 97.62 353 GLU A O 1
ATOM 2700 N N . ILE A 1 354 ? 7.047 1.084 -7.84 1 97.75 354 ILE A N 1
ATOM 2701 C CA . ILE A 1 354 ? 7.883 1.585 -6.754 1 97.75 354 ILE A CA 1
ATOM 2702 C C . ILE A 1 354 ? 7.043 1.761 -5.492 1 97.75 354 ILE A C 1
ATOM 2704 O O . ILE A 1 354 ? 6.109 2.566 -5.469 1 97.75 354 ILE A O 1
ATOM 2708 N N . THR A 1 355 ? 7.391 1.047 -4.527 1 97.38 355 THR A N 1
ATOM 2709 C CA . THR A 1 355 ? 6.727 1.173 -3.234 1 97.38 355 THR A CA 1
ATOM 2710 C C . THR A 1 355 ? 7.566 2.006 -2.273 1 97.38 355 THR A C 1
ATOM 2712 O O . THR A 1 355 ? 8.766 1.754 -2.109 1 97.38 355 THR A O 1
ATOM 2715 N N . ILE A 1 356 ? 6.953 3 -1.737 1 95.5 356 ILE A N 1
ATOM 2716 C CA . ILE A 1 356 ? 7.547 3.822 -0.688 1 95.5 356 ILE A CA 1
ATOM 2717 C C . ILE A 1 356 ? 6.969 3.424 0.668 1 95.5 356 ILE A C 1
ATOM 2719 O O . ILE A 1 356 ? 5.762 3.543 0.894 1 95.5 356 ILE A O 1
ATOM 2723 N N . GLN A 1 357 ? 7.895 2.982 1.562 1 94.06 357 GLN A N 1
ATOM 2724 C CA . GLN A 1 357 ? 7.344 2.432 2.795 1 94.06 357 GLN A CA 1
ATOM 2725 C C . GLN A 1 357 ? 8.258 2.721 3.982 1 94.06 357 GLN A C 1
ATOM 2727 O O . GLN A 1 357 ? 9.438 3.016 3.805 1 94.06 357 GLN A O 1
ATOM 2732 N N . SER A 1 358 ? 7.637 2.719 5.18 1 89.69 358 SER A N 1
ATOM 2733 C CA . SER A 1 358 ? 8.344 2.754 6.457 1 89.69 358 SER A CA 1
ATOM 2734 C C . SER A 1 358 ? 8.125 1.465 7.242 1 89.69 358 SER A C 1
ATOM 2736 O O . SER A 1 358 ? 7.586 0.491 6.715 1 89.69 358 SER A O 1
ATOM 2738 N N . THR A 1 359 ? 8.617 1.417 8.508 1 83.94 359 THR A N 1
ATOM 2739 C CA . THR A 1 359 ? 8.414 0.254 9.367 1 83.94 359 THR A CA 1
ATOM 2740 C C . THR A 1 359 ? 6.934 0.058 9.68 1 83.94 359 THR A C 1
ATOM 2742 O O . THR A 1 359 ? 6.52 -1.029 10.078 1 83.94 359 THR A O 1
ATOM 2745 N N . GLN A 1 360 ? 6.121 1.102 9.367 1 82.56 360 GLN A N 1
ATOM 2746 C CA . GLN A 1 360 ? 4.695 1.031 9.664 1 82.56 360 GLN A CA 1
ATOM 2747 C C . GLN A 1 360 ? 3.904 0.558 8.445 1 82.56 360 GLN A C 1
ATOM 2749 O O . GLN A 1 360 ? 2.699 0.312 8.539 1 82.56 360 GLN A O 1
ATOM 2754 N N . GLY A 1 361 ? 4.594 0.463 7.328 1 88.69 361 GLY A N 1
ATOM 2755 C CA . GLY A 1 361 ? 3.922 -0.014 6.129 1 88.69 361 GLY A CA 1
ATOM 2756 C C . GLY A 1 361 ? 4.078 0.923 4.945 1 88.69 361 GLY A C 1
ATOM 2757 O O . GLY A 1 361 ? 4.832 1.896 5.012 1 88.69 361 GLY A O 1
ATOM 2758 N N . ILE A 1 362 ? 3.318 0.576 3.906 1 94.62 362 ILE A N 1
ATOM 2759 C CA . ILE A 1 362 ? 3.387 1.349 2.672 1 94.62 362 ILE A CA 1
ATOM 2760 C C . ILE A 1 362 ? 2.746 2.719 2.885 1 94.62 362 ILE A C 1
ATOM 2762 O O . ILE A 1 362 ? 1.662 2.822 3.461 1 94.62 362 ILE A O 1
ATOM 2766 N N . GLN A 1 363 ? 3.412 3.723 2.393 1 94.06 363 GLN A N 1
ATOM 2767 C CA . GLN A 1 363 ? 2.941 5.098 2.527 1 94.06 363 GLN A CA 1
ATOM 2768 C C . GLN A 1 363 ? 2.486 5.656 1.183 1 94.06 363 GLN A C 1
ATOM 2770 O O . GLN A 1 363 ? 1.611 6.523 1.13 1 94.06 363 GLN A O 1
ATOM 2775 N N . ALA A 1 364 ? 3.148 5.184 0.189 1 95.56 364 ALA A N 1
ATOM 2776 C CA . ALA A 1 364 ? 2.842 5.617 -1.172 1 95.56 364 ALA A CA 1
ATOM 2777 C C . ALA A 1 364 ? 3.348 4.605 -2.195 1 95.56 364 ALA A C 1
ATOM 2779 O O . ALA A 1 364 ? 4.066 3.666 -1.848 1 95.56 364 ALA A O 1
ATOM 2780 N N . PHE A 1 365 ? 2.906 4.781 -3.451 1 95.44 365 PHE A N 1
ATOM 2781 C CA . PHE A 1 365 ? 3.514 4 -4.523 1 95.44 365 PHE A CA 1
ATOM 2782 C C . PHE A 1 365 ? 3.453 4.754 -5.844 1 95.44 365 PHE A C 1
ATOM 2784 O O . PHE A 1 365 ? 2.684 5.707 -5.988 1 95.44 365 PHE A O 1
ATOM 2791 N N . VAL A 1 366 ? 4.293 4.395 -6.719 1 95.25 366 VAL A N 1
ATOM 2792 C CA . VAL A 1 366 ? 4.441 4.871 -8.094 1 95.25 366 VAL A CA 1
ATOM 2793 C C . VAL A 1 366 ? 4.438 3.684 -9.055 1 95.25 366 VAL A C 1
ATOM 2795 O O . VAL A 1 366 ? 5.102 2.674 -8.805 1 95.25 366 VAL A O 1
ATOM 2798 N N . SER A 1 367 ? 3.605 3.812 -10.086 1 94.94 367 SER A N 1
ATOM 2799 C CA . SER A 1 367 ? 3.568 2.66 -10.977 1 94.94 367 SER A CA 1
ATOM 2800 C C . SER A 1 367 ? 3.338 3.09 -12.422 1 94.94 367 SER A C 1
ATOM 2802 O O . SER A 1 367 ? 2.766 4.152 -12.68 1 94.94 367 SER A O 1
ATOM 2804 N N . ARG A 1 368 ? 3.826 2.316 -13.227 1 93.69 368 ARG A N 1
ATOM 2805 C CA . ARG A 1 368 ? 3.613 2.451 -14.664 1 93.69 368 ARG A CA 1
ATOM 2806 C C . ARG A 1 368 ? 3.408 1.088 -15.32 1 93.69 368 ARG A C 1
ATOM 2808 O O . ARG A 1 368 ? 4.117 0.13 -15.008 1 93.69 368 ARG A O 1
ATOM 2815 N N . SER A 1 369 ? 2.352 0.974 -16.141 1 88.5 369 SER A N 1
ATOM 2816 C CA . SER A 1 369 ? 2.131 -0.239 -16.922 1 88.5 369 SER A CA 1
ATOM 2817 C C . SER A 1 369 ? 2.938 -0.217 -18.219 1 88.5 369 SER A C 1
ATOM 2819 O O . SER A 1 369 ? 3.449 0.831 -18.625 1 88.5 369 SER A O 1
ATOM 2821 N N . SER A 1 370 ? 2.912 -1.4 -18.781 1 86.19 370 SER A N 1
ATOM 2822 C CA . SER A 1 370 ? 3.59 -1.472 -20.062 1 86.19 370 SER A CA 1
ATOM 2823 C C . SER A 1 370 ? 2.936 -0.543 -21.078 1 86.19 370 SER A C 1
ATOM 2825 O O . SER A 1 370 ? 1.707 -0.465 -21.156 1 86.19 370 SER A O 1
ATOM 2827 N N . GLY A 1 371 ? 3.713 0.269 -21.75 1 82.81 371 GLY A N 1
ATOM 2828 C CA . GLY A 1 371 ? 3.201 1.112 -22.828 1 82.81 371 GLY A CA 1
ATOM 2829 C C . GLY A 1 371 ? 2.877 2.521 -22.375 1 82.81 371 GLY A C 1
ATOM 2830 O O . GLY A 1 371 ? 2.725 3.426 -23.188 1 82.81 371 GLY A O 1
ATOM 2831 N N . ASP A 1 372 ? 2.648 2.66 -21.047 1 85.5 372 ASP A N 1
ATOM 2832 C CA . ASP A 1 372 ? 2.342 3.994 -20.547 1 85.5 372 ASP A CA 1
ATOM 2833 C C . ASP A 1 372 ? 3.586 4.879 -20.547 1 85.5 372 ASP A C 1
ATOM 2835 O O . ASP A 1 372 ? 4.695 4.402 -20.312 1 85.5 372 ASP A O 1
ATOM 2839 N N . LYS A 1 373 ? 3.342 6.145 -20.734 1 83.12 373 LYS A N 1
ATOM 2840 C CA . LYS A 1 373 ? 4.457 7.09 -20.75 1 83.12 373 LYS A CA 1
ATOM 2841 C C . LYS A 1 373 ? 4.711 7.656 -19.359 1 83.12 373 LYS A C 1
ATOM 2843 O O . LYS A 1 373 ? 5.859 7.906 -18.984 1 83.12 373 LYS A O 1
ATOM 2848 N N . GLY A 1 374 ? 3.688 7.836 -18.625 1 86.56 374 GLY A N 1
ATOM 2849 C CA . GLY A 1 374 ? 3.838 8.453 -17.328 1 86.56 374 GLY A CA 1
ATOM 2850 C C . GLY A 1 374 ? 3.467 7.523 -16.188 1 86.56 374 GLY A C 1
ATOM 2851 O O . GLY A 1 374 ? 2.869 6.469 -16.406 1 86.56 374 GLY A O 1
ATOM 2852 N N . PHE A 1 375 ? 3.957 7.926 -15.016 1 91.75 375 PHE A N 1
ATOM 2853 C CA . PHE A 1 375 ? 3.709 7.125 -13.82 1 91.75 375 PHE A CA 1
ATOM 2854 C C . PHE A 1 375 ? 2.426 7.57 -13.133 1 91.75 375 PHE A C 1
ATOM 2856 O O . PHE A 1 375 ? 2.098 8.758 -13.117 1 91.75 375 PHE A O 1
ATOM 2863 N N . TYR A 1 376 ? 1.707 6.605 -12.656 1 90.56 376 TYR A N 1
ATOM 2864 C CA . TYR A 1 376 ? 0.653 6.836 -11.672 1 90.56 376 TYR A CA 1
ATOM 2865 C C . TYR A 1 376 ? 1.231 6.926 -10.266 1 90.56 376 TYR A C 1
ATOM 2867 O O . TYR A 1 376 ? 2.148 6.184 -9.914 1 90.56 376 TYR A O 1
ATOM 2875 N N . THR A 1 377 ? 0.729 7.887 -9.469 1 92.75 377 THR A N 1
ATOM 2876 C CA . THR A 1 377 ? 1.181 8.016 -8.086 1 92.75 377 THR A CA 1
ATOM 2877 C C . THR A 1 377 ? -0.003 7.969 -7.125 1 92.75 377 THR A C 1
ATOM 2879 O O . THR A 1 377 ? -1.105 8.398 -7.469 1 92.75 377 THR A O 1
ATOM 2882 N N . HIS A 1 378 ? 0.235 7.422 -6.023 1 93.19 378 HIS A N 1
ATOM 2883 C CA . HIS A 1 378 ? -0.754 7.422 -4.953 1 93.19 378 HIS A CA 1
ATOM 2884 C C . HIS A 1 378 ? -0.088 7.551 -3.588 1 93.19 378 HIS A C 1
ATOM 2886 O O . HIS A 1 378 ? 0.88 6.844 -3.295 1 93.19 378 HIS A O 1
ATOM 2892 N N . VAL A 1 379 ? -0.553 8.461 -2.822 1 93.38 379 VAL A N 1
ATOM 2893 C CA . VAL A 1 379 ? -0.118 8.633 -1.44 1 93.38 379 VAL A CA 1
ATOM 2894 C C . VAL A 1 379 ? -1.258 8.266 -0.492 1 93.38 379 VAL A C 1
ATOM 2896 O O . VAL A 1 379 ? -2.348 8.836 -0.571 1 93.38 379 VAL A O 1
ATOM 2899 N N . PHE A 1 380 ? -0.987 7.336 0.323 1 93.25 380 PHE A N 1
ATOM 2900 C CA . PHE A 1 380 ? -2.002 6.91 1.28 1 93.25 380 PHE A CA 1
ATOM 2901 C C . PHE A 1 380 ? -2.123 7.914 2.422 1 93.25 380 PHE A C 1
ATOM 2903 O O . PHE A 1 380 ? -1.126 8.266 3.053 1 93.25 380 PHE A O 1
ATOM 2910 N N . GLY A 1 381 ? -3.324 8.406 2.641 1 88.19 381 GLY A N 1
ATOM 2911 C CA . GLY A 1 381 ? -3.568 9.367 3.701 1 88.19 381 GLY A CA 1
ATOM 2912 C C . GLY A 1 381 ? -4.504 8.852 4.777 1 88.19 381 GLY A C 1
ATOM 2913 O O . GLY A 1 381 ? -4.707 7.641 4.898 1 88.19 381 GLY A O 1
ATOM 2914 N N . SER A 1 382 ? -4.867 9.828 5.656 1 89.81 382 SER A N 1
ATOM 2915 C CA . SER A 1 382 ? -5.793 9.5 6.738 1 89.81 382 SER A CA 1
ATOM 2916 C C . SER A 1 382 ? -6.621 10.719 7.141 1 89.81 382 SER A C 1
ATOM 2918 O O . SER A 1 382 ? -6.238 11.859 6.863 1 89.81 382 SER A O 1
ATOM 2920 N N . TYR A 1 383 ? -7.812 10.398 7.613 1 94.44 383 TYR A N 1
ATOM 2921 C CA . TYR A 1 383 ? -8.641 11.43 8.211 1 94.44 383 TYR A CA 1
ATOM 2922 C C . TYR A 1 383 ? -8.5 11.43 9.734 1 94.44 383 TYR A C 1
ATOM 2924 O O . TYR A 1 383 ? -8.297 10.383 10.344 1 94.44 383 TYR A O 1
ATOM 2932 N N . MET B 1 1 ? -17.969 42 -67.875 1 19.58 1 MET B N 1
ATOM 2933 C CA . MET B 1 1 ? -17.25 42.688 -66.812 1 19.58 1 MET B CA 1
ATOM 2934 C C . MET B 1 1 ? -17.031 41.781 -65.562 1 19.58 1 MET B C 1
ATOM 2936 O O . MET B 1 1 ? -17.938 41.625 -64.75 1 19.58 1 MET B O 1
ATOM 2940 N N . LYS B 1 2 ? -16.234 40.625 -65.625 1 20.59 2 LYS B N 1
ATOM 2941 C CA . LYS B 1 2 ? -15.797 39.25 -65.375 1 20.59 2 LYS B CA 1
ATOM 2942 C C . LYS B 1 2 ? -14.914 39.156 -64.125 1 20.59 2 LYS B C 1
ATOM 2944 O O . LYS B 1 2 ? -14.562 38.062 -63.688 1 20.59 2 LYS B O 1
ATOM 2949 N N . LYS B 1 3 ? -14.281 40.344 -63.688 1 20.69 3 LYS B N 1
ATOM 2950 C CA . LYS B 1 3 ? -12.93 39.969 -63.312 1 20.69 3 LYS B CA 1
ATOM 2951 C C . LYS B 1 3 ? -12.938 39.156 -62 1 20.69 3 LYS B C 1
ATOM 2953 O O . LYS B 1 3 ? -13.938 39.156 -61.281 1 20.69 3 LYS B O 1
ATOM 2958 N N . PHE B 1 4 ? -11.68 39 -61.25 1 22.84 4 PHE B N 1
ATOM 2959 C CA . PHE B 1 4 ? -10.586 38.219 -60.688 1 22.84 4 PHE B CA 1
ATOM 2960 C C . PHE B 1 4 ? -10.688 38.156 -59.188 1 22.84 4 PHE B C 1
ATOM 2962 O O . PHE B 1 4 ? -9.781 37.656 -58.5 1 22.84 4 PHE B O 1
ATOM 2969 N N . PHE B 1 5 ? -11.672 38.688 -58.438 1 26.09 5 PHE B N 1
ATOM 2970 C CA . PHE B 1 5 ? -11.227 39.094 -57.125 1 26.09 5 PHE B CA 1
ATOM 2971 C C . PHE B 1 5 ? -10.961 37.844 -56.25 1 26.09 5 PHE B C 1
ATOM 2973 O O . PHE B 1 5 ? -11.883 37.094 -55.969 1 26.09 5 PHE B O 1
ATOM 2980 N N . THR B 1 6 ? -9.688 37.188 -56.312 1 27.59 6 THR B N 1
ATOM 2981 C CA . THR B 1 6 ? -9.039 36.031 -55.719 1 27.59 6 THR B CA 1
ATOM 2982 C C . THR B 1 6 ? -9.016 36.156 -54.188 1 27.59 6 THR B C 1
ATOM 2984 O O . THR B 1 6 ? -8.344 37.062 -53.656 1 27.59 6 THR B O 1
ATOM 2987 N N . LEU B 1 7 ? -10.102 36.188 -53.5 1 28.55 7 LEU B N 1
ATOM 2988 C CA . LEU B 1 7 ? -10.219 36.375 -52.062 1 28.55 7 LEU B CA 1
ATOM 2989 C C . LEU B 1 7 ? -9.383 35.312 -51.312 1 28.55 7 LEU B C 1
ATOM 2991 O O . LEU B 1 7 ? -9.617 34.125 -51.469 1 28.55 7 LEU B O 1
ATOM 2995 N N . THR B 1 8 ? -8.047 35.656 -50.906 1 27.11 8 THR B N 1
ATOM 2996 C CA . THR B 1 8 ? -6.945 35 -50.219 1 27.11 8 THR B CA 1
ATOM 2997 C C . THR B 1 8 ? -7.367 34.5 -48.844 1 27.11 8 THR B C 1
ATOM 2999 O O . THR B 1 8 ? -7.73 35.312 -48 1 27.11 8 THR B O 1
ATOM 3002 N N . LEU B 1 9 ? -8.094 33.406 -48.719 1 27.22 9 LEU B N 1
ATOM 3003 C CA . LEU B 1 9 ? -8.531 32.719 -47.5 1 27.22 9 LEU B CA 1
ATOM 3004 C C . LEU B 1 9 ? -7.352 32.406 -46.594 1 27.22 9 LEU B C 1
ATOM 3006 O O . LEU B 1 9 ? -6.48 31.594 -46.969 1 27.22 9 LEU B O 1
ATOM 3010 N N . LEU B 1 10 ? -6.809 33.406 -45.75 1 26.91 10 LEU B N 1
ATOM 3011 C CA . LEU B 1 10 ? -5.715 33.312 -44.812 1 26.91 10 LEU B CA 1
ATOM 3012 C C . LEU B 1 10 ? -6.016 32.312 -43.688 1 26.91 10 LEU B C 1
ATOM 3014 O O . LEU B 1 10 ? -6.934 32.531 -42.906 1 26.91 10 LEU B O 1
ATOM 3018 N N . THR B 1 11 ? -5.98 30.969 -43.906 1 28.5 11 THR B N 1
ATOM 3019 C CA . THR B 1 11 ? -6.156 29.844 -42.969 1 28.5 11 THR B CA 1
ATOM 3020 C C . THR B 1 11 ? -5.152 29.906 -41.844 1 28.5 11 THR B C 1
ATOM 3022 O O . THR B 1 11 ? -3.949 29.75 -42.031 1 28.5 11 THR B O 1
ATOM 3025 N N . GLY B 1 12 ? -5.223 30.875 -40.844 1 25.28 12 GLY B N 1
ATOM 3026 C CA . GLY B 1 12 ? -4.309 30.953 -39.719 1 25.28 12 GLY B CA 1
ATOM 3027 C C . GLY B 1 12 ? -4.281 29.703 -38.875 1 25.28 12 GLY B C 1
ATOM 3028 O O . GLY B 1 12 ? -5.32 29.266 -38.375 1 25.28 12 GLY B O 1
ATOM 3029 N N . ALA B 1 13 ? -3.312 28.734 -39.062 1 28.41 13 ALA B N 1
ATOM 3030 C CA . ALA B 1 13 ? -2.912 27.516 -38.375 1 28.41 13 ALA B CA 1
ATOM 3031 C C . ALA B 1 13 ? -2.666 27.797 -36.906 1 28.41 13 ALA B C 1
ATOM 3033 O O . ALA B 1 13 ? -1.786 28.578 -36.531 1 28.41 13 ALA B O 1
ATOM 3034 N N . ILE B 1 14 ? -3.672 27.75 -36 1 26.14 14 ILE B N 1
ATOM 3035 C CA . ILE B 1 14 ? -3.605 27.906 -34.562 1 26.14 14 ILE B CA 1
ATOM 3036 C C . ILE B 1 14 ? -2.619 26.906 -33.969 1 26.14 14 ILE B C 1
ATOM 3038 O O . ILE B 1 14 ? -2.791 25.688 -34.125 1 26.14 14 ILE B O 1
ATOM 3042 N N . VAL B 1 15 ? -1.288 27.297 -33.719 1 27.62 15 VAL B N 1
ATOM 3043 C CA . VAL B 1 15 ? -0.134 26.656 -33.094 1 27.62 15 VAL B CA 1
ATOM 3044 C C . VAL B 1 15 ? -0.489 26.219 -31.688 1 27.62 15 VAL B C 1
ATOM 3046 O O . VAL B 1 15 ? -0.833 27.047 -30.844 1 27.62 15 VAL B O 1
ATOM 3049 N N . LEU B 1 16 ? -1.083 25.047 -31.594 1 25.33 16 LEU B N 1
ATOM 3050 C CA . LEU B 1 16 ? -1.275 24.359 -30.312 1 25.33 16 LEU B CA 1
ATOM 3051 C C . LEU B 1 16 ? 0.033 24.266 -29.531 1 25.33 16 LEU B C 1
ATOM 3053 O O . LEU B 1 16 ? 1.001 23.672 -30 1 25.33 16 LEU B O 1
ATOM 3057 N N . LEU B 1 17 ? 0.455 25.297 -28.75 1 26.22 17 LEU B N 1
ATOM 3058 C CA . LEU B 1 17 ? 1.605 25.422 -27.859 1 26.22 17 LEU B CA 1
ATOM 3059 C C . LEU B 1 17 ? 1.574 24.344 -26.766 1 26.22 17 LEU B C 1
ATOM 3061 O O . LEU B 1 17 ? 0.691 24.359 -25.906 1 26.22 17 LEU B O 1
ATOM 3065 N N . ALA B 1 18 ? 1.85 23.078 -27.125 1 27.62 18 ALA B N 1
ATOM 3066 C CA . ALA B 1 18 ? 2.186 22.062 -26.141 1 27.62 18 ALA B CA 1
ATOM 3067 C C . ALA B 1 18 ? 3.258 22.547 -25.188 1 27.62 18 ALA B C 1
ATOM 3069 O O . ALA B 1 18 ? 4.391 22.812 -25.578 1 27.62 18 ALA B O 1
ATOM 3070 N N . ALA B 1 19 ? 2.951 23.359 -24.172 1 28.05 19 ALA B N 1
ATOM 3071 C CA . ALA B 1 19 ? 3.822 23.891 -23.125 1 28.05 19 ALA B CA 1
ATOM 3072 C C . ALA B 1 19 ? 4.555 22.766 -22.406 1 28.05 19 ALA B C 1
ATOM 3074 O O . ALA B 1 19 ? 3.963 22.062 -21.578 1 28.05 19 ALA B O 1
ATOM 3075 N N . CYS B 1 20 ? 5.371 21.906 -23.078 1 30.08 20 CYS B N 1
ATOM 3076 C CA . CYS B 1 20 ? 6.395 21.062 -22.469 1 30.08 20 CYS B CA 1
ATOM 3077 C C . CYS B 1 20 ? 7.293 21.891 -21.547 1 30.08 20 CYS B C 1
ATOM 3079 O O . CYS B 1 20 ? 7.996 22.797 -22 1 30.08 20 CYS B O 1
ATOM 3081 N N . GLY B 1 21 ? 6.859 22.297 -20.422 1 27.8 21 GLY B N 1
ATOM 3082 C CA . GLY B 1 21 ? 7.863 22.906 -19.562 1 27.8 21 GLY B CA 1
ATOM 3083 C C . GLY B 1 21 ? 9.172 22.141 -19.531 1 27.8 21 GLY B C 1
ATOM 3084 O O . GLY B 1 21 ? 9.172 20.922 -19.328 1 27.8 21 GLY B O 1
ATOM 3085 N N . LYS B 1 22 ? 10.156 22.531 -20.266 1 30.42 22 LYS B N 1
ATOM 3086 C CA . LYS B 1 22 ? 11.555 22.141 -20.453 1 30.42 22 LYS B CA 1
ATOM 3087 C C . LYS B 1 22 ? 12.273 22.047 -19.109 1 30.42 22 LYS B C 1
ATOM 3089 O O . LYS B 1 22 ? 12.367 23.031 -18.375 1 30.42 22 LYS B O 1
ATOM 3094 N N . LEU B 1 23 ? 12.359 20.906 -18.438 1 31.28 23 LEU B N 1
ATOM 3095 C CA . LEU B 1 23 ? 13.383 20.641 -17.438 1 31.28 23 LEU B CA 1
ATOM 3096 C C . LEU B 1 23 ? 14.766 21 -17.953 1 31.28 23 LEU B C 1
ATOM 3098 O O . LEU B 1 23 ? 15.242 20.422 -18.922 1 31.28 23 LEU B O 1
ATOM 3102 N N . ASN B 1 24 ? 15.023 22.266 -18.016 1 29.73 24 ASN B N 1
ATOM 3103 C CA . ASN B 1 24 ? 16.438 22.578 -18.219 1 29.73 24 ASN B CA 1
ATOM 3104 C C . ASN B 1 24 ? 17.312 21.922 -17.141 1 29.73 24 ASN B C 1
ATOM 3106 O O . ASN B 1 24 ? 17.422 22.438 -16.031 1 29.73 24 ASN B O 1
ATOM 3110 N N . LEU B 1 25 ? 17.234 20.672 -16.969 1 31.61 25 LEU B N 1
ATOM 3111 C CA . LEU B 1 25 ? 18.344 20.016 -16.281 1 31.61 25 LEU B CA 1
ATOM 3112 C C . LEU B 1 25 ? 19.672 20.344 -16.953 1 31.61 25 LEU B C 1
ATOM 3114 O O . LEU B 1 25 ? 20.156 19.594 -17.797 1 31.61 25 LEU B O 1
ATOM 3118 N N . ASP B 1 26 ? 19.938 21.641 -17.438 1 29.58 26 ASP B N 1
ATOM 3119 C CA . ASP B 1 26 ? 21.297 21.891 -17.906 1 29.58 26 ASP B CA 1
ATOM 3120 C C . ASP B 1 26 ? 22.328 21.609 -16.797 1 29.58 26 ASP B C 1
ATOM 3122 O O . ASP B 1 26 ? 22.25 22.203 -15.727 1 29.58 26 ASP B O 1
ATOM 3126 N N . SER B 1 27 ? 22.938 20.5 -16.75 1 30.3 27 SER B N 1
ATOM 3127 C CA . SER B 1 27 ? 24.172 20.156 -16.047 1 30.3 27 SER B CA 1
ATOM 3128 C C . SER B 1 27 ? 25.281 21.156 -16.375 1 30.3 27 SER B C 1
ATOM 3130 O O . SER B 1 27 ? 26.453 20.828 -16.297 1 30.3 27 SER B O 1
ATOM 3132 N N . GLY B 1 28 ? 25.094 22.312 -17.062 1 28.58 28 GLY B N 1
ATOM 3133 C CA . GLY B 1 28 ? 26.375 22.969 -17.312 1 28.58 28 GLY B CA 1
ATOM 3134 C C . GLY B 1 28 ? 27.078 23.422 -16.047 1 28.58 28 GLY B C 1
ATOM 3135 O O . GLY B 1 28 ? 26.516 24.219 -15.281 1 28.58 28 GLY B O 1
ATOM 3136 N N . SER B 1 29 ? 28.031 22.625 -15.453 1 28.8 29 SER B N 1
ATOM 3137 C CA . SER B 1 29 ? 29.016 23.016 -14.445 1 28.8 29 SER B CA 1
ATOM 3138 C C . SER B 1 29 ? 29.781 24.266 -14.867 1 28.8 29 SER B C 1
ATOM 3140 O O . SER B 1 29 ? 30.891 24.188 -15.398 1 28.8 29 SER B O 1
ATOM 3142 N N . SER B 1 30 ? 29.328 25.297 -15.578 1 28.69 30 SER B N 1
ATOM 3143 C CA . SER B 1 30 ? 30.344 26.344 -15.625 1 28.69 30 SER B CA 1
ATOM 3144 C C . SER B 1 30 ? 30.609 26.906 -14.234 1 28.69 30 SER B C 1
ATOM 3146 O O . SER B 1 30 ? 29.672 27.25 -13.508 1 28.69 30 SER B O 1
ATOM 3148 N N . SER B 1 31 ? 31.953 26.797 -13.664 1 28.11 31 SER B N 1
ATOM 3149 C CA . SER B 1 31 ? 32.656 27.25 -12.469 1 28.11 31 SER B CA 1
ATOM 3150 C C . SER B 1 31 ? 32.625 28.781 -12.359 1 28.11 31 SER B C 1
ATOM 3152 O O . SER B 1 31 ? 33.344 29.359 -11.562 1 28.11 31 SER B O 1
ATOM 3154 N N . THR B 1 32 ? 31.859 29.641 -13.047 1 29.19 32 THR B N 1
ATOM 3155 C CA . THR B 1 32 ? 32.312 30.969 -12.672 1 29.19 32 THR B CA 1
ATOM 3156 C C . THR B 1 32 ? 32.031 31.25 -11.195 1 29.19 32 THR B C 1
ATOM 3158 O O . THR B 1 32 ? 31.047 30.734 -10.641 1 29.19 32 THR B O 1
ATOM 3161 N N . GLY B 1 33 ? 32.969 31.938 -10.398 1 31.27 33 GLY B N 1
ATOM 3162 C CA . GLY B 1 33 ? 33.188 32.375 -9.031 1 31.27 33 GLY B CA 1
ATOM 3163 C C . GLY B 1 33 ? 31.969 33 -8.406 1 31.27 33 GLY B C 1
ATOM 3164 O O . GLY B 1 33 ? 32.031 33.625 -7.355 1 31.27 33 GLY B O 1
ATOM 3165 N N . GLY B 1 34 ? 30.938 33.344 -9.18 1 30.78 34 GLY B N 1
ATOM 3166 C CA . GLY B 1 34 ? 29.969 34.188 -8.508 1 30.78 34 GLY B CA 1
ATOM 3167 C C . GLY B 1 34 ? 29.297 33.5 -7.328 1 30.78 34 GLY B C 1
ATOM 3168 O O . GLY B 1 34 ? 29.391 32.281 -7.18 1 30.78 34 GLY B O 1
ATOM 3169 N N . THR B 1 35 ? 28.797 34.25 -6.297 1 33.34 35 THR B N 1
ATOM 3170 C CA . THR B 1 35 ? 28.031 33.812 -5.133 1 33.34 35 THR B CA 1
ATOM 3171 C C . THR B 1 35 ? 27.062 32.688 -5.516 1 33.34 35 THR B C 1
ATOM 3173 O O . THR B 1 35 ? 26.25 32.875 -6.422 1 33.34 35 THR B O 1
ATOM 3176 N N . LYS B 1 36 ? 27.406 31.484 -5.246 1 39.53 36 LYS B N 1
ATOM 3177 C CA . LYS B 1 36 ? 26.688 30.25 -5.504 1 39.53 36 LYS B CA 1
ATOM 3178 C C . LYS B 1 36 ? 25.203 30.391 -5.16 1 39.53 36 LYS B C 1
ATOM 3180 O O . LYS B 1 36 ? 24.828 30.312 -3.99 1 39.53 36 LYS B O 1
ATOM 3185 N N . THR B 1 37 ? 24.438 31.453 -5.602 1 44.88 37 T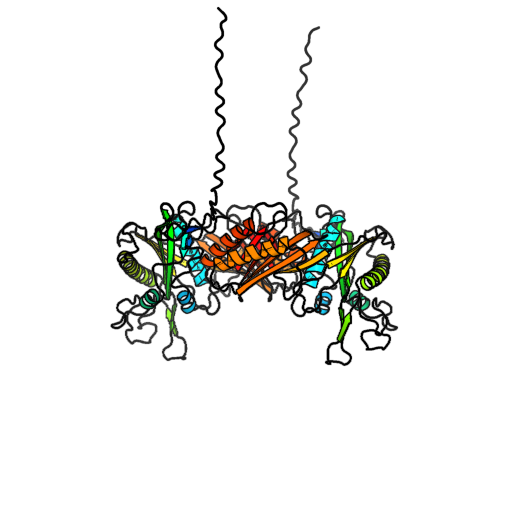HR B N 1
ATOM 3186 C CA . THR B 1 37 ? 23 31.359 -5.426 1 44.88 37 THR B CA 1
ATOM 3187 C C . THR B 1 37 ? 22.531 29.922 -5.609 1 44.88 37 THR B C 1
ATOM 3189 O O . THR B 1 37 ? 22.875 29.266 -6.598 1 44.88 37 THR B O 1
ATOM 3192 N N . GLY B 1 38 ? 22.125 29.406 -4.48 1 58.03 38 GLY B N 1
ATOM 3193 C CA . GLY B 1 38 ? 21.734 28.016 -4.492 1 58.03 38 GLY B CA 1
ATOM 3194 C C . GLY B 1 38 ? 20.812 27.656 -5.641 1 58.03 38 GLY B C 1
ATOM 3195 O O . GLY B 1 38 ? 20.031 28.5 -6.094 1 58.03 38 GLY B O 1
ATOM 3196 N N . SER B 1 39 ? 20.969 26.656 -6.418 1 80.88 39 SER B N 1
ATOM 3197 C CA . SER B 1 39 ? 20.188 26.156 -7.535 1 80.88 39 SER B CA 1
ATOM 3198 C C . SER B 1 39 ? 18.844 25.594 -7.059 1 80.88 39 SER B C 1
ATOM 3200 O O . SER B 1 39 ? 18.797 24.875 -6.055 1 80.88 39 SER B O 1
ATOM 3202 N N . TYR B 1 40 ? 17.75 26.359 -7.336 1 88.19 40 TYR B N 1
ATOM 3203 C CA . TYR B 1 40 ? 16.391 25.938 -7.02 1 88.19 40 TYR B CA 1
ATOM 3204 C C . TYR B 1 40 ? 15.828 25.047 -8.125 1 88.19 40 TYR B C 1
ATOM 3206 O O . TYR B 1 40 ? 16.031 25.312 -9.312 1 88.19 40 TYR B O 1
ATOM 3214 N N . GLN B 1 41 ? 15.305 23.938 -7.648 1 87.94 41 GLN B N 1
ATOM 3215 C CA . GLN B 1 41 ? 14.547 23.016 -8.492 1 87.94 41 GLN B CA 1
ATOM 3216 C C . GLN B 1 41 ? 13.258 22.562 -7.805 1 87.94 41 GLN B C 1
ATOM 3218 O O . GLN B 1 41 ? 13.016 22.906 -6.645 1 87.94 41 GLN B O 1
ATOM 3223 N N . THR B 1 42 ? 12.312 22.031 -8.57 1 90.94 42 THR B N 1
ATOM 3224 C CA . THR B 1 42 ? 11.109 21.453 -7.984 1 90.94 42 THR B CA 1
ATOM 3225 C C . THR B 1 42 ? 11.055 19.938 -8.25 1 90.94 42 THR B C 1
ATOM 3227 O O . THR B 1 42 ? 11.852 19.422 -9.031 1 90.94 42 THR B O 1
ATOM 3230 N N . THR B 1 43 ? 10.25 19.266 -7.551 1 88.88 43 THR B N 1
ATOM 3231 C CA . THR B 1 43 ? 10.133 17.812 -7.656 1 88.88 43 THR B CA 1
ATOM 3232 C C . THR B 1 43 ? 9.5 17.422 -8.992 1 88.88 43 THR B C 1
ATOM 3234 O O . THR B 1 43 ? 9.594 16.266 -9.406 1 88.88 43 THR B O 1
ATOM 3237 N N . GLY B 1 44 ? 8.93 18.297 -9.742 1 84.06 44 GLY B N 1
ATOM 3238 C CA . GLY B 1 44 ? 8.133 17.969 -10.914 1 84.06 44 GLY B CA 1
ATOM 3239 C C . GLY B 1 44 ? 6.68 17.672 -10.578 1 84.06 44 GLY B C 1
ATOM 3240 O O . GLY B 1 44 ? 6.305 17.625 -9.406 1 84.06 44 GLY B O 1
ATOM 3241 N N . THR B 1 45 ? 5.84 17.641 -11.648 1 78.25 45 THR B N 1
ATOM 3242 C CA . THR B 1 45 ? 4.41 17.453 -11.414 1 78.25 45 THR B CA 1
ATOM 3243 C C . THR B 1 45 ? 3.902 16.188 -12.078 1 78.25 45 THR B C 1
ATOM 3245 O O . THR B 1 45 ? 4.164 15.953 -13.266 1 78.25 45 THR B O 1
ATOM 3248 N N . VAL B 1 46 ? 3.318 15.297 -11.289 1 73.31 46 VAL B N 1
ATOM 3249 C CA . VAL B 1 46 ? 2.623 14.133 -11.828 1 73.31 46 VAL B CA 1
ATOM 3250 C C . VAL B 1 46 ? 1.132 14.438 -11.961 1 73.31 46 VAL B C 1
ATOM 3252 O O . VAL B 1 46 ? 0.47 13.945 -12.883 1 73.31 46 VAL B O 1
ATOM 3255 N N . ASP B 1 47 ? 0.729 15.156 -10.992 1 73.94 47 ASP B N 1
ATOM 3256 C CA . ASP B 1 47 ? -0.674 15.539 -10.859 1 73.94 47 ASP B CA 1
ATOM 3257 C C . ASP B 1 47 ? -0.81 17.016 -10.508 1 73.94 47 ASP B C 1
ATOM 3259 O O . ASP B 1 47 ? -0.198 17.484 -9.547 1 73.94 47 ASP B O 1
ATOM 3263 N N . ASN B 1 48 ? -1.607 17.734 -11.32 1 77.38 48 ASN B N 1
ATOM 3264 C CA . ASN B 1 48 ? -1.729 19.172 -11.141 1 77.38 48 ASN B CA 1
ATOM 3265 C C . ASN B 1 48 ? -2.387 19.531 -9.805 1 77.38 48 ASN B C 1
ATOM 3267 O O . ASN B 1 48 ? -2.332 20.672 -9.367 1 77.38 48 ASN B O 1
ATOM 3271 N N . SER B 1 49 ? -2.928 18.547 -9.203 1 78.69 49 SER B N 1
ATOM 3272 C CA . SER B 1 49 ? -3.602 18.797 -7.938 1 78.69 49 SER B CA 1
ATOM 3273 C C . SER B 1 49 ? -2.613 18.797 -6.777 1 78.69 49 SER B C 1
ATOM 3275 O O . SER B 1 49 ? -2.945 19.234 -5.672 1 78.69 49 SER B O 1
ATOM 3277 N N . MET B 1 50 ? -1.378 18.516 -7.039 1 85.88 50 MET B N 1
ATOM 3278 C CA . MET B 1 50 ? -0.365 18.453 -5.988 1 85.88 50 MET B CA 1
ATOM 3279 C C . MET B 1 50 ? 0.665 19.578 -6.172 1 85.88 50 MET B C 1
ATOM 3281 O O . MET B 1 50 ? 1.008 19.922 -7.301 1 85.88 50 MET B O 1
ATOM 3285 N N . TYR B 1 51 ? 1.082 20.094 -5.082 1 93.25 51 TYR B N 1
ATOM 3286 C CA . TYR B 1 51 ? 2.176 21.062 -5.137 1 93.25 51 TYR B CA 1
ATOM 3287 C C . TYR B 1 51 ? 3.479 20.375 -5.547 1 93.25 51 TYR B C 1
ATOM 3289 O O . TYR B 1 51 ? 3.756 19.25 -5.133 1 93.25 51 TYR B O 1
ATOM 3297 N N . GLN B 1 52 ? 4.195 21.141 -6.316 1 92.31 52 GLN B N 1
ATOM 3298 C CA . GLN B 1 52 ? 5.59 20.75 -6.473 1 92.31 52 GLN B CA 1
ATOM 3299 C C . GLN B 1 52 ? 6.41 21.125 -5.242 1 92.31 52 GLN B C 1
ATOM 3301 O O . GLN B 1 52 ? 6.273 22.234 -4.719 1 92.31 52 GLN B O 1
ATOM 3306 N N . GLY B 1 53 ? 7.215 20.188 -4.824 1 92.38 53 GLY B N 1
ATOM 3307 C CA . GLY B 1 53 ? 8.094 20.469 -3.703 1 92.38 53 GLY B CA 1
ATOM 3308 C C . GLY B 1 53 ? 9.328 21.25 -4.105 1 92.38 53 GLY B C 1
ATOM 3309 O O . GLY B 1 53 ? 9.875 21.047 -5.191 1 92.38 53 GLY B O 1
ATOM 3310 N N . VAL B 1 54 ? 9.797 22.047 -3.211 1 93.31 54 VAL B N 1
ATOM 3311 C CA . VAL B 1 54 ? 10.969 22.859 -3.465 1 93.31 54 VAL B CA 1
ATOM 3312 C C . VAL B 1 54 ? 12.234 22.078 -3.137 1 93.31 54 VAL B C 1
ATOM 3314 O O . VAL B 1 54 ? 12.32 21.438 -2.084 1 93.31 54 VAL B O 1
ATOM 3317 N N . ILE B 1 55 ? 13.125 22.125 -4.094 1 89.25 55 ILE B N 1
ATOM 3318 C CA . ILE B 1 55 ? 14.461 21.562 -3.924 1 89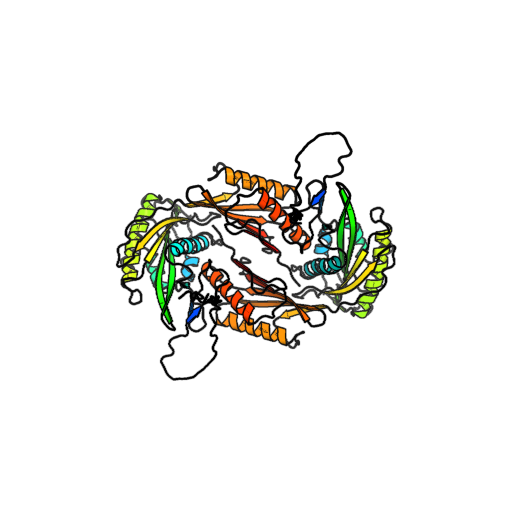.25 55 ILE B CA 1
ATOM 3319 C C . ILE B 1 55 ? 15.5 22.688 -3.965 1 89.25 55 ILE B C 1
ATOM 3321 O O . ILE B 1 55 ? 15.516 23.484 -4.898 1 89.25 55 ILE B O 1
ATOM 3325 N N . LYS B 1 56 ? 16.281 22.734 -2.889 1 90.81 56 LYS B N 1
ATOM 3326 C CA . LYS B 1 56 ? 17.359 23.719 -2.809 1 90.81 56 LYS B CA 1
ATOM 3327 C C . LYS B 1 56 ? 18.719 23.047 -2.752 1 90.81 56 LYS B C 1
ATOM 3329 O O . LYS B 1 56 ? 18.953 22.172 -1.92 1 90.81 56 LYS B O 1
ATOM 3334 N N . ASN B 1 57 ? 19.594 23.375 -3.68 1 89.44 57 ASN B N 1
ATOM 3335 C CA . ASN B 1 57 ? 20.922 22.797 -3.766 1 89.44 57 ASN B CA 1
ATOM 3336 C C . ASN B 1 57 ? 20.859 21.266 -3.855 1 89.44 57 ASN B C 1
ATOM 3338 O O . ASN B 1 57 ? 21.609 20.578 -3.16 1 89.44 57 ASN B O 1
ATOM 3342 N N . GLY B 1 58 ? 19.875 20.828 -4.512 1 84.38 58 GLY B N 1
ATOM 3343 C CA . GLY B 1 58 ? 19.75 19.406 -4.785 1 84.38 58 GLY B CA 1
ATOM 3344 C C . GLY B 1 58 ? 19.156 18.625 -3.631 1 84.38 58 GLY B C 1
ATOM 3345 O O . GLY B 1 58 ? 19.125 17.391 -3.648 1 84.38 58 GLY B O 1
ATOM 3346 N N . ARG B 1 59 ? 18.609 19.328 -2.662 1 88.69 59 ARG B N 1
ATOM 3347 C CA . ARG B 1 59 ? 18.109 18.641 -1.474 1 88.69 59 ARG B CA 1
ATOM 3348 C C . ARG B 1 59 ? 16.719 19.141 -1.1 1 88.69 59 ARG B C 1
ATOM 3350 O O . ARG B 1 59 ? 16.438 20.344 -1.166 1 88.69 59 ARG B O 1
ATOM 3357 N N . TYR B 1 60 ? 15.891 18.188 -0.775 1 88.62 60 TYR B N 1
ATOM 3358 C CA . TYR B 1 60 ? 14.586 18.531 -0.228 1 88.62 60 TYR B CA 1
ATOM 3359 C C . TYR B 1 60 ? 14.719 19.203 1.137 1 88.62 60 TYR B C 1
ATOM 3361 O O . TYR B 1 60 ? 15.531 18.781 1.96 1 88.62 60 TYR B O 1
ATOM 3369 N N . GLN B 1 61 ? 13.922 20.219 1.303 1 87.31 61 GLN B N 1
ATOM 3370 C CA . GLN B 1 61 ? 13.961 20.953 2.561 1 87.31 61 GLN B CA 1
ATOM 3371 C C . GLN B 1 61 ? 12.945 20.406 3.555 1 87.31 61 GLN B C 1
ATOM 3373 O O . GLN B 1 61 ? 11.75 20.719 3.469 1 87.31 61 GLN B O 1
ATOM 3378 N N . THR B 1 62 ? 13.414 19.625 4.52 1 87.06 62 THR B N 1
ATOM 3379 C CA . THR B 1 62 ? 12.508 19.109 5.539 1 87.06 62 THR B CA 1
ATOM 3380 C C . THR B 1 62 ? 12.172 20.203 6.555 1 87.06 62 THR B C 1
ATOM 3382 O O . THR B 1 62 ? 12.859 21.219 6.637 1 87.06 62 THR B O 1
ATOM 3385 N N . SER B 1 63 ? 11.102 19.938 7.25 1 87.94 63 SER B N 1
ATOM 3386 C CA . SER B 1 63 ? 10.695 20.922 8.25 1 87.94 63 SER B CA 1
ATOM 3387 C C . SER B 1 63 ? 11.758 21.078 9.336 1 87.94 63 SER B C 1
ATOM 3389 O O . SER B 1 63 ? 12.312 20.078 9.812 1 87.94 63 SER B O 1
ATOM 3391 N N . SER B 1 64 ? 11.953 22.25 9.734 1 82.38 64 SER B N 1
ATOM 3392 C CA . SER B 1 64 ? 12.883 22.531 10.828 1 82.38 64 SER B CA 1
ATOM 3393 C C . SER B 1 64 ? 12.344 22.016 12.156 1 82.38 64 SER B C 1
ATOM 3395 O O . SER B 1 64 ? 13.109 21.719 13.07 1 82.38 64 SER B O 1
ATOM 3397 N N . ALA B 1 65 ? 11.039 21.875 12.195 1 83.19 65 ALA B N 1
ATOM 3398 C CA . ALA B 1 65 ? 10.406 21.469 13.445 1 83.19 65 ALA B CA 1
ATOM 3399 C C . ALA B 1 65 ? 9.844 20.047 13.344 1 83.19 65 ALA B C 1
ATOM 3401 O O . ALA B 1 65 ? 8.969 19.672 14.125 1 83.19 65 ALA B O 1
ATOM 3402 N N . ARG B 1 66 ? 10.227 19.281 12.461 1 79.31 66 ARG B N 1
ATOM 3403 C CA . ARG B 1 66 ? 9.672 17.969 12.133 1 79.31 66 ARG B CA 1
ATOM 3404 C C . ARG B 1 66 ? 9.68 17.047 13.359 1 79.31 66 ARG B C 1
ATOM 3406 O O . ARG B 1 66 ? 8.664 16.422 13.68 1 79.31 66 ARG B O 1
ATOM 3413 N N . GLY B 1 67 ? 10.711 16.906 14.023 1 79.12 67 GLY B N 1
ATOM 3414 C CA . GLY B 1 67 ? 10.852 16.047 15.188 1 79.12 67 GLY B CA 1
ATOM 3415 C C . GLY B 1 67 ? 9.906 16.406 16.312 1 79.12 67 GLY B C 1
ATOM 3416 O O . GLY B 1 67 ? 9.375 15.523 16.984 1 79.12 67 GLY B O 1
ATOM 3417 N N . LEU B 1 68 ? 9.586 17.609 16.375 1 86.81 68 LEU B N 1
ATOM 3418 C CA . LEU B 1 68 ? 8.734 18.094 17.453 1 86.81 68 LEU B CA 1
ATOM 3419 C C . LEU B 1 68 ? 7.289 17.656 17.25 1 86.81 68 LEU B C 1
ATOM 3421 O O . LEU B 1 68 ? 6.586 17.328 18.203 1 86.81 68 LEU B O 1
ATOM 3425 N N . MET B 1 69 ? 6.855 17.625 16.016 1 84.69 69 MET B N 1
ATOM 3426 C CA . MET B 1 69 ? 5.504 17.188 15.703 1 84.69 69 MET B CA 1
ATOM 3427 C C . MET B 1 69 ? 5.281 15.742 16.172 1 84.69 69 MET B C 1
ATOM 3429 O O . MET B 1 69 ? 4.238 15.43 16.734 1 84.69 69 MET B O 1
ATOM 3433 N N . LEU B 1 70 ? 6.242 14.984 16 1 81.56 70 LEU B N 1
ATOM 3434 C CA . LEU B 1 70 ? 6.164 13.594 16.422 1 81.56 70 LEU B CA 1
ATOM 3435 C C . LEU B 1 70 ? 6.207 13.477 17.938 1 81.56 70 LEU B C 1
ATOM 3437 O O . LEU B 1 70 ? 5.453 12.703 18.531 1 81.56 70 LEU B O 1
ATOM 3441 N N . GLN B 1 71 ? 7.07 14.242 18.453 1 86.75 71 GLN B N 1
ATOM 3442 C CA . GLN B 1 71 ? 7.234 14.211 19.906 1 86.75 71 GLN B CA 1
ATOM 3443 C C . GLN B 1 71 ? 5.957 14.656 20.609 1 86.75 71 GLN B C 1
ATOM 3445 O O . GLN B 1 71 ? 5.629 14.141 21.688 1 86.75 71 GLN B O 1
ATOM 3450 N N . GLN B 1 72 ? 5.25 15.516 19.953 1 89.94 72 GLN B N 1
ATOM 3451 C CA . GLN B 1 72 ? 4.066 16.109 20.562 1 89.94 72 GLN B CA 1
ATOM 3452 C C . GLN B 1 72 ? 2.811 15.32 20.203 1 89.94 72 GLN B C 1
ATOM 3454 O O . GLN B 1 72 ? 1.708 15.68 20.625 1 89.94 72 GLN B O 1
ATOM 3459 N N . ASN B 1 73 ? 2.99 14.32 19.469 1 88.62 73 ASN B N 1
ATOM 3460 C CA . ASN B 1 73 ? 1.846 13.477 19.125 1 88.62 73 ASN B CA 1
ATOM 3461 C C . ASN B 1 73 ? 1.38 12.656 20.328 1 88.62 73 ASN B C 1
ATOM 3463 O O . ASN B 1 73 ? 2.152 11.883 20.891 1 88.62 73 ASN B O 1
ATOM 3467 N N . ASP B 1 74 ? 0.164 12.789 20.672 1 86.75 74 ASP B N 1
ATOM 3468 C CA . ASP B 1 74 ? -0.316 12.117 21.891 1 86.75 74 ASP B CA 1
ATOM 3469 C C . ASP B 1 74 ? -1.157 10.891 21.531 1 86.75 74 ASP B C 1
ATOM 3471 O O . ASP B 1 74 ? -1.859 10.352 22.391 1 86.75 74 ASP B O 1
ATOM 3475 N N . GLN B 1 75 ? -1.14 10.43 20.344 1 86.06 75 GLN B N 1
ATOM 3476 C CA . GLN B 1 75 ? -1.925 9.281 19.891 1 86.06 75 GLN B CA 1
ATOM 3477 C C . GLN B 1 75 ? -1.065 8.023 19.828 1 86.06 75 GLN B C 1
ATOM 3479 O O . GLN B 1 75 ? -1.314 7.141 19 1 86.06 75 GLN B O 1
ATOM 3484 N N . GLY B 1 76 ? -0.082 7.949 20.578 1 80 76 GLY B N 1
ATOM 3485 C CA . GLY B 1 76 ? 0.797 6.789 20.562 1 80 76 GLY B CA 1
ATOM 3486 C C . GLY B 1 76 ? 1.492 6.59 19.234 1 80 76 GLY B C 1
ATOM 3487 O O . GLY B 1 76 ? 2.145 7.5 18.719 1 80 76 GLY B O 1
ATOM 3488 N N . GLU B 1 77 ? 1.188 5.418 18.672 1 76.56 77 GLU B N 1
ATOM 3489 C CA . GLU B 1 77 ? 1.871 5.059 17.438 1 76.56 77 GLU B CA 1
ATOM 3490 C C . GLU B 1 77 ? 1.106 5.562 16.219 1 76.56 77 GLU B C 1
ATOM 3492 O O . GLU B 1 77 ? 1.654 5.621 15.109 1 76.56 77 GLU B O 1
ATOM 3497 N N . ASN B 1 78 ? -0.03 5.945 16.5 1 82.75 78 ASN B N 1
ATOM 3498 C CA . ASN B 1 78 ? -0.793 6.441 15.367 1 82.75 78 ASN B CA 1
ATOM 3499 C C . ASN B 1 78 ? -0.498 7.914 15.094 1 82.75 78 ASN B C 1
ATOM 3501 O O . ASN B 1 78 ? -0.085 8.648 15.992 1 82.75 78 ASN B O 1
ATOM 3505 N N . THR B 1 79 ? -0.597 8.297 13.836 1 89.38 79 THR B N 1
ATOM 3506 C CA . THR B 1 79 ? -0.302 9.664 13.438 1 89.38 79 THR B CA 1
ATOM 3507 C C . THR B 1 79 ? -1.481 10.273 12.68 1 89.38 79 THR B C 1
ATOM 3509 O O . THR B 1 79 ? -1.293 10.977 11.688 1 89.38 79 THR B O 1
ATOM 3512 N N . PHE B 1 80 ? -2.689 9.977 13.18 1 92.81 80 PHE B N 1
ATOM 3513 C CA . PHE B 1 80 ? -3.873 10.445 12.469 1 92.81 80 PHE B CA 1
ATOM 3514 C C . PHE B 1 80 ? -3.986 11.969 12.555 1 92.81 80 PHE B C 1
ATOM 3516 O O . PHE B 1 80 ? -4.281 12.633 11.562 1 92.81 80 PHE B O 1
ATOM 3523 N N . ASN B 1 81 ? -3.697 12.539 13.711 1 94.88 81 ASN B N 1
ATOM 3524 C CA . ASN B 1 81 ? -3.738 13.992 13.875 1 94.88 81 ASN B CA 1
ATOM 3525 C C . ASN B 1 81 ? -2.709 14.688 12.992 1 94.88 81 ASN B C 1
ATOM 3527 O O . ASN B 1 81 ? -3.012 15.695 12.352 1 94.88 81 ASN B O 1
ATOM 3531 N N . ILE B 1 82 ? -1.562 14.109 12.961 1 92.31 82 ILE B N 1
ATOM 3532 C CA . ILE B 1 82 ? -0.492 14.719 12.172 1 92.31 82 ILE B CA 1
ATOM 3533 C C . ILE B 1 82 ? -0.878 14.719 10.695 1 92.31 82 ILE B C 1
ATOM 3535 O O . ILE B 1 82 ? -0.848 15.766 10.047 1 92.31 82 ILE B O 1
ATOM 3539 N N . LYS B 1 83 ? -1.309 13.625 10.203 1 92.44 83 LYS B N 1
ATOM 3540 C CA . LYS B 1 83 ? -1.641 13.5 8.789 1 92.44 83 LYS B CA 1
ATOM 3541 C C . LYS B 1 83 ? -2.834 14.375 8.422 1 92.44 83 LYS B C 1
ATOM 3543 O O . LYS B 1 83 ? -2.809 15.07 7.41 1 92.44 83 LYS B O 1
ATOM 3548 N N . SER B 1 84 ? -3.816 14.305 9.273 1 95.5 84 SER B N 1
ATOM 3549 C CA . SER B 1 84 ? -5.004 15.102 8.992 1 95.5 84 SER B CA 1
ATOM 3550 C C . SER B 1 84 ? -4.707 16.594 9.086 1 95.5 84 SER B C 1
ATOM 3552 O O . SER B 1 84 ? -5.246 17.391 8.32 1 95.5 84 SER B O 1
ATOM 3554 N N . MET B 1 85 ? -3.896 16.953 10.008 1 96.25 85 MET B N 1
ATOM 3555 C CA . MET B 1 85 ? -3.518 18.359 10.164 1 96.25 85 MET B CA 1
ATOM 3556 C C . MET B 1 85 ? -2.744 18.844 8.938 1 96.25 85 MET B C 1
ATOM 3558 O O . MET B 1 85 ? -3.031 19.922 8.406 1 96.25 85 MET B O 1
ATOM 3562 N N . GLU B 1 86 ? -1.848 18.062 8.5 1 95.62 86 GLU B N 1
ATOM 3563 C CA . GLU B 1 86 ? -1.029 18.422 7.348 1 95.62 86 GLU B CA 1
ATOM 3564 C C . GLU B 1 86 ? -1.875 18.531 6.082 1 95.62 86 GLU B C 1
ATOM 3566 O O . GLU B 1 86 ? -1.804 19.531 5.363 1 95.62 86 GLU B O 1
ATOM 3571 N N . SER B 1 87 ? -2.637 17.516 5.855 1 94.88 87 SER B N 1
ATOM 3572 C CA . SER B 1 87 ? -3.455 17.5 4.648 1 94.88 87 SER B CA 1
ATOM 3573 C C . SER B 1 87 ? -4.527 18.594 4.699 1 94.88 87 SER B C 1
ATOM 3575 O O . SER B 1 87 ? -4.828 19.219 3.684 1 94.88 87 SER B O 1
ATOM 3577 N N . GLY B 1 88 ? -5.086 18.734 5.875 1 96.5 88 GLY B N 1
ATOM 3578 C CA . GLY B 1 88 ? -6.098 19.781 6.023 1 96.5 88 GLY B CA 1
ATOM 3579 C C . GLY B 1 88 ? -5.562 21.172 5.789 1 96.5 88 GLY B C 1
ATOM 3580 O O . GLY B 1 88 ? -6.223 22 5.156 1 96.5 88 GLY B O 1
ATOM 3581 N N . LEU B 1 89 ? -4.402 21.438 6.309 1 97.75 89 LEU B N 1
ATOM 3582 C CA . LEU B 1 89 ? -3.812 22.75 6.113 1 97.75 89 LEU B CA 1
ATOM 3583 C C . LEU B 1 89 ? -3.52 23 4.637 1 97.75 89 LEU B C 1
ATOM 3585 O O . LEU B 1 89 ? -3.762 24.109 4.133 1 97.75 89 LEU B O 1
ATOM 3589 N N . GLU B 1 90 ? -3.012 22 4.031 1 96.25 90 GLU B N 1
ATOM 3590 C CA . GLU B 1 90 ? -2.762 22.109 2.6 1 96.25 90 GLU B CA 1
ATOM 3591 C C . GLU B 1 90 ? -4.047 22.406 1.835 1 96.25 90 GLU B C 1
ATOM 3593 O O . GLU B 1 90 ? -4.059 23.234 0.924 1 96.25 90 GLU B O 1
ATOM 3598 N N . SER B 1 91 ? -5.098 21.734 2.203 1 94.62 91 SER B N 1
ATOM 3599 C CA . SER B 1 91 ? -6.391 21.953 1.561 1 94.62 91 SER B CA 1
ATOM 3600 C C . SER B 1 91 ? -6.871 23.391 1.747 1 94.62 91 SER B C 1
ATOM 3602 O O . SER B 1 91 ? -7.355 24.016 0.802 1 94.62 91 SER B O 1
ATOM 3604 N N . LEU B 1 92 ? -6.754 23.906 2.945 1 97.06 92 LEU B N 1
ATOM 3605 C CA . LEU B 1 92 ? -7.121 25.297 3.199 1 97.06 92 LEU B CA 1
ATOM 3606 C C . LEU B 1 92 ? -6.258 26.25 2.379 1 97.06 92 LEU B C 1
ATOM 3608 O O . LEU B 1 92 ? -6.758 27.219 1.823 1 97.06 92 LEU B O 1
ATOM 3612 N N . ALA B 1 93 ? -5.008 25.922 2.293 1 97.25 93 ALA B N 1
ATOM 3613 C CA . ALA B 1 93 ? -4.039 26.781 1.606 1 97.25 93 ALA B CA 1
ATOM 3614 C C . ALA B 1 93 ? -4.32 26.828 0.108 1 97.25 93 ALA B C 1
ATOM 3616 O O . ALA B 1 93 ? -4.094 27.859 -0.537 1 97.25 93 ALA B O 1
ATOM 3617 N N . LYS B 1 94 ? -4.762 25.781 -0.463 1 94.75 94 LYS B N 1
ATOM 3618 C CA . LYS B 1 94 ? -4.992 25.672 -1.901 1 94.75 94 LYS B CA 1
ATOM 3619 C C . LYS B 1 94 ? -5.996 26.719 -2.367 1 94.75 94 LYS B C 1
ATOM 3621 O O . LYS B 1 94 ? -5.941 27.188 -3.512 1 94.75 94 LYS B O 1
ATOM 3626 N N . ALA B 1 95 ? -6.867 27.047 -1.477 1 91.69 95 ALA B N 1
ATOM 3627 C CA . ALA B 1 95 ? -7.855 28.062 -1.827 1 91.69 95 ALA B CA 1
ATOM 3628 C C . ALA B 1 95 ? -7.199 29.422 -2.008 1 91.69 95 ALA B C 1
ATOM 3630 O O . ALA B 1 95 ? -7.703 30.281 -2.748 1 91.69 95 ALA B O 1
ATOM 3631 N N . GLN B 1 96 ? -6.07 29.625 -1.42 1 92.62 96 GLN B N 1
ATOM 3632 C CA . GLN B 1 96 ? -5.367 30.906 -1.454 1 92.62 96 GLN B CA 1
ATOM 3633 C C . GLN B 1 96 ? -4.102 30.812 -2.299 1 92.62 96 GLN B C 1
ATOM 3635 O O . GLN B 1 96 ? -3.688 31.797 -2.914 1 92.62 96 GLN B O 1
ATOM 3640 N N . PHE B 1 97 ? -3.494 29.688 -2.232 1 97.06 97 PHE B N 1
ATOM 3641 C CA . PHE B 1 97 ? -2.234 29.422 -2.918 1 97.06 97 PHE B CA 1
ATOM 3642 C C . PHE B 1 97 ? -2.396 28.312 -3.947 1 97.06 97 PHE B C 1
ATOM 3644 O O . PHE B 1 97 ? -2.242 27.141 -3.625 1 97.06 97 PHE B O 1
ATOM 3651 N N . SER B 1 98 ? -2.543 28.703 -5.203 1 95.62 98 SER B N 1
ATOM 3652 C CA . SER B 1 98 ? -2.832 27.719 -6.238 1 95.62 98 SER B CA 1
ATOM 3653 C C . SER B 1 98 ? -1.592 26.906 -6.586 1 95.62 98 SER B C 1
ATOM 3655 O O . SER B 1 98 ? -0.476 27.438 -6.582 1 95.62 98 SER B O 1
ATOM 3657 N N . THR B 1 99 ? -1.792 25.672 -7 1 93.81 99 THR B N 1
ATOM 3658 C CA . THR B 1 99 ? -0.688 24.766 -7.301 1 93.81 99 THR B CA 1
ATOM 3659 C C . THR B 1 99 ? 0.007 25.172 -8.594 1 93.81 99 THR B C 1
ATOM 3661 O O . THR B 1 99 ? 1.134 24.75 -8.859 1 93.81 99 THR B O 1
ATOM 3664 N N . ASP B 1 100 ? -0.604 25.984 -9.414 1 92.56 100 ASP B N 1
ATOM 3665 C CA . ASP B 1 100 ? -0.02 26.422 -10.68 1 92.56 100 ASP B CA 1
ATOM 3666 C C . ASP B 1 100 ? 1.004 27.531 -10.453 1 92.56 100 ASP B C 1
ATOM 3668 O O . ASP B 1 100 ? 1.908 27.734 -11.266 1 92.56 100 ASP B O 1
ATOM 3672 N N . LYS B 1 101 ? 0.798 28.219 -9.359 1 94.5 101 LYS B N 1
ATOM 3673 C CA . LYS B 1 101 ? 1.624 29.406 -9.125 1 94.5 101 LYS B CA 1
ATOM 3674 C C . LYS B 1 101 ? 2.621 29.172 -7.996 1 94.5 101 LYS B C 1
ATOM 3676 O O . LYS B 1 101 ? 3.695 29.766 -7.973 1 94.5 101 LYS B O 1
ATOM 3681 N N . TYR B 1 102 ? 2.186 28.344 -7.086 1 96.81 102 TYR B N 1
ATOM 3682 C CA . TYR B 1 102 ? 2.986 28.188 -5.879 1 96.81 102 TYR B CA 1
ATOM 3683 C C . TYR B 1 102 ? 3.588 26.781 -5.809 1 96.81 102 TYR B C 1
ATOM 3685 O O . TYR B 1 102 ? 2.939 25.812 -6.184 1 96.81 102 TYR B O 1
ATOM 3693 N N . SER B 1 103 ? 4.824 26.734 -5.332 1 95.62 103 SER B N 1
ATOM 3694 C CA . SER B 1 103 ? 5.469 25.484 -4.938 1 95.62 103 SER B CA 1
ATOM 3695 C C . SER B 1 103 ? 5.465 25.312 -3.424 1 95.62 103 SER B C 1
ATOM 3697 O O . SER B 1 103 ? 5.387 26.297 -2.682 1 95.62 103 SER B O 1
ATOM 3699 N N . PHE B 1 104 ? 5.543 24.125 -3.039 1 96.31 104 PHE B N 1
ATOM 3700 C CA . PHE B 1 104 ? 5.414 23.812 -1.622 1 96.31 104 PHE B CA 1
ATOM 3701 C C . PHE B 1 104 ? 6.785 23.641 -0.979 1 96.31 104 PHE B C 1
ATOM 3703 O O . PHE B 1 104 ? 7.672 23 -1.558 1 96.31 104 PHE B O 1
ATOM 3710 N N . GLU B 1 105 ? 6.926 24.156 0.205 1 95.94 105 GLU B N 1
ATOM 3711 C CA . GLU B 1 105 ? 8.102 23.953 1.05 1 95.94 105 GLU B CA 1
ATOM 3712 C C . GLU B 1 105 ? 7.699 23.734 2.506 1 95.94 105 GLU B C 1
ATOM 3714 O O . GLU B 1 105 ? 6.84 24.438 3.033 1 95.94 105 GLU B O 1
ATOM 3719 N N . GLU B 1 106 ? 8.352 22.656 3.1 1 93.94 106 GLU B N 1
ATOM 3720 C CA . GLU B 1 106 ? 8.141 22.484 4.531 1 93.94 106 GLU B CA 1
ATOM 3721 C C . GLU B 1 106 ? 8.57 23.719 5.316 1 93.94 106 GLU B C 1
ATOM 3723 O O . GLU B 1 106 ? 9.406 24.484 4.852 1 93.94 106 GLU B O 1
ATOM 3728 N N . GLY B 1 107 ? 8.008 23.859 6.477 1 95.81 107 GLY B N 1
ATOM 3729 C CA . GLY B 1 107 ? 8.305 25.031 7.297 1 95.81 107 GLY B CA 1
ATOM 3730 C C . GLY B 1 107 ? 9.789 25.266 7.5 1 95.81 107 GLY B C 1
ATOM 3731 O O . GLY B 1 107 ? 10.492 24.375 7.98 1 95.81 107 GLY B O 1
ATOM 3732 N N . GLN B 1 108 ? 10.195 26.469 7.086 1 94.75 108 GLN B N 1
ATOM 3733 C CA . GLN B 1 108 ? 11.602 26.828 7.234 1 94.75 108 GLN B CA 1
ATOM 3734 C C . GLN B 1 108 ? 11.773 27.984 8.219 1 94.75 108 GLN B C 1
ATOM 3736 O O . GLN B 1 108 ? 12.891 28.312 8.617 1 94.75 108 GLN B O 1
ATOM 3741 N N . LEU B 1 109 ? 10.688 28.594 8.617 1 96.81 109 LEU B N 1
ATOM 3742 C CA . LEU B 1 109 ? 10.742 29.812 9.422 1 96.81 109 LEU B CA 1
ATOM 3743 C C . LEU B 1 109 ? 10.828 29.469 10.906 1 96.81 109 LEU B C 1
ATOM 3745 O O . LEU B 1 109 ? 11.617 30.078 11.633 1 96.81 109 LEU B O 1
ATOM 3749 N N . LEU B 1 110 ? 9.992 28.531 11.359 1 96.81 110 LEU B N 1
ATOM 3750 C CA . LEU B 1 110 ? 9.992 28.141 12.766 1 96.81 110 LEU B CA 1
ATOM 3751 C C . LEU B 1 110 ? 11.016 27.031 13.023 1 96.81 110 LEU B C 1
ATOM 3753 O O . LEU B 1 110 ? 10.828 25.906 12.578 1 96.81 110 LEU B O 1
ATOM 3757 N N . SER B 1 111 ? 12.008 27.359 13.812 1 94.75 111 SER B N 1
ATOM 3758 C CA . SER B 1 111 ? 12.938 26.328 14.25 1 94.75 111 SER B CA 1
ATOM 3759 C C . SER B 1 111 ? 12.32 25.438 15.32 1 94.75 111 SER B C 1
ATOM 3761 O O . SER B 1 111 ? 11.312 25.797 15.93 1 94.75 111 SER B O 1
ATOM 3763 N N . THR B 1 112 ? 12.977 24.344 15.516 1 94.81 112 THR B N 1
ATOM 3764 C CA . THR B 1 112 ? 12.547 23.438 16.578 1 94.81 112 THR B CA 1
ATOM 3765 C C . THR B 1 112 ? 12.531 24.141 17.922 1 94.81 112 THR B C 1
ATOM 3767 O O . THR B 1 112 ? 11.586 24.016 18.703 1 94.81 112 THR B O 1
ATOM 3770 N N . ALA B 1 113 ? 13.57 24.906 18.188 1 95.81 113 ALA B N 1
ATOM 3771 C CA . ALA B 1 113 ? 13.688 25.625 19.453 1 95.81 113 ALA B CA 1
ATOM 3772 C C . ALA B 1 113 ? 12.57 26.656 19.609 1 95.81 113 ALA B C 1
ATOM 3774 O O . ALA B 1 113 ? 11.961 26.766 20.672 1 95.81 113 ALA B O 1
ATOM 3775 N N . THR B 1 114 ? 12.305 27.391 18.547 1 96.81 114 THR B N 1
ATOM 3776 C CA . THR B 1 114 ? 11.242 28.391 18.578 1 96.81 114 THR B CA 1
ATOM 3777 C C . THR B 1 114 ? 9.883 27.734 18.797 1 96.81 114 THR B C 1
ATOM 3779 O O . THR B 1 114 ? 9.117 28.156 19.672 1 96.81 114 THR B O 1
ATOM 3782 N N . ALA B 1 115 ? 9.602 26.688 18.031 1 97 115 ALA B N 1
ATOM 3783 C CA . ALA B 1 115 ? 8.328 25.984 18.156 1 97 115 ALA B CA 1
ATOM 3784 C C . ALA B 1 115 ? 8.164 25.406 19.562 1 97 115 ALA B C 1
ATOM 3786 O O . ALA B 1 115 ? 7.082 25.5 20.156 1 97 115 ALA B O 1
ATOM 3787 N N . ARG B 1 116 ? 9.219 24.812 20.062 1 96.88 116 ARG B N 1
ATOM 3788 C CA . ARG B 1 116 ? 9.188 24.25 21.406 1 96.88 116 ARG B CA 1
ATOM 3789 C C . ARG B 1 116 ? 8.883 25.312 22.453 1 96.88 116 ARG B C 1
ATOM 3791 O O . ARG B 1 116 ? 8.062 25.109 23.344 1 96.88 116 ARG B O 1
ATOM 3798 N N . SER B 1 117 ? 9.562 26.391 22.297 1 97.75 117 SER B N 1
ATOM 3799 C CA . SER B 1 117 ? 9.336 27.516 23.203 1 97.75 117 SER B CA 1
ATOM 3800 C C . SER B 1 117 ? 7.895 28 23.141 1 97.75 117 SER B C 1
ATOM 3802 O O . SER B 1 117 ? 7.262 28.234 24.172 1 97.75 117 SER B O 1
ATOM 3804 N N . TRP B 1 118 ? 7.359 28.141 21.938 1 98.25 118 TRP B N 1
ATOM 3805 C CA . TRP B 1 118 ? 6.004 28.641 21.734 1 98.25 118 TRP B CA 1
ATOM 3806 C C . TRP B 1 118 ? 4.977 27.672 22.312 1 98.25 118 TRP B C 1
ATOM 3808 O O . TRP B 1 118 ? 3.957 28.094 22.859 1 98.25 118 TRP B O 1
ATOM 3818 N N . LEU B 1 119 ? 5.238 26.359 22.297 1 98 119 LEU B N 1
ATOM 3819 C CA . LEU B 1 119 ? 4.277 25.344 22.703 1 98 119 LEU B CA 1
ATOM 3820 C C . LEU B 1 119 ? 4.238 25.219 24.234 1 98 119 LEU B C 1
ATOM 3822 O O . LEU B 1 119 ? 3.27 24.703 24.797 1 98 119 LEU B O 1
ATOM 3826 N N . LYS B 1 120 ? 5.246 25.719 24.875 1 97.75 120 LYS B N 1
ATOM 3827 C CA . LYS B 1 120 ? 5.316 25.641 26.344 1 97.75 120 LYS B CA 1
ATOM 3828 C C . LYS B 1 120 ? 4.465 26.734 26.984 1 97.75 120 LYS B C 1
ATOM 3830 O O . LYS B 1 120 ? 3.863 27.547 26.297 1 97.75 120 LYS B O 1
ATOM 3835 N N . ARG B 1 121 ? 4.398 26.656 28.266 1 98.44 121 ARG B N 1
ATOM 3836 C CA . ARG B 1 121 ? 3.707 27.672 29.047 1 98.44 121 ARG B CA 1
ATOM 3837 C C . ARG B 1 121 ? 4.504 28.969 29.109 1 98.44 121 ARG B C 1
ATOM 3839 O O . ARG B 1 121 ? 5.738 28.938 29.141 1 98.44 121 ARG B O 1
ATOM 3846 N N . GLU B 1 122 ? 3.678 30 29.094 1 98.44 122 GLU B N 1
ATOM 3847 C CA . GLU B 1 122 ? 4.297 31.281 29.438 1 98.44 122 GLU B CA 1
ATOM 3848 C C . GLU B 1 122 ? 4.844 31.266 30.859 1 98.44 122 GLU B C 1
ATOM 3850 O O . GLU B 1 122 ? 4.195 30.75 31.766 1 98.44 122 GLU B O 1
ATOM 3855 N N . SER B 1 123 ? 6.066 31.766 31 1 98.06 123 SER B N 1
ATOM 3856 C CA . SER B 1 123 ? 6.727 31.891 32.281 1 98.06 123 SER B CA 1
ATOM 3857 C C . SER B 1 123 ? 7.812 32.969 32.25 1 98.06 123 SER B C 1
ATOM 3859 O O . SER B 1 123 ? 8.094 33.531 31.203 1 98.06 123 SER B O 1
ATOM 3861 N N . LYS B 1 124 ? 8.344 33.188 33.438 1 97.69 124 LYS B N 1
ATOM 3862 C CA . LYS B 1 124 ? 9.453 34.156 33.469 1 97.69 124 LYS B CA 1
ATOM 3863 C C . LYS B 1 124 ? 10.625 33.688 32.625 1 97.69 124 LYS B C 1
ATOM 3865 O O . LYS B 1 124 ? 11.258 34.469 31.938 1 97.69 124 LYS B O 1
ATOM 3870 N N . SER B 1 125 ? 10.859 32.375 32.688 1 97.75 125 SER B N 1
ATOM 3871 C CA . SER B 1 125 ? 11.977 31.797 31.938 1 97.75 125 SER B CA 1
ATOM 3872 C C . SER B 1 125 ? 11.609 31.547 30.484 1 97.75 125 SER B C 1
ATOM 3874 O O . SER B 1 125 ? 12.484 31.297 29.656 1 97.75 125 SER B O 1
ATOM 3876 N N . ASN B 1 126 ? 10.367 31.656 30.188 1 98.44 126 ASN B N 1
ATOM 3877 C CA . ASN B 1 126 ? 9.891 31.469 28.812 1 98.44 126 ASN B CA 1
ATOM 3878 C C . ASN B 1 126 ? 8.758 32.438 28.484 1 98.44 126 ASN B C 1
ATOM 3880 O O . ASN B 1 126 ? 7.609 32.031 28.297 1 98.44 126 ASN B O 1
ATOM 3884 N N . PRO B 1 127 ? 9.016 33.656 28.266 1 98 127 PRO B N 1
ATOM 3885 C CA . PRO B 1 127 ? 7.98 34.688 28.016 1 98 127 PRO B CA 1
ATOM 3886 C C . PRO B 1 127 ? 7.262 34.469 26.688 1 98 127 PRO B C 1
ATOM 3888 O O . PRO B 1 127 ? 6.195 35.031 26.469 1 98 127 PRO B O 1
ATOM 3891 N N . ASP B 1 128 ? 7.805 33.625 25.859 1 98 128 ASP B N 1
ATOM 3892 C CA . ASP B 1 128 ? 7.234 33.438 24.516 1 98 128 ASP B CA 1
ATOM 3893 C C . ASP B 1 128 ? 6.254 32.281 24.5 1 98 128 ASP B C 1
ATOM 3895 O O . ASP B 1 128 ? 5.652 31.984 23.453 1 98 128 ASP B O 1
ATOM 3899 N N . GLY B 1 129 ? 6.109 31.609 25.641 1 98.75 129 GLY B N 1
ATOM 3900 C CA . GLY B 1 129 ? 5.141 30.531 25.688 1 98.75 129 GLY B CA 1
ATOM 3901 C C . GLY B 1 129 ? 3.732 30.969 25.344 1 98.75 129 GLY B C 1
ATOM 3902 O O . GLY B 1 129 ? 3.287 32.031 25.766 1 98.75 129 GLY B O 1
ATOM 3903 N N . LEU B 1 130 ? 3.039 30.172 24.531 1 98.81 130 LEU B N 1
ATOM 3904 C CA . LEU B 1 130 ? 1.704 30.562 24.094 1 98.81 130 LEU B CA 1
ATOM 3905 C C . LEU B 1 130 ? 0.636 29.969 25 1 98.81 130 LEU B C 1
ATOM 3907 O O . LEU B 1 130 ? -0.495 30.469 25.047 1 98.81 130 LEU B O 1
ATOM 3911 N N . ASN B 1 131 ? 0.983 28.891 25.688 1 98.81 131 ASN B N 1
ATOM 3912 C CA . ASN B 1 131 ? 0.05 28.328 26.656 1 98.81 131 ASN B CA 1
ATOM 3913 C C . ASN B 1 131 ? 0.043 29.141 27.953 1 98.81 131 ASN B C 1
ATOM 3915 O O . ASN B 1 131 ? 1.031 29.797 28.297 1 98.81 131 ASN B O 1
ATOM 3919 N N . PRO B 1 132 ? -1.066 29.109 28.688 1 98.44 132 PRO B N 1
ATOM 3920 C CA . PRO B 1 132 ? -1.161 29.922 29.906 1 98.44 132 PRO B CA 1
ATOM 3921 C C . PRO B 1 132 ? -0.177 29.484 30.984 1 98.44 132 PRO B C 1
ATOM 3923 O O . PRO B 1 132 ? 0.244 28.328 31.016 1 98.44 132 PRO B O 1
ATOM 3926 N N . VAL B 1 133 ? 0.084 30.375 31.859 1 98.25 133 VAL B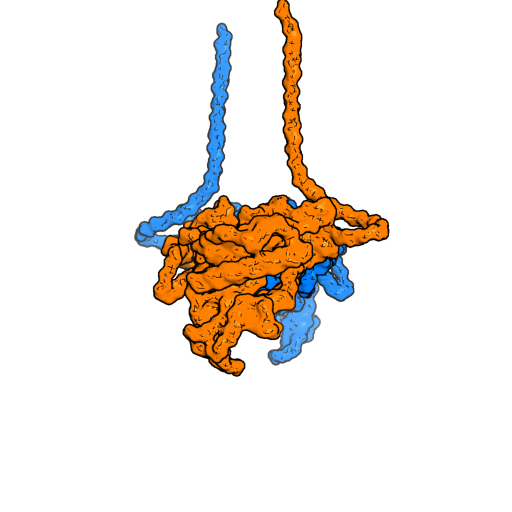 N 1
ATOM 3927 C CA . VAL B 1 133 ? 0.97 30.141 33 1 98.25 133 VAL B CA 1
ATOM 3928 C C . VAL B 1 133 ? 0.415 29 33.844 1 98.25 133 VAL B C 1
ATOM 3930 O O . VAL B 1 133 ? -0.803 28.844 33.969 1 98.25 133 VAL B O 1
ATOM 3933 N N . ASP B 1 134 ? 1.382 28.281 34.375 1 96.94 134 ASP B N 1
ATOM 3934 C CA . ASP B 1 134 ? 0.987 27.328 35.406 1 96.94 134 ASP B CA 1
ATOM 3935 C C . ASP B 1 134 ? 0.441 28.062 36.656 1 96.94 134 ASP B C 1
ATOM 3937 O O . ASP B 1 134 ? 1.181 28.766 37.344 1 96.94 134 ASP B O 1
ATOM 3941 N N . ASN B 1 135 ? -0.838 27.844 36.938 1 97.12 135 ASN B N 1
ATOM 3942 C CA . ASN B 1 135 ? -1.439 28.562 38.031 1 97.12 135 ASN B CA 1
ATOM 3943 C C . ASN B 1 135 ? -1.313 27.797 39.344 1 97.12 135 ASN B C 1
ATOM 3945 O O . ASN B 1 135 ? -1.972 28.125 40.344 1 97.12 135 ASN B O 1
ATOM 3949 N N . GLY B 1 136 ? -0.682 26.672 39.281 1 95 136 GLY B N 1
ATOM 3950 C CA . GLY B 1 136 ? -0.375 25.906 40.469 1 95 136 GLY B CA 1
ATOM 3951 C C . GLY B 1 136 ? -1.492 24.953 40.875 1 95 136 GLY B C 1
ATOM 3952 O O . GLY B 1 136 ? -1.35 24.203 41.844 1 95 136 GLY B O 1
ATOM 3953 N N . LYS B 1 137 ? -2.531 25.016 40.188 1 96.19 137 LYS B N 1
ATOM 3954 C CA . LYS B 1 137 ? -3.656 24.141 40.5 1 96.19 137 LYS B CA 1
ATOM 3955 C C . LYS B 1 137 ? -3.559 22.812 39.75 1 96.19 137 LYS B C 1
ATOM 3957 O O . LYS B 1 137 ? -2.939 22.75 38.688 1 96.19 137 LYS B O 1
ATOM 3962 N N . LYS B 1 138 ? -4.164 21.734 40.344 1 93.88 138 LYS B N 1
ATOM 3963 C CA . LYS B 1 138 ? -4.043 20.422 39.75 1 93.88 138 LYS B CA 1
ATOM 3964 C C . LYS B 1 138 ? -5.414 19.844 39.375 1 93.88 138 LYS B C 1
ATOM 3966 O O . LYS B 1 138 ? -5.508 18.859 38.625 1 93.88 138 LYS B O 1
ATOM 3971 N N . ASP B 1 139 ? -6.438 20.406 39.875 1 95.12 139 ASP B N 1
ATOM 3972 C CA . ASP B 1 139 ? -7.785 19.938 39.594 1 95.12 139 ASP B CA 1
ATOM 3973 C C . ASP B 1 139 ? -8.188 20.266 38.156 1 95.12 139 ASP B C 1
ATOM 3975 O O . ASP B 1 139 ? -7.918 21.359 37.656 1 95.12 139 ASP B O 1
ATOM 3979 N N . PRO B 1 140 ? -8.844 19.375 37.469 1 95.31 140 PRO B N 1
ATOM 3980 C CA . PRO B 1 140 ? -9.164 19.531 36.062 1 95.31 140 PRO B CA 1
ATOM 3981 C C . PRO B 1 140 ? -9.961 20.797 35.781 1 95.31 140 PRO B C 1
ATOM 3983 O O . PRO B 1 140 ? -9.82 21.391 34.688 1 95.31 140 PRO B O 1
ATOM 3986 N N . ASP B 1 141 ? -10.734 21.297 36.719 1 94.19 141 ASP B N 1
ATOM 3987 C CA . ASP B 1 141 ? -11.641 22.406 36.469 1 94.19 141 ASP B CA 1
ATOM 3988 C C . ASP B 1 141 ? -11.016 23.734 36.875 1 94.19 141 ASP B C 1
ATOM 3990 O O . ASP B 1 141 ? -11.531 24.812 36.531 1 94.19 141 ASP B O 1
ATOM 3994 N N . THR B 1 142 ? -9.875 23.672 37.562 1 95.94 142 THR B N 1
ATOM 3995 C CA . THR B 1 142 ? -9.344 24.922 38.094 1 95.94 142 THR B CA 1
ATOM 3996 C C . THR B 1 142 ? -7.945 25.188 37.531 1 95.94 142 THR B C 1
ATOM 3998 O O . THR B 1 142 ? -7.453 26.312 37.594 1 95.94 142 THR B O 1
ATOM 4001 N N . ARG B 1 143 ? -7.391 24.156 37.031 1 96.69 143 ARG B N 1
ATOM 4002 C CA . ARG B 1 143 ? -6.055 24.328 36.469 1 96.69 143 ARG B CA 1
ATOM 4003 C C . ARG B 1 143 ? -6.113 25.016 35.125 1 96.69 143 ARG B C 1
ATOM 4005 O O . ARG B 1 143 ? -7.133 24.953 34.438 1 96.69 143 ARG B O 1
ATOM 4012 N N . ASN B 1 144 ? -5.047 25.688 34.812 1 97.56 144 ASN B N 1
ATOM 4013 C CA . ASN B 1 144 ? -4.887 26.141 33.438 1 97.56 144 ASN B CA 1
ATOM 4014 C C . ASN B 1 144 ? -4.469 24.984 32.531 1 97.56 144 ASN B C 1
ATOM 4016 O O . ASN B 1 144 ? -3.379 24.438 32.688 1 97.56 144 ASN B O 1
ATOM 4020 N N . PRO B 1 145 ? -5.254 24.625 31.625 1 98 145 PRO B N 1
ATOM 4021 C CA . PRO B 1 145 ? -4.879 23.5 30.75 1 98 145 PRO B CA 1
ATOM 4022 C C . PRO B 1 145 ? -3.91 23.922 29.641 1 98 145 PRO B C 1
ATOM 4024 O O . PRO B 1 145 ? -3.67 25.125 29.453 1 98 145 PRO B O 1
ATOM 4027 N N . MET B 1 146 ? -3.248 22.922 29.094 1 97.75 146 MET B N 1
ATOM 4028 C CA . MET B 1 146 ? -2.561 23.125 27.812 1 97.75 146 MET B CA 1
ATOM 4029 C C . MET B 1 146 ? -3.559 23.188 26.672 1 97.75 146 MET B C 1
ATOM 4031 O O . MET B 1 146 ? -4.219 22.203 26.359 1 97.75 146 MET B O 1
ATOM 4035 N N . TYR B 1 147 ? -3.646 24.375 26.078 1 98.44 147 TYR B N 1
ATOM 4036 C CA . TYR B 1 147 ? -4.566 24.531 24.953 1 98.44 147 TYR B CA 1
ATOM 4037 C C . TYR B 1 147 ? -3.893 24.156 23.641 1 98.44 147 TYR B C 1
ATOM 4039 O O . TYR B 1 147 ? -4.5 23.5 22.781 1 98.44 147 TYR B O 1
ATOM 4047 N N . LEU B 1 148 ? -2.713 24.594 23.453 1 98.5 148 LEU B N 1
ATOM 4048 C CA . LEU B 1 148 ? -1.94 24.406 22.234 1 98.5 148 LEU B CA 1
ATOM 4049 C C . LEU B 1 148 ? -1 23.219 22.359 1 98.5 148 LEU B C 1
ATOM 4051 O O . LEU B 1 148 ? -0.146 23.188 23.25 1 98.5 148 LEU B O 1
ATOM 4055 N N . GLN B 1 149 ? -1.177 22.25 21.438 1 96.69 149 GLN B N 1
ATOM 4056 C CA . GLN B 1 149 ? -0.397 21.031 21.5 1 96.69 149 GLN B CA 1
ATOM 4057 C C . GLN B 1 149 ? 0.646 20.984 20.391 1 96.69 149 GLN B C 1
ATOM 4059 O O . GLN B 1 149 ? 1.725 20.406 20.562 1 96.69 149 GLN B O 1
ATOM 4064 N N . GLN B 1 150 ? 0.285 21.484 19.25 1 96 150 GLN B N 1
ATOM 4065 C CA . GLN B 1 150 ? 1.152 21.422 18.078 1 96 150 GLN B CA 1
ATOM 4066 C C . GLN B 1 150 ? 1.086 22.719 17.281 1 96 150 GLN B C 1
ATOM 4068 O O . GLN B 1 150 ? 0.09 23.453 17.344 1 96 150 GLN B O 1
ATOM 4073 N N . ILE B 1 151 ? 2.141 22.953 16.562 1 97.44 151 ILE B N 1
ATOM 4074 C CA . ILE B 1 151 ? 2.189 24.031 15.586 1 97.44 151 ILE B CA 1
ATOM 4075 C C . ILE B 1 151 ? 2.822 23.531 14.289 1 97.44 151 ILE B C 1
ATOM 4077 O O . ILE B 1 151 ? 3.865 22.875 14.312 1 97.44 151 ILE B O 1
ATOM 4081 N N . LEU B 1 152 ? 2.131 23.719 13.227 1 97.06 152 LEU B N 1
ATOM 4082 C CA . LEU B 1 152 ? 2.592 23.297 11.906 1 97.06 152 LEU B CA 1
ATOM 4083 C C . LEU B 1 152 ? 2.754 24.484 10.977 1 97.06 152 LEU B C 1
ATOM 4085 O O . LEU B 1 152 ? 1.872 25.344 10.898 1 97.06 152 LEU B O 1
ATOM 4089 N N . GLU B 1 153 ? 3.84 24.484 10.328 1 98.06 153 GLU B N 1
ATOM 4090 C CA . GLU B 1 153 ? 4.137 25.516 9.328 1 98.06 153 GLU B CA 1
ATOM 4091 C C . GLU B 1 153 ? 4.289 24.906 7.941 1 98.06 153 GLU B C 1
ATOM 4093 O O . GLU B 1 153 ? 4.914 23.844 7.785 1 98.06 153 GLU B O 1
ATOM 4098 N N . GLN B 1 154 ? 3.676 25.5 7.016 1 97.19 154 GLN B N 1
ATOM 4099 C CA . GLN B 1 154 ? 3.861 25.219 5.598 1 97.19 154 GLN B CA 1
ATOM 4100 C C . GLN B 1 154 ? 4.137 26.484 4.805 1 97.19 154 GLN B C 1
ATOM 4102 O O . GLN B 1 154 ? 3.459 27.5 4.988 1 97.19 154 GLN B O 1
ATOM 4107 N N . ASP B 1 155 ? 5.098 26.391 3.943 1 98.12 155 ASP B N 1
ATOM 4108 C CA . ASP B 1 155 ? 5.473 27.562 3.15 1 98.12 155 ASP B CA 1
ATOM 4109 C C . ASP B 1 155 ? 5.137 27.359 1.676 1 98.12 155 ASP B C 1
ATOM 4111 O O . ASP B 1 155 ? 5.246 26.234 1.157 1 98.12 155 ASP B O 1
ATOM 4115 N N . PHE B 1 156 ? 4.781 28.438 1.1 1 98.12 156 PHE B N 1
ATOM 4116 C CA . PHE B 1 156 ? 4.445 28.438 -0.319 1 98.12 156 PHE B CA 1
ATOM 4117 C C . PHE B 1 156 ? 5.324 29.438 -1.076 1 98.12 156 PHE B C 1
ATOM 4119 O O . PHE B 1 156 ? 5.297 30.625 -0.799 1 98.12 156 PHE B O 1
ATOM 4126 N N . MET B 1 157 ? 6.043 28.891 -2.031 1 97.81 157 MET B N 1
ATOM 4127 C CA . MET B 1 157 ? 7.102 29.641 -2.707 1 97.81 157 MET B CA 1
ATOM 4128 C C . MET B 1 157 ? 6.684 30 -4.125 1 97.81 157 MET B C 1
ATOM 4130 O O . MET B 1 157 ? 5.965 29.25 -4.785 1 97.81 157 MET B O 1
ATOM 4134 N N . VAL B 1 158 ? 7.168 31.188 -4.539 1 96.88 158 VAL B N 1
ATOM 4135 C CA . VAL B 1 158 ? 6.926 31.641 -5.906 1 96.88 158 VAL B CA 1
ATOM 4136 C C . VAL B 1 158 ? 8.258 31.828 -6.633 1 96.88 158 VAL B C 1
ATOM 4138 O O . VAL B 1 158 ? 9.258 32.188 -6.02 1 96.88 158 VAL B O 1
ATOM 4141 N N . GLN B 1 159 ? 8.188 31.516 -7.953 1 93.75 159 GLN B N 1
ATOM 4142 C CA . GLN B 1 159 ? 9.383 31.703 -8.773 1 93.75 159 GLN B CA 1
ATOM 4143 C C . GLN B 1 159 ? 9.812 33.156 -8.805 1 93.75 159 GLN B C 1
ATOM 4145 O O . GLN B 1 159 ? 8.977 34.062 -8.922 1 93.75 159 GLN B O 1
ATOM 4150 N N . ASP B 1 160 ? 11.109 33.375 -8.602 1 93.88 160 ASP B N 1
ATOM 4151 C CA . ASP B 1 160 ? 11.75 34.688 -8.672 1 93.88 160 ASP B CA 1
ATOM 4152 C C . ASP B 1 160 ? 13.07 34.625 -9.438 1 93.88 160 ASP B C 1
ATOM 4154 O O . ASP B 1 160 ? 14.141 34.5 -8.836 1 93.88 160 ASP B O 1
ATOM 4158 N N . GLY B 1 161 ? 12.953 34.812 -10.766 1 91.44 161 GLY B N 1
ATOM 4159 C CA . GLY B 1 161 ? 14.109 34.531 -11.602 1 91.44 161 GLY B CA 1
ATOM 4160 C C . GLY B 1 161 ? 14.57 33.094 -11.531 1 91.44 161 GLY B C 1
ATOM 4161 O O . GLY B 1 161 ? 13.781 32.188 -11.734 1 91.44 161 GLY B O 1
ATOM 4162 N N . ASN B 1 162 ? 15.875 32.969 -11.133 1 88.38 162 ASN B N 1
ATOM 4163 C CA . ASN B 1 162 ? 16.438 31.609 -11.008 1 88.38 162 ASN B CA 1
ATOM 4164 C C . ASN B 1 162 ? 16.328 31.094 -9.57 1 88.38 162 ASN B C 1
ATOM 4166 O O . ASN B 1 162 ? 16.844 30.031 -9.25 1 88.38 162 ASN B O 1
ATOM 4170 N N . SER B 1 163 ? 15.648 31.875 -8.844 1 92.44 163 SER B N 1
ATOM 4171 C CA . SER B 1 163 ? 15.469 31.516 -7.445 1 92.44 163 SER B CA 1
ATOM 4172 C C . SER B 1 163 ? 13.984 31.453 -7.082 1 92.44 163 SER B C 1
ATOM 4174 O O . SER B 1 163 ? 13.125 31.391 -7.965 1 92.44 163 SER B O 1
ATOM 4176 N N . MET B 1 164 ? 13.758 31.219 -5.789 1 94.75 164 MET B N 1
ATOM 4177 C CA . MET B 1 164 ? 12.398 31.266 -5.27 1 94.75 164 MET B CA 1
ATOM 4178 C C . MET B 1 164 ? 12.305 32.156 -4.051 1 94.75 164 MET B C 1
ATOM 4180 O O . MET B 1 164 ? 13.281 32.344 -3.318 1 94.75 164 MET B O 1
ATOM 4184 N N . LYS B 1 165 ? 11.172 32.75 -3.967 1 95.62 165 LYS B N 1
ATOM 4185 C CA . LYS B 1 165 ? 10.93 33.594 -2.799 1 95.62 165 LYS B CA 1
ATOM 4186 C C . LYS B 1 165 ? 9.625 33.188 -2.1 1 95.62 165 LYS B C 1
ATOM 4188 O O . LYS B 1 165 ? 8.742 32.594 -2.715 1 95.62 165 LYS B O 1
ATOM 4193 N N . LEU B 1 166 ? 9.547 33.562 -0.854 1 97.38 166 LEU B N 1
ATOM 4194 C CA . LEU B 1 166 ? 8.375 33.281 -0.044 1 97.38 166 LEU B CA 1
ATOM 4195 C C . LEU B 1 166 ? 7.156 34.031 -0.558 1 97.38 166 LEU B C 1
ATOM 4197 O O . LEU B 1 166 ? 7.188 35.25 -0.667 1 97.38 166 LEU B O 1
ATOM 4201 N N . GLY B 1 167 ? 6.086 33.25 -0.903 1 97.69 167 GLY B N 1
ATOM 4202 C CA . GLY B 1 167 ? 4.879 33.875 -1.426 1 97.69 167 GLY B CA 1
ATOM 4203 C C . GLY B 1 167 ? 3.676 33.688 -0.518 1 97.69 167 GLY B C 1
ATOM 4204 O O . GLY B 1 167 ? 2.652 34.344 -0.694 1 97.69 167 GLY B O 1
ATOM 4205 N N . GLY B 1 168 ? 3.803 32.812 0.408 1 98.25 168 GLY B N 1
ATOM 4206 C CA . GLY B 1 168 ? 2.729 32.531 1.348 1 98.25 168 GLY B CA 1
ATOM 4207 C C . GLY B 1 168 ? 3.166 31.656 2.514 1 98.25 168 GLY B C 1
ATOM 4208 O O . GLY B 1 168 ? 4.168 30.953 2.424 1 98.25 168 GLY B O 1
ATOM 4209 N N . ILE B 1 169 ? 2.428 31.797 3.594 1 98.56 169 ILE B N 1
ATOM 4210 C CA . ILE B 1 169 ? 2.662 31 4.785 1 98.56 169 ILE B CA 1
ATOM 4211 C C . ILE B 1 169 ? 1.338 30.438 5.297 1 98.56 169 ILE B C 1
ATOM 4213 O O . ILE B 1 169 ? 0.328 31.141 5.332 1 98.56 169 ILE B O 1
ATOM 4217 N N . ALA B 1 170 ? 1.352 29.188 5.625 1 98.62 170 ALA B N 1
ATOM 4218 C CA . ALA B 1 170 ? 0.214 28.594 6.328 1 98.62 170 ALA B CA 1
ATOM 4219 C C . ALA B 1 170 ? 0.642 28.016 7.676 1 98.62 170 ALA B C 1
ATOM 4221 O O . ALA B 1 170 ? 1.655 27.328 7.766 1 98.62 170 ALA B O 1
ATOM 4222 N N . ILE B 1 171 ? -0.136 28.359 8.711 1 98.56 171 ILE B N 1
ATOM 4223 C CA . ILE B 1 171 ? 0.117 27.891 10.062 1 98.56 171 ILE B CA 1
ATOM 4224 C C . ILE B 1 171 ? -1.104 27.125 10.586 1 98.56 171 ILE B C 1
ATOM 4226 O O . ILE B 1 171 ? -2.236 27.594 10.438 1 98.56 171 ILE B O 1
ATOM 4230 N N . ALA B 1 172 ? -0.828 26 11.125 1 98.5 172 ALA B N 1
ATOM 4231 C CA . ALA B 1 172 ? -1.873 25.297 11.867 1 98.5 172 ALA B CA 1
ATOM 4232 C C . ALA B 1 172 ? -1.572 25.297 13.367 1 98.5 172 ALA B C 1
ATOM 4234 O O . ALA B 1 172 ? -0.45 25 13.781 1 98.5 172 ALA B O 1
ATOM 4235 N N . LEU B 1 173 ? -2.531 25.703 14.109 1 98.75 173 LEU B N 1
ATOM 4236 C CA . LEU B 1 173 ? -2.479 25.547 15.562 1 98.75 173 LEU B CA 1
ATOM 4237 C C . LEU B 1 173 ? -3.295 24.344 16.016 1 98.75 173 LEU B C 1
ATOM 4239 O O . LEU B 1 173 ? -4.523 24.359 15.938 1 98.75 173 LEU B O 1
ATOM 4243 N N . GLY B 1 174 ? -2.588 23.297 16.406 1 98.06 174 GLY B N 1
ATOM 4244 C CA . GLY B 1 174 ? -3.248 22.109 16.938 1 98.06 174 GLY B CA 1
ATOM 4245 C C . GLY B 1 174 ? -3.697 22.266 18.375 1 98.06 174 GLY B C 1
ATOM 4246 O O . GLY B 1 174 ? -2.885 22.172 19.297 1 98.06 174 GLY B O 1
ATOM 4247 N N . MET B 1 175 ? -4.992 22.406 18.562 1 98.69 175 MET B N 1
ATOM 4248 C CA . MET B 1 175 ? -5.562 22.719 19.875 1 98.69 175 MET B CA 1
ATOM 4249 C C . MET B 1 175 ? -6.137 21.453 20.516 1 98.69 175 MET B C 1
ATOM 4251 O O . MET B 1 175 ? -6.738 20.625 19.844 1 98.69 175 MET B O 1
ATOM 4255 N N . ASN B 1 176 ? -6.012 21.453 21.828 1 97.88 176 ASN B N 1
ATOM 4256 C CA . ASN B 1 176 ? -6.543 20.312 22.562 1 97.88 176 ASN B CA 1
ATOM 4257 C C . ASN B 1 176 ? -8.023 20.484 22.875 1 97.88 176 ASN B C 1
ATOM 4259 O O . ASN B 1 176 ? -8.445 21.531 23.359 1 97.88 176 ASN B O 1
ATOM 4263 N N . GLN B 1 177 ? -8.75 19.469 22.547 1 97.69 177 GLN B N 1
ATOM 4264 C CA . GLN B 1 177 ? -10.102 19.406 23.094 1 97.69 177 GLN B CA 1
ATOM 4265 C C . GLN B 1 177 ? -10.109 18.688 24.438 1 97.69 177 GLN B C 1
ATOM 4267 O O . GLN B 1 177 ? -11.062 18.812 25.219 1 97.69 177 GLN B O 1
ATOM 4272 N N . VAL B 1 178 ? -9.133 17.875 24.641 1 97.12 178 VAL B N 1
ATOM 4273 C CA . VAL B 1 178 ? -8.836 17.266 25.938 1 97.12 178 VAL B CA 1
ATOM 4274 C C . VAL B 1 178 ? -7.355 17.438 26.266 1 97.12 178 VAL B C 1
ATOM 4276 O O . VAL B 1 178 ? -6.492 17.109 25.438 1 97.12 178 VAL B O 1
ATOM 4279 N N . ASP B 1 179 ? -7.078 17.969 27.391 1 97.25 179 ASP B N 1
ATOM 4280 C CA . ASP B 1 179 ? -5.715 18.062 27.922 1 97.25 179 ASP B CA 1
ATOM 4281 C C . ASP B 1 179 ? -5.43 16.938 28.906 1 97.25 179 ASP B C 1
ATOM 4283 O O . ASP B 1 179 ? -5.984 16.922 30 1 97.25 179 ASP B O 1
ATOM 4287 N N . TYR B 1 180 ? -4.594 16.031 28.469 1 95.44 180 TYR B N 1
ATOM 4288 C CA . TYR B 1 180 ? -4.18 14.93 29.328 1 95.44 180 TYR B CA 1
ATOM 4289 C C . TYR B 1 180 ? -2.973 15.32 30.172 1 95.44 180 TYR B C 1
ATOM 4291 O O . TYR B 1 180 ? -2.029 15.938 29.672 1 95.44 180 TYR B O 1
ATOM 4299 N N . TYR B 1 181 ? -3.027 14.969 31.484 1 94.12 181 TYR B N 1
ATOM 4300 C CA . TYR B 1 181 ? -1.947 15.367 32.375 1 94.12 181 TYR B CA 1
ATOM 4301 C C . TYR B 1 181 ? -1.832 14.406 33.562 1 94.12 181 TYR B C 1
ATOM 4303 O O . TYR B 1 181 ? -2.703 13.555 33.75 1 94.12 181 TYR B O 1
ATOM 4311 N N . THR B 1 182 ? -0.647 14.586 34.188 1 93.88 182 THR B N 1
ATOM 4312 C CA . THR B 1 182 ? -0.426 13.844 35.406 1 93.88 182 THR B CA 1
ATOM 4313 C C . THR B 1 182 ? -0.189 14.789 36.594 1 93.88 182 THR B C 1
ATOM 4315 O O . THR B 1 182 ? 0.378 15.875 36.406 1 93.88 182 THR B O 1
ATOM 4318 N N . LYS B 1 183 ? -0.589 14.32 37.719 1 92.25 183 LYS B N 1
ATOM 4319 C CA . LYS B 1 183 ? -0.377 15.117 38.938 1 92.25 183 LYS B CA 1
ATOM 4320 C C . LYS B 1 183 ? 1.021 14.891 39.5 1 92.25 183 LYS B C 1
ATOM 4322 O O . LYS B 1 183 ? 1.597 15.789 40.125 1 92.25 183 LYS B O 1
ATOM 4327 N N . THR B 1 184 ? 1.454 13.664 39.344 1 90.94 184 THR B N 1
ATOM 4328 C CA . THR B 1 184 ? 2.816 13.289 39.719 1 90.94 184 THR B CA 1
ATOM 4329 C C . THR B 1 184 ? 3.486 12.5 38.594 1 90.94 184 THR B C 1
ATOM 4331 O O . THR B 1 184 ? 2.809 11.852 37.812 1 90.94 184 THR B O 1
ATOM 4334 N N . GLU B 1 185 ? 4.742 12.688 38.562 1 88.25 185 GLU B N 1
ATOM 4335 C CA . GLU B 1 185 ? 5.484 11.977 37.531 1 88.25 185 GLU B CA 1
ATOM 4336 C C . GLU B 1 185 ? 5.18 10.484 37.562 1 88.25 185 GLU B C 1
ATOM 4338 O O . GLU B 1 185 ? 5.211 9.859 38.625 1 88.25 185 GLU B O 1
ATOM 4343 N N . TYR B 1 186 ? 4.816 9.883 36.469 1 90.81 186 TYR B N 1
ATOM 4344 C CA . TYR B 1 186 ? 4.523 8.469 36.281 1 90.81 186 TYR B CA 1
ATOM 4345 C C . TYR B 1 186 ? 3.232 8.078 36.969 1 90.81 186 TYR B C 1
ATOM 4347 O O . TYR B 1 186 ? 2.984 6.895 37.219 1 90.81 186 TYR B O 1
ATOM 4355 N N . GLY B 1 187 ? 2.523 9.047 37.406 1 92.5 187 GLY B N 1
ATOM 4356 C CA . GLY B 1 187 ? 1.253 8.781 38.062 1 92.5 187 GLY B CA 1
ATOM 4357 C C . GLY B 1 187 ? 0.112 8.562 37.094 1 92.5 187 GLY B C 1
ATOM 4358 O O . GLY B 1 187 ? 0.331 8.461 35.875 1 92.5 187 GLY B O 1
ATOM 4359 N N . ALA B 1 188 ? -1.057 8.516 37.625 1 93.5 188 ALA B N 1
ATOM 4360 C CA . ALA B 1 188 ? -2.266 8.32 36.844 1 93.5 188 ALA B CA 1
ATOM 4361 C C . ALA B 1 188 ? -2.523 9.516 35.906 1 93.5 188 ALA B C 1
ATOM 4363 O O . ALA B 1 188 ? -2.193 10.656 36.281 1 93.5 188 ALA B O 1
ATOM 4364 N N . GLN B 1 189 ? -3.084 9.242 34.812 1 93.94 189 GLN B N 1
ATOM 4365 C CA . GLN B 1 189 ? -3.424 10.289 33.844 1 93.94 189 GLN B CA 1
ATOM 4366 C C . GLN B 1 189 ? -4.801 10.883 34.156 1 93.94 189 GLN B C 1
ATOM 4368 O O . GLN B 1 189 ? -5.746 10.141 34.438 1 93.94 189 GLN B O 1
ATOM 4373 N N . TYR B 1 190 ? -4.859 12.172 34.156 1 96.12 190 TYR B N 1
ATOM 4374 C CA . TYR B 1 190 ? -6.094 12.945 34.281 1 96.12 190 TYR B CA 1
ATOM 4375 C C . TYR B 1 190 ? -6.391 13.703 33 1 96.12 190 TYR B C 1
ATOM 4377 O O . TYR B 1 190 ? -5.574 13.719 32.062 1 96.12 190 TYR B O 1
ATOM 4385 N N . GLN B 1 191 ? -7.641 14.281 32.969 1 96.81 191 GLN B N 1
ATOM 4386 C CA . GLN B 1 191 ? -8.016 14.992 31.75 1 96.81 191 GLN B CA 1
ATOM 4387 C C . GLN B 1 191 ? -8.789 16.266 32.062 1 96.81 191 GLN B C 1
ATOM 4389 O O . GLN B 1 191 ? -9.594 16.297 33 1 96.81 191 GLN B O 1
ATOM 4394 N N . THR B 1 192 ? -8.453 17.312 31.406 1 97.5 192 THR B N 1
ATOM 4395 C CA . THR B 1 192 ? -9.266 18.531 31.359 1 97.5 192 THR B CA 1
ATOM 4396 C C . THR B 1 192 ? -9.953 18.672 30.016 1 97.5 192 THR B C 1
ATOM 4398 O O . THR B 1 192 ? -9.289 18.781 28.984 1 97.5 192 THR B O 1
ATOM 4401 N N . GLU B 1 193 ? -11.289 18.688 30 1 97.38 193 GLU B N 1
ATOM 4402 C CA . GLU B 1 193 ? -12.031 18.922 28.766 1 97.38 193 GLU B CA 1
ATOM 4403 C C . GLU B 1 193 ? -12.078 20.406 28.422 1 97.38 193 GLU B C 1
ATOM 4405 O O . GLU B 1 193 ? -12.25 21.25 29.312 1 97.38 193 GLU B O 1
ATOM 4410 N N . ILE B 1 194 ? -11.883 20.719 27.203 1 98 194 ILE B N 1
ATOM 4411 C CA . ILE B 1 194 ? -11.906 22.094 26.719 1 98 194 ILE B CA 1
ATOM 4412 C C . ILE B 1 194 ? -13.023 22.266 25.688 1 98 194 ILE B C 1
ATOM 4414 O O . ILE B 1 194 ? -13.031 21.578 24.672 1 98 194 ILE B O 1
ATOM 4418 N N . SER B 1 195 ? -13.953 23.172 25.938 1 97.44 195 SER B N 1
ATOM 4419 C CA . SER B 1 195 ? -15.055 23.391 25 1 97.44 195 SER B CA 1
ATOM 4420 C C . SER B 1 195 ? -14.562 23.969 23.688 1 97.44 195 SER B C 1
ATOM 4422 O O . SER B 1 195 ? -13.523 24.641 23.641 1 97.44 195 SER B O 1
ATOM 4424 N N . GLU B 1 196 ? -15.328 23.75 22.656 1 97.06 196 GLU B N 1
ATOM 4425 C CA . GLU B 1 196 ? -14.945 24.297 21.359 1 97.06 196 GLU B CA 1
ATOM 4426 C C . GLU B 1 196 ? -14.898 25.812 21.391 1 97.06 196 GLU B C 1
ATOM 4428 O O . GLU B 1 196 ? -14.047 26.438 20.734 1 97.06 196 GLU B O 1
ATOM 4433 N N . ALA B 1 197 ? -15.852 26.359 22.109 1 97.69 197 ALA B N 1
ATOM 4434 C CA . ALA B 1 197 ? -15.867 27.812 22.234 1 97.69 197 ALA B CA 1
ATOM 4435 C C . ALA B 1 197 ? -14.57 28.328 22.859 1 97.69 197 ALA B C 1
ATOM 4437 O O . ALA B 1 197 ? -13.969 29.281 22.359 1 97.69 197 ALA B O 1
ATOM 4438 N N . THR B 1 198 ? -14.133 27.719 23.922 1 98.19 198 THR B N 1
ATOM 4439 C CA . THR B 1 198 ? -12.891 28.094 24.594 1 98.19 198 THR B CA 1
ATOM 4440 C C . THR B 1 198 ? -11.695 27.844 23.688 1 98.19 198 THR B C 1
ATOM 4442 O O . THR B 1 198 ? -10.781 28.672 23.609 1 98.19 198 THR B O 1
ATOM 4445 N N . LEU B 1 199 ? -11.719 26.75 23.062 1 98.44 199 LEU B N 1
ATOM 4446 C CA . LEU B 1 199 ? -10.664 26.359 22.141 1 98.44 199 LEU B CA 1
ATOM 4447 C C . LEU B 1 199 ? -10.492 27.422 21.047 1 98.44 199 LEU B C 1
ATOM 4449 O O . LEU B 1 199 ? -9.367 27.859 20.781 1 98.44 199 LEU B O 1
ATOM 4453 N N . LYS B 1 200 ? -11.578 27.875 20.484 1 98.12 200 LYS B N 1
ATOM 4454 C CA . LYS B 1 200 ? -11.555 28.875 19.422 1 98.12 200 LYS B CA 1
ATOM 4455 C C . LYS B 1 200 ? -11.047 30.219 19.938 1 98.12 200 LYS B C 1
ATOM 4457 O O . LYS B 1 200 ? -10.211 30.859 19.297 1 98.12 200 LYS B O 1
ATOM 4462 N N . LYS B 1 201 ? -11.531 30.578 21.031 1 98.19 201 LYS B N 1
ATOM 4463 C CA . LYS B 1 201 ? -11.117 31.844 21.625 1 98.19 201 LYS B CA 1
ATOM 4464 C C . LYS B 1 201 ? -9.609 31.859 21.875 1 98.19 201 LYS B C 1
ATOM 4466 O O . LYS B 1 201 ? -8.93 32.812 21.484 1 98.19 201 LYS B O 1
ATOM 4471 N N . GLN B 1 202 ? -9.133 30.844 22.516 1 98.5 202 GLN B N 1
ATOM 4472 C CA . GLN B 1 202 ? -7.703 30.734 22.781 1 98.5 202 GLN B CA 1
ATOM 4473 C C . GLN B 1 202 ? -6.902 30.625 21.5 1 98.5 202 GLN B C 1
ATOM 4475 O O . GLN B 1 202 ? -5.844 31.234 21.359 1 98.5 202 GLN B O 1
ATOM 4480 N N . GLY B 1 203 ? -7.379 29.859 20.578 1 98.69 203 GLY B N 1
ATOM 4481 C CA . GLY B 1 203 ? -6.719 29.719 19.281 1 98.69 203 GLY B CA 1
ATOM 4482 C C . GLY B 1 203 ? -6.574 31.031 18.547 1 98.69 203 GLY B C 1
ATOM 4483 O O . GLY B 1 203 ? -5.508 31.328 18 1 98.69 203 GLY B O 1
ATOM 4484 N N . GLU B 1 204 ? -7.656 31.812 18.547 1 98.44 204 GLU B N 1
ATOM 4485 C CA . GLU B 1 204 ? -7.625 33.125 17.875 1 98.44 204 GLU B CA 1
ATOM 4486 C C . GLU B 1 204 ? -6.609 34.031 18.531 1 98.44 204 GLU B C 1
ATOM 4488 O O . GLU B 1 204 ? -5.871 34.75 17.844 1 98.44 204 GLU B O 1
ATOM 4493 N N . ALA B 1 205 ? -6.602 34 19.781 1 98.19 205 ALA B N 1
ATOM 4494 C CA . ALA B 1 205 ? -5.652 34.844 20.516 1 98.19 205 ALA B CA 1
ATOM 4495 C C . ALA B 1 205 ? -4.215 34.438 20.203 1 98.19 205 ALA B C 1
ATOM 4497 O O . ALA B 1 205 ? -3.352 35.312 20 1 98.19 205 ALA B O 1
ATOM 4498 N N . MET B 1 206 ? -3.961 33.188 20.219 1 98.62 206 MET B N 1
ATOM 4499 C CA . MET B 1 206 ? -2.621 32.688 19.922 1 98.62 206 MET B CA 1
ATOM 4500 C C . MET B 1 206 ? -2.236 32.969 18.484 1 98.62 206 MET B C 1
ATOM 4502 O O . MET B 1 206 ? -1.077 33.281 18.188 1 98.62 206 MET B O 1
ATOM 4506 N N . ALA B 1 207 ? -3.211 32.812 17.625 1 98.75 207 ALA B N 1
ATOM 4507 C CA . ALA B 1 207 ? -2.971 33.094 16.219 1 98.75 207 ALA B CA 1
ATOM 4508 C C . ALA B 1 207 ? -2.479 34.531 16.016 1 98.75 207 ALA B C 1
ATOM 4510 O O . ALA B 1 207 ? -1.553 34.781 15.242 1 98.75 207 ALA B O 1
ATOM 4511 N N . ALA B 1 208 ? -3.098 35.469 16.688 1 98.19 208 ALA B N 1
ATOM 4512 C CA . ALA B 1 208 ? -2.693 36.875 16.594 1 98.19 208 ALA B CA 1
ATOM 4513 C C . ALA B 1 208 ? -1.237 37.062 17.016 1 98.19 208 ALA B C 1
ATOM 4515 O O . ALA B 1 208 ? -0.475 37.75 16.344 1 98.19 208 ALA B O 1
ATOM 4516 N N . LYS B 1 209 ? -0.856 36.375 18.094 1 98.44 209 LYS B N 1
ATOM 4517 C CA . LYS B 1 209 ? 0.522 36.438 18.562 1 98.44 209 LYS B CA 1
ATOM 4518 C C . LYS B 1 209 ? 1.484 35.812 17.562 1 98.44 209 LYS B C 1
ATOM 4520 O O . LYS B 1 209 ? 2.553 36.375 17.281 1 98.44 209 LYS B O 1
ATOM 4525 N N . VAL B 1 210 ? 1.112 34.688 17.047 1 98.56 210 VAL B N 1
ATOM 4526 C CA . VAL B 1 210 ? 1.954 33.938 16.094 1 98.56 210 VAL B CA 1
ATOM 4527 C C . VAL B 1 210 ? 2.191 34.781 14.852 1 98.56 210 VAL B C 1
ATOM 4529 O O . VAL B 1 210 ? 3.328 34.938 14.398 1 98.56 210 VAL B O 1
ATOM 4532 N N . VAL B 1 211 ? 1.146 35.406 14.32 1 98.38 211 VAL B N 1
ATOM 4533 C CA . VAL B 1 211 ? 1.264 36.25 13.117 1 98.38 211 VAL B CA 1
ATOM 4534 C C . VAL B 1 211 ? 2.154 37.438 13.398 1 98.38 211 VAL B C 1
ATOM 4536 O O . VAL B 1 211 ? 3.02 37.781 12.594 1 98.38 211 VAL B O 1
ATOM 4539 N N . ALA B 1 212 ? 1.962 38.062 14.523 1 97.81 212 ALA B N 1
ATOM 4540 C CA . ALA B 1 212 ? 2.783 39.219 14.898 1 97.81 212 ALA B CA 1
ATOM 4541 C C . ALA B 1 212 ? 4.258 38.812 14.984 1 97.81 212 ALA B C 1
ATOM 4543 O O . ALA B 1 212 ? 5.129 39.562 14.531 1 97.81 212 ALA B O 1
ATOM 4544 N N . ARG B 1 213 ? 4.508 37.688 15.539 1 98.25 213 ARG B N 1
ATOM 4545 C CA . ARG B 1 213 ? 5.879 37.219 15.695 1 98.25 213 ARG B CA 1
ATOM 4546 C C . ARG B 1 213 ? 6.504 36.906 14.344 1 98.25 213 ARG B C 1
ATOM 4548 O O . ARG B 1 213 ? 7.664 37.219 14.086 1 98.25 213 ARG B O 1
ATOM 4555 N N . LEU B 1 214 ? 5.758 36.188 13.484 1 98.12 214 LEU B N 1
ATOM 4556 C CA . LEU B 1 214 ? 6.246 35.875 12.148 1 98.12 214 LEU B CA 1
ATOM 4557 C C . LEU B 1 214 ? 6.594 37.125 11.375 1 98.12 214 LEU B C 1
ATOM 4559 O O . LEU B 1 214 ? 7.625 37.188 10.703 1 98.12 214 LEU B O 1
ATOM 4563 N N . ARG B 1 215 ? 5.801 38.219 11.516 1 97.56 215 ARG B N 1
ATOM 4564 C CA . ARG B 1 215 ? 5.977 39.469 10.781 1 97.56 215 ARG B CA 1
ATOM 4565 C C . ARG B 1 215 ? 7.23 40.188 11.25 1 97.56 215 ARG B C 1
ATOM 4567 O O . ARG B 1 215 ? 7.742 41.062 10.547 1 97.56 215 ARG B O 1
ATOM 4574 N N . LYS B 1 216 ? 7.727 39.875 12.375 1 96.56 216 LYS B N 1
ATOM 4575 C CA . LYS B 1 216 ? 8.938 40.5 12.898 1 96.56 216 LYS B CA 1
ATOM 4576 C C . LYS B 1 216 ? 10.188 39.812 12.391 1 96.56 216 LYS B C 1
ATOM 4578 O O . LYS B 1 216 ? 11.297 40.312 12.531 1 96.56 216 LYS B O 1
ATOM 4583 N N . MET B 1 217 ? 9.953 38.656 11.82 1 96.12 217 MET B N 1
ATOM 4584 C CA . MET B 1 217 ? 11.102 37.938 11.281 1 96.12 217 MET B CA 1
ATOM 4585 C C . MET B 1 217 ? 11.602 38.594 10 1 96.12 217 MET B C 1
ATOM 4587 O O . MET B 1 217 ? 10.812 38.969 9.141 1 96.12 217 MET B O 1
ATOM 4591 N N . GLU B 1 218 ? 12.922 38.625 9.82 1 94.75 218 GLU B N 1
ATOM 4592 C CA . GLU B 1 218 ? 13.539 39.25 8.664 1 94.75 218 GLU B CA 1
ATOM 4593 C C . GLU B 1 218 ? 13.148 38.562 7.367 1 94.75 218 GLU B C 1
ATOM 4595 O O . GLU B 1 218 ? 12.984 39.219 6.336 1 94.75 218 GLU B O 1
ATOM 4600 N N . LYS B 1 219 ? 12.875 37.312 7.414 1 94.19 219 LYS B N 1
ATOM 4601 C CA . LYS B 1 219 ? 12.625 36.469 6.238 1 94.19 219 LYS B CA 1
ATOM 4602 C C . LYS B 1 219 ? 11.172 36.562 5.793 1 94.19 219 LYS B C 1
ATOM 4604 O O . LYS B 1 219 ? 10.789 36 4.77 1 94.19 219 LYS B O 1
ATOM 4609 N N . VAL B 1 220 ? 10.344 37.312 6.551 1 97.44 220 VAL B N 1
ATOM 4610 C CA . VAL B 1 220 ? 8.914 37.375 6.246 1 97.44 220 VAL B CA 1
ATOM 4611 C C . VAL B 1 220 ? 8.531 38.781 5.82 1 97.44 220 VAL B C 1
ATOM 4613 O O . VAL B 1 220 ? 8.328 39.656 6.664 1 97.44 220 VAL B O 1
ATOM 4616 N N . PRO B 1 221 ? 8.367 38.969 4.48 1 93.81 221 PRO B N 1
ATOM 4617 C CA . PRO B 1 221 ? 7.906 40.281 4.012 1 93.81 221 PRO B CA 1
ATOM 4618 C C . PRO B 1 221 ? 6.531 40.656 4.57 1 93.81 221 PRO B C 1
ATOM 4620 O O . PRO B 1 221 ? 5.723 39.75 4.871 1 93.81 221 PRO B O 1
ATOM 4623 N N . SER B 1 222 ? 6.234 41.969 4.566 1 91.75 222 SER B N 1
ATOM 4624 C CA . SER B 1 222 ? 5.027 42.469 5.211 1 91.75 222 SER B CA 1
ATOM 4625 C C . SER B 1 222 ? 3.787 42.156 4.375 1 91.75 222 SER B C 1
ATOM 4627 O O . SER B 1 222 ? 2.666 42.188 4.887 1 91.75 222 SER B O 1
ATOM 4629 N N . ASP B 1 223 ? 3.994 41.812 3.145 1 93.12 223 ASP B N 1
ATOM 4630 C CA . ASP B 1 223 ? 2.844 41.688 2.26 1 93.12 223 ASP B CA 1
ATOM 4631 C C . ASP B 1 223 ? 2.635 40.219 1.88 1 93.12 223 ASP B C 1
ATOM 4633 O O . ASP B 1 223 ? 1.865 39.906 0.966 1 93.12 223 ASP B O 1
ATOM 4637 N N . VAL B 1 224 ? 3.342 39.344 2.494 1 96.75 224 VAL B N 1
ATOM 4638 C CA . VAL B 1 224 ? 3.125 37.906 2.252 1 96.75 224 VAL B CA 1
ATOM 4639 C C . VAL B 1 224 ? 1.904 37.438 3.035 1 96.75 224 VAL B C 1
ATOM 4641 O O . VAL B 1 224 ? 1.828 37.625 4.254 1 96.75 224 VAL B O 1
ATOM 4644 N N . PRO B 1 225 ? 0.917 36.844 2.357 1 97.75 225 PRO B N 1
ATOM 4645 C CA . PRO B 1 225 ? -0.252 36.344 3.094 1 97.75 225 PRO B CA 1
ATOM 4646 C C . PRO B 1 225 ? 0.091 35.219 4.066 1 97.75 225 PRO B C 1
ATOM 4648 O O . PRO B 1 225 ? 0.918 34.375 3.756 1 97.75 225 PRO B O 1
ATOM 4651 N N . ILE B 1 226 ? -0.499 35.312 5.262 1 98.5 226 ILE B N 1
ATOM 4652 C CA . ILE B 1 226 ? -0.344 34.312 6.293 1 98.5 226 ILE B CA 1
ATOM 4653 C C . ILE B 1 226 ? -1.709 33.719 6.652 1 98.5 226 ILE B C 1
ATOM 4655 O O . ILE B 1 226 ? -2.547 34.406 7.246 1 98.5 226 ILE B O 1
ATOM 4659 N N . LEU B 1 227 ? -1.913 32.406 6.25 1 98.56 227 LEU B N 1
ATOM 4660 C CA . LEU B 1 227 ? -3.121 31.688 6.609 1 98.56 227 LEU B CA 1
ATOM 4661 C C . LEU B 1 227 ? -2.941 30.953 7.938 1 98.56 227 LEU B C 1
ATOM 4663 O O . LEU B 1 227 ? -1.938 30.281 8.141 1 98.56 227 LEU B O 1
ATOM 4667 N N . VAL B 1 228 ? -3.871 31.188 8.852 1 98.81 228 VAL B N 1
ATOM 4668 C CA . VAL B 1 228 ? -3.822 30.469 10.117 1 98.81 228 VAL B CA 1
ATOM 4669 C C . VAL B 1 228 ? -5.078 29.609 10.266 1 98.81 228 VAL B C 1
ATOM 4671 O O . VAL B 1 228 ? -6.199 30.109 10.133 1 98.81 228 VAL B O 1
ATOM 4674 N N . GLY B 1 229 ? -4.867 28.328 10.422 1 98.75 229 GLY B N 1
ATOM 4675 C CA . GLY B 1 229 ? -5.953 27.406 10.719 1 98.75 229 GLY B CA 1
ATOM 4676 C C . GLY B 1 229 ? -5.945 26.906 12.156 1 98.75 229 GLY B C 1
ATOM 4677 O O . GLY B 1 229 ? -4.887 26.578 12.695 1 98.75 229 GLY B O 1
ATOM 4678 N N . ILE B 1 230 ? -7.129 26.922 12.75 1 98.94 230 ILE B N 1
ATOM 4679 C CA . ILE B 1 230 ? -7.297 26.344 14.078 1 98.94 230 ILE B CA 1
ATOM 4680 C C . ILE B 1 230 ? -7.762 24.891 13.953 1 98.94 230 ILE B C 1
ATOM 4682 O O . ILE B 1 230 ? -8.844 24.625 13.438 1 98.94 230 ILE B O 1
ATOM 4686 N N . TYR B 1 231 ? -6.945 24.016 14.367 1 98.69 231 TYR B N 1
ATOM 4687 C CA . TYR B 1 231 ? -7.16 22.578 14.273 1 98.69 231 TYR B CA 1
ATOM 4688 C C . TYR B 1 231 ? -7.512 21.984 15.641 1 98.69 231 TYR B C 1
ATOM 4690 O O . TYR B 1 231 ? -6.789 22.188 16.609 1 98.69 231 TYR B O 1
ATOM 4698 N N . LYS B 1 232 ? -8.625 21.312 15.703 1 98.69 232 LYS B N 1
ATOM 4699 C CA . LYS B 1 232 ? -9.047 20.625 16.922 1 98.69 232 LYS B CA 1
ATOM 4700 C C . LYS B 1 232 ? -8.57 19.172 16.922 1 98.69 232 LYS B C 1
ATOM 4702 O O . LYS B 1 232 ? -9.086 18.344 16.172 1 98.69 232 LYS B O 1
ATOM 4707 N N . ASN B 1 233 ? -7.645 18.906 17.766 1 97.56 233 ASN B N 1
ATOM 4708 C CA . ASN B 1 233 ? -7.074 17.562 17.859 1 97.56 233 ASN B CA 1
ATOM 4709 C C . ASN B 1 233 ? -8.125 16.531 18.266 1 97.56 233 ASN B C 1
ATOM 4711 O O . ASN B 1 233 ? -8.969 16.812 19.109 1 97.56 233 ASN B O 1
ATOM 4715 N N . ALA B 1 234 ? -8.008 15.352 17.641 1 96.81 234 ALA B N 1
ATOM 4716 C CA . ALA B 1 234 ? -8.773 14.219 18.156 1 96.81 234 ALA B CA 1
ATOM 4717 C C . ALA B 1 234 ? -8.164 13.688 19.453 1 96.81 234 ALA B C 1
ATOM 4719 O O . ALA B 1 234 ? -6.996 13.938 19.75 1 96.81 234 ALA B O 1
ATOM 4720 N N . GLU B 1 235 ? -9.008 13 20.125 1 95.12 235 GLU B N 1
ATOM 4721 C CA . GLU B 1 235 ? -8.57 12.43 21.391 1 95.12 235 GLU B CA 1
ATOM 4722 C C . GLU B 1 235 ? -7.523 11.336 21.172 1 95.12 235 GLU B C 1
ATOM 4724 O O . GLU B 1 235 ? -7.348 10.844 20.062 1 95.12 235 GLU B O 1
ATOM 4729 N N . GLN B 1 236 ? -6.879 10.945 22.281 1 93.31 236 GLN B N 1
ATOM 4730 C CA . GLN B 1 236 ? -5.723 10.055 22.234 1 93.31 236 GLN B CA 1
ATOM 4731 C C . GLN B 1 236 ? -6.094 8.688 21.672 1 93.31 236 GLN B C 1
ATOM 4733 O O . GLN B 1 236 ? -5.289 8.055 20.984 1 93.31 236 GLN B O 1
ATOM 4738 N N . ASP B 1 237 ? -7.277 8.203 21.891 1 91.38 237 ASP B N 1
ATOM 4739 C CA . ASP B 1 237 ? -7.668 6.852 21.5 1 91.38 237 ASP B CA 1
ATOM 4740 C C . ASP B 1 237 ? -8.477 6.867 20.203 1 91.38 237 ASP B C 1
ATOM 4742 O O . ASP B 1 237 ? -9.023 5.84 19.797 1 91.38 237 ASP B O 1
ATOM 4746 N N . SER B 1 238 ? -8.461 8.031 19.609 1 92.69 238 SER B N 1
ATOM 4747 C CA . SER B 1 238 ? -9.258 8.172 18.391 1 92.69 238 SER B CA 1
ATOM 4748 C C . SER B 1 238 ? -8.602 7.434 17.234 1 92.69 238 SER B C 1
ATOM 4750 O O . SER B 1 238 ? -7.379 7.449 17.078 1 92.69 238 SER B O 1
ATOM 4752 N N . LEU B 1 239 ? -9.477 6.852 16.359 1 92.69 239 LEU B N 1
ATOM 4753 C CA . LEU B 1 239 ? -9.008 6.156 15.172 1 92.69 239 LEU B CA 1
ATOM 4754 C C . LEU B 1 239 ? -9.125 7.047 13.938 1 92.69 239 LEU B C 1
ATOM 4756 O O . LEU B 1 239 ? -9.039 6.562 12.805 1 92.69 239 LEU B O 1
ATOM 4760 N N . VAL B 1 240 ? -9.398 8.289 14.18 1 95.62 240 VAL B N 1
ATOM 4761 C CA . VAL B 1 240 ? -9.32 9.344 13.18 1 95.62 240 VAL B CA 1
ATOM 4762 C C . VAL B 1 240 ? -8.594 10.555 13.766 1 95.62 240 VAL B C 1
ATOM 4764 O O . VAL B 1 240 ? -8.469 10.688 14.984 1 95.62 240 VAL B O 1
ATOM 4767 N N . GLY B 1 241 ? -8.125 11.414 12.859 1 96.25 241 GLY B N 1
ATOM 4768 C CA . GLY B 1 241 ? -7.539 12.672 13.289 1 96.25 241 GLY B CA 1
ATOM 4769 C C . GLY B 1 241 ? -8.578 13.734 13.602 1 96.25 241 GLY B C 1
ATOM 4770 O O . GLY B 1 241 ? -9.781 13.477 13.516 1 96.25 241 GLY B O 1
ATOM 4771 N N . GLY B 1 242 ? -8.141 14.883 13.984 1 97.69 242 GLY B N 1
ATOM 4772 C CA . GLY B 1 242 ? -8.992 16.031 14.25 1 97.69 242 GLY B CA 1
ATOM 4773 C C . GLY B 1 242 ? -9.453 16.734 12.984 1 97.69 242 GLY B C 1
ATOM 4774 O O . GLY B 1 242 ? -9.461 16.141 11.906 1 97.69 242 GLY B O 1
ATOM 4775 N N . VAL B 1 243 ? -9.922 17.938 13.188 1 98.56 243 VAL B N 1
ATOM 4776 C CA . VAL B 1 243 ? -10.445 18.719 12.07 1 98.56 243 VAL B CA 1
ATOM 4777 C C . VAL B 1 243 ? -10.156 20.203 12.289 1 98.56 243 VAL B C 1
ATOM 4779 O O . VAL B 1 243 ? -9.906 20.625 13.414 1 98.56 243 VAL B O 1
ATOM 4782 N N . TYR B 1 244 ? -10.172 20.906 11.195 1 98.62 244 TYR B N 1
ATOM 4783 C CA . TYR B 1 244 ? -10.117 22.359 11.289 1 98.62 244 TYR B CA 1
ATOM 4784 C C . TYR B 1 244 ? -11.477 22.938 11.633 1 98.62 244 TYR B C 1
ATOM 4786 O O . TYR B 1 244 ? -12.5 22.516 11.078 1 98.62 244 TYR B O 1
ATOM 4794 N N . VAL B 1 245 ? -11.5 23.938 12.586 1 98.69 245 VAL B N 1
ATOM 4795 C CA . VAL B 1 245 ? -12.773 24.484 13.023 1 98.69 245 VAL B CA 1
ATOM 4796 C C . VAL B 1 245 ? -12.938 25.906 12.484 1 98.69 245 VAL B C 1
ATOM 4798 O O . VAL B 1 245 ? -14.062 26.406 12.344 1 98.69 245 VAL B O 1
ATOM 4801 N N . GLU B 1 246 ? -11.859 26.562 12.188 1 98.38 246 GLU B N 1
ATOM 4802 C CA . GLU B 1 246 ? -11.898 27.891 11.562 1 98.38 246 GLU B CA 1
ATOM 4803 C C . GLU B 1 246 ? -10.531 28.281 11.023 1 98.38 246 GLU B C 1
ATOM 4805 O O . GLU B 1 246 ? -9.523 27.656 11.352 1 98.38 246 GLU B O 1
ATOM 4810 N N . HIS B 1 247 ? -10.508 29.234 10.133 1 98.5 247 HIS B N 1
ATOM 4811 C CA . HIS B 1 247 ? -9.258 29.781 9.617 1 98.5 247 HIS B CA 1
ATOM 4812 C C . HIS B 1 247 ? -9.398 31.25 9.266 1 98.5 247 HIS B C 1
ATOM 4814 O O . HIS B 1 247 ? -10.516 31.75 9.062 1 98.5 247 HIS B O 1
ATOM 4820 N N . ALA B 1 248 ? -8.336 31.953 9.273 1 98.25 248 ALA B N 1
ATOM 4821 C CA . ALA B 1 248 ? -8.25 33.344 8.867 1 98.25 248 ALA B CA 1
ATOM 4822 C C . ALA B 1 248 ? -6.934 33.625 8.148 1 98.25 248 ALA B C 1
ATOM 4824 O O . ALA B 1 248 ? -5.98 32.844 8.258 1 98.25 248 ALA B O 1
ATOM 4825 N N . THR B 1 249 ? -6.949 34.688 7.32 1 97.56 249 THR B N 1
ATOM 4826 C CA . THR B 1 249 ? -5.754 35.062 6.566 1 97.56 249 THR B CA 1
ATOM 4827 C C . THR B 1 249 ? -5.375 36.5 6.805 1 97.56 249 THR B C 1
ATOM 4829 O O . THR B 1 249 ? -6.219 37.406 6.684 1 97.56 249 THR B O 1
ATOM 4832 N N . SER B 1 250 ? -4.188 36.656 7.246 1 97.44 250 SER B N 1
ATOM 4833 C CA . SER B 1 250 ? -3.605 38 7.223 1 97.44 250 SER B CA 1
ATOM 4834 C C . SER B 1 250 ? -2.977 38.312 5.871 1 97.44 250 SER B C 1
ATOM 4836 O O . SER B 1 250 ? -1.932 37.75 5.523 1 97.44 250 SER B O 1
ATOM 4838 N N . LYS B 1 251 ? -3.543 39.25 5.16 1 94.75 251 LYS B N 1
ATOM 4839 C CA . LYS B 1 251 ? -3.031 39.562 3.834 1 94.75 251 LYS B CA 1
ATOM 4840 C C . LYS B 1 251 ? -1.775 40.438 3.928 1 94.75 251 LYS B C 1
ATOM 4842 O O . LYS B 1 251 ? -0.892 40.344 3.072 1 94.75 251 LYS B O 1
ATOM 4847 N N . SER B 1 252 ? -1.815 41.281 4.84 1 93.25 252 SER B N 1
ATOM 4848 C CA . SER B 1 252 ? -0.678 42.125 5.16 1 93.25 252 SER B CA 1
ATOM 4849 C C . SER B 1 252 ? -0.699 42.562 6.621 1 93.25 252 SER B C 1
ATOM 4851 O O . SER B 1 252 ? -1.757 42.562 7.258 1 93.25 252 SER B O 1
ATOM 4853 N N . GLY B 1 253 ? 0.492 42.781 7.168 1 92.62 253 GLY B N 1
ATOM 4854 C CA . GLY B 1 253 ? 0.55 43.188 8.555 1 92.62 253 GLY B CA 1
ATOM 4855 C C . GLY B 1 253 ? 0.153 42.094 9.531 1 92.62 253 GLY B C 1
ATOM 4856 O O . GLY B 1 253 ? 0.464 40.938 9.305 1 92.62 253 GLY B O 1
ATOM 4857 N N . THR B 1 254 ? -0.452 42.5 10.68 1 92.56 254 THR B N 1
ATOM 4858 C CA . THR B 1 254 ? -0.72 41.531 11.734 1 92.56 254 THR B CA 1
ATOM 4859 C C . THR B 1 254 ? -2.219 41.312 11.883 1 92.56 254 THR B C 1
ATOM 4861 O O . THR B 1 254 ? -2.646 40.5 12.719 1 92.56 254 THR B O 1
ATOM 4864 N N . ASP B 1 255 ? -2.992 41.938 11.023 1 93.12 255 ASP B N 1
ATOM 4865 C CA . ASP B 1 255 ? -4.445 41.812 11.094 1 93.12 255 ASP B CA 1
ATOM 4866 C C . ASP B 1 255 ? -4.91 40.5 10.461 1 93.12 255 ASP B C 1
ATOM 4868 O O . ASP B 1 255 ? -4.602 40.219 9.305 1 93.12 255 ASP B O 1
ATOM 4872 N N . LEU B 1 256 ? -5.668 39.688 11.188 1 94.06 256 LEU B N 1
ATOM 4873 C CA . LEU B 1 256 ? -6.164 38.406 10.68 1 94.06 256 LEU B CA 1
ATOM 4874 C C . LEU B 1 256 ? -7.555 38.562 10.078 1 94.06 256 LEU B C 1
ATOM 4876 O O . LEU B 1 256 ? -8.055 37.656 9.406 1 94.06 256 LEU B O 1
ATOM 4880 N N . GLY B 1 257 ? -8.086 39.656 10.094 1 88.38 257 GLY B N 1
ATOM 4881 C CA . GLY B 1 257 ? -9.398 39.906 9.523 1 88.38 257 GLY B CA 1
ATOM 4882 C C . GLY B 1 257 ? -10.477 39.031 10.133 1 88.38 257 GLY B C 1
ATOM 4883 O O . GLY B 1 257 ? -10.461 38.75 11.336 1 88.38 257 GLY B O 1
ATOM 4884 N N . SER B 1 258 ? -11.469 38.562 9.227 1 94.69 258 SER B N 1
ATOM 4885 C CA . SER B 1 258 ? -12.594 37.75 9.664 1 94.69 258 SER B CA 1
ATOM 4886 C C . SER B 1 258 ? -12.242 36.25 9.648 1 94.69 258 SER B C 1
ATOM 4888 O O . SER B 1 258 ? -11.547 35.781 8.742 1 94.69 258 SER B O 1
ATOM 4890 N N . TRP B 1 259 ? -12.742 35.625 10.633 1 97.56 259 TRP B N 1
ATOM 4891 C CA . TRP B 1 259 ? -12.555 34.188 10.734 1 97.56 259 TRP B CA 1
ATOM 4892 C C . TRP B 1 259 ? -13.672 33.438 10.008 1 97.56 259 TRP B C 1
ATOM 4894 O O . TRP B 1 259 ? -14.852 33.75 10.195 1 97.56 259 TRP B O 1
ATOM 4904 N N . LYS B 1 260 ? -13.25 32.562 9.156 1 97.38 260 LYS B N 1
ATOM 4905 C CA . LYS B 1 260 ? -14.211 31.672 8.5 1 97.38 260 LYS B CA 1
ATOM 4906 C C . LYS B 1 260 ? -14.383 30.375 9.281 1 97.38 260 LYS B C 1
ATOM 4908 O O . LYS B 1 260 ? -13.406 29.656 9.516 1 97.38 260 LYS B O 1
ATOM 4913 N N . LYS B 1 261 ? -15.609 30.125 9.625 1 97.69 261 LYS B N 1
ATOM 4914 C CA . LYS B 1 261 ? -15.914 28.906 10.375 1 97.69 261 LYS B CA 1
ATOM 4915 C C . LYS B 1 261 ? -16.016 27.703 9.453 1 97.69 261 LYS B C 1
ATOM 4917 O O . LYS B 1 261 ? -16.531 27.797 8.344 1 97.69 261 LYS B O 1
ATOM 4922 N N . LEU B 1 262 ? -15.492 26.609 9.945 1 97.88 262 LEU B N 1
ATOM 4923 C CA . LEU B 1 262 ? -15.555 25.359 9.211 1 97.88 262 LEU B CA 1
ATOM 4924 C C . LEU B 1 262 ? -16.328 24.297 10.016 1 97.88 262 LEU B C 1
ATOM 4926 O O . LEU B 1 262 ? -16.141 24.172 11.227 1 97.88 262 LEU B O 1
ATOM 4930 N N . ASN B 1 263 ? -17.25 23.625 9.359 1 97.69 263 ASN B N 1
ATOM 4931 C CA . ASN B 1 263 ? -17.984 22.516 9.953 1 97.69 263 ASN B CA 1
ATOM 4932 C C . ASN B 1 263 ? -17.5 21.172 9.422 1 97.69 263 ASN B C 1
ATOM 4934 O O . ASN B 1 263 ? -18.125 20.578 8.547 1 97.69 263 ASN B O 1
ATOM 4938 N N . GLN B 1 264 ? -16.422 20.766 10.016 1 97.94 264 GLN B N 1
ATOM 4939 C CA . GLN B 1 264 ? -15.812 19.5 9.625 1 97.94 264 GLN B CA 1
ATOM 4940 C C . GLN B 1 264 ? -15.977 18.453 10.719 1 97.94 264 GLN B C 1
ATOM 4942 O O . GLN B 1 264 ? -15.945 18.781 11.906 1 97.94 264 GLN B O 1
ATOM 4947 N N . GLN B 1 265 ? -16.156 17.188 10.289 1 97.25 265 GLN B N 1
ATOM 4948 C CA . GLN B 1 265 ? -16.219 16.047 11.203 1 97.25 265 GLN B CA 1
ATOM 4949 C C . GLN B 1 265 ? -15.586 14.812 10.586 1 97.25 265 GLN B C 1
ATOM 4951 O O . GLN B 1 265 ? -15.672 14.594 9.375 1 97.25 265 GLN B O 1
ATOM 4956 N N . ASN B 1 266 ? -14.945 14.086 11.438 1 97.31 266 ASN B N 1
ATOM 4957 C CA . ASN B 1 266 ? -14.453 12.758 11.07 1 97.31 266 ASN B CA 1
ATOM 4958 C C . ASN B 1 266 ? -15.141 11.664 11.883 1 97.31 266 ASN B C 1
ATOM 4960 O O . ASN B 1 266 ? -15.5 11.875 13.039 1 97.31 266 ASN B O 1
ATOM 4964 N N . GLU B 1 267 ? -15.289 10.523 11.188 1 95.25 267 GLU B N 1
ATOM 4965 C CA . GLU B 1 267 ? -15.93 9.414 11.891 1 95.25 267 GLU B CA 1
ATOM 4966 C C . GLU B 1 267 ? -15.359 8.078 11.438 1 95.25 267 GLU B C 1
ATOM 4968 O O . GLU B 1 267 ? -14.844 7.957 10.328 1 95.25 267 GLU B O 1
ATOM 4973 N N . ILE B 1 268 ? -15.43 7.125 12.43 1 96.06 268 ILE B N 1
ATOM 4974 C CA . ILE B 1 268 ? -15.117 5.738 12.094 1 96.06 268 ILE B CA 1
ATOM 4975 C C . ILE B 1 268 ? -16.406 4.961 11.859 1 96.06 268 ILE B C 1
ATOM 4977 O O . ILE B 1 268 ? -17.391 5.125 12.594 1 96.06 268 ILE B O 1
ATOM 4981 N N . LEU B 1 269 ? -16.422 4.246 10.812 1 96.56 269 LEU B N 1
ATOM 4982 C CA . LEU B 1 269 ? -17.516 3.324 10.539 1 96.56 269 LEU B CA 1
ATOM 4983 C C . LEU B 1 269 ? -17.031 1.879 10.555 1 96.56 269 LEU B C 1
ATOM 4985 O O . LEU B 1 269 ? -15.938 1.583 10.078 1 96.56 269 LEU B O 1
ATOM 4989 N N . PRO B 1 270 ? -17.859 0.95 10.977 1 95 270 PRO B N 1
ATOM 4990 C CA . PRO B 1 270 ? -19.172 1.205 11.57 1 95 270 PRO B CA 1
ATOM 4991 C C . PRO B 1 270 ? -19.078 1.908 12.922 1 95 270 PRO B C 1
ATOM 4993 O O . PRO B 1 270 ? -18.031 1.872 13.57 1 95 270 PRO B O 1
ATOM 4996 N N . VAL B 1 271 ? -20.109 2.588 13.211 1 92.75 271 VAL B N 1
ATOM 4997 C CA . VAL B 1 271 ? -20.156 3.258 14.508 1 92.75 271 VAL B CA 1
ATOM 4998 C C . VAL B 1 271 ? -20.203 2.219 15.625 1 92.75 271 VAL B C 1
ATOM 5000 O O . VAL B 1 271 ? -20.75 1.13 15.445 1 92.75 271 VAL B O 1
ATOM 5003 N N . VAL B 1 272 ? -19.422 2.576 16.594 1 78.38 272 VAL B N 1
ATOM 5004 C CA . VAL B 1 272 ? -19.406 1.669 17.734 1 78.38 272 VAL B CA 1
ATOM 5005 C C . VAL B 1 272 ? -20.406 2.145 18.781 1 78.38 272 VAL B C 1
ATOM 5007 O O . VAL B 1 272 ? -20.688 3.34 18.875 1 78.38 272 VAL B O 1
ATOM 5010 N N . SER B 1 273 ? -20.859 1.152 19.5 1 73 273 SER B N 1
ATOM 5011 C CA . SER B 1 273 ? -21.734 1.394 20.641 1 73 273 SER B CA 1
ATOM 5012 C C . SER B 1 273 ? -22.969 2.182 20.219 1 73 273 SER B C 1
ATOM 5014 O O . SER B 1 273 ? -23.484 2.008 19.109 1 73 273 SER B O 1
ATOM 5016 N N . ASP B 1 274 ? -23.609 3.02 21.094 1 73.44 274 ASP B N 1
ATOM 5017 C CA . ASP B 1 274 ? -24.891 3.715 20.953 1 73.44 274 ASP B CA 1
ATOM 5018 C C . ASP B 1 274 ? -24.703 5.066 20.281 1 73.44 274 ASP B C 1
ATOM 5020 O O . ASP B 1 274 ? -25.594 5.918 20.328 1 73.44 274 ASP B O 1
ATOM 5024 N N . HIS B 1 275 ? -23.594 5.137 19.484 1 83.69 275 HIS B N 1
ATOM 5025 C CA . HIS B 1 275 ? -23.406 6.41 18.797 1 83.69 275 HIS B CA 1
ATOM 5026 C C . HIS B 1 275 ? -24.172 6.445 17.484 1 83.69 275 HIS B C 1
ATOM 5028 O O . HIS B 1 275 ? -24.312 5.418 16.812 1 83.69 275 HIS B O 1
ATOM 5034 N N . LYS B 1 276 ? -24.719 7.602 17.25 1 90.69 276 LYS B N 1
ATOM 5035 C CA . LYS B 1 276 ? -25.391 7.824 15.977 1 90.69 276 LYS B CA 1
ATOM 5036 C C . LYS B 1 276 ? -24.406 8.266 14.898 1 90.69 276 LYS B C 1
ATOM 5038 O O . LYS B 1 276 ? -23.516 9.07 15.164 1 90.69 276 LYS B O 1
ATOM 5043 N N . ALA B 1 277 ? -24.625 7.723 13.719 1 93.88 277 ALA B N 1
ATOM 5044 C CA . ALA B 1 277 ? -23.781 8.109 12.594 1 93.88 277 ALA B CA 1
ATOM 5045 C C . ALA B 1 277 ? -24 9.578 12.227 1 93.88 277 ALA B C 1
ATOM 5047 O O . ALA B 1 277 ? -25.125 10.086 12.32 1 93.88 277 ALA B O 1
ATOM 5048 N N . ILE B 1 278 ? -22.984 10.234 11.781 1 94.94 278 ILE B N 1
ATOM 5049 C CA . ILE B 1 278 ? -23.062 11.617 11.336 1 94.94 278 ILE B CA 1
ATOM 5050 C C . ILE B 1 278 ? -24.016 11.719 10.133 1 94.94 278 ILE B C 1
ATOM 5052 O O . ILE B 1 278 ? -24.797 12.656 10.031 1 94.94 278 ILE B O 1
ATOM 5056 N N . ASN B 1 279 ? -23.922 10.773 9.289 1 96.5 279 ASN B N 1
ATOM 5057 C CA . ASN B 1 279 ? -24.781 10.633 8.109 1 96.5 279 ASN B CA 1
ATOM 5058 C C . ASN B 1 279 ? -25.281 9.195 7.949 1 96.5 279 ASN B C 1
ATOM 5060 O O . ASN B 1 279 ? -24.516 8.312 7.559 1 96.5 279 ASN B O 1
ATOM 5064 N N . SER B 1 280 ? -26.594 9 8.148 1 95.25 280 SER B N 1
ATOM 5065 C CA . SER B 1 280 ? -27.156 7.656 8.18 1 95.25 280 SER B CA 1
ATOM 5066 C C . SER B 1 280 ? -27.094 7 6.805 1 95.25 280 SER B C 1
ATOM 5068 O O . SER B 1 280 ? -26.922 5.785 6.695 1 95.25 280 SER B O 1
ATOM 5070 N N . THR B 1 281 ? -27.234 7.809 5.793 1 96.81 281 THR B N 1
ATOM 5071 C CA . THR B 1 281 ? -27.172 7.27 4.438 1 96.81 281 THR B CA 1
ATOM 5072 C C . THR B 1 281 ? -25.781 6.695 4.152 1 96.81 281 THR B C 1
ATOM 5074 O O . THR B 1 281 ? -25.656 5.582 3.641 1 96.81 281 THR B O 1
ATOM 5077 N N . VAL B 1 282 ? -24.75 7.422 4.523 1 97.44 282 VAL B N 1
ATOM 5078 C CA . VAL B 1 282 ? -23.375 6.984 4.316 1 97.44 282 VAL B CA 1
ATOM 5079 C C . VAL B 1 282 ? -23.109 5.723 5.133 1 97.44 282 VAL B C 1
ATOM 5081 O O . VAL B 1 282 ? -22.5 4.773 4.637 1 97.44 282 VAL B O 1
ATOM 5084 N N . ALA B 1 283 ? -23.594 5.711 6.355 1 96.94 283 ALA B N 1
ATOM 5085 C CA . ALA B 1 283 ? -23.406 4.555 7.227 1 96.94 283 ALA B CA 1
ATOM 5086 C C . ALA B 1 283 ? -24.078 3.318 6.648 1 96.94 283 ALA B C 1
ATOM 5088 O O . ALA B 1 283 ? -23.531 2.215 6.703 1 96.94 283 ALA B O 1
ATOM 5089 N N . ASN B 1 284 ? -25.281 3.518 6.086 1 96.88 284 ASN B N 1
ATOM 5090 C CA . ASN B 1 284 ? -26.016 2.412 5.484 1 96.88 284 ASN B CA 1
ATOM 5091 C C . ASN B 1 284 ? -25.328 1.894 4.227 1 96.88 284 ASN B C 1
ATOM 5093 O O . ASN B 1 284 ? -25.25 0.683 4.004 1 96.88 284 ASN B O 1
ATOM 5097 N N . ASP B 1 285 ? -24.844 2.801 3.436 1 97.75 285 ASP B N 1
ATOM 5098 C CA . ASP B 1 285 ? -24.094 2.412 2.244 1 97.75 285 ASP B CA 1
ATOM 5099 C C . ASP B 1 285 ? -22.859 1.584 2.615 1 97.75 285 ASP B C 1
ATOM 5101 O O . ASP B 1 285 ? -22.609 0.544 2.008 1 97.75 285 ASP B O 1
ATOM 5105 N N . PHE B 1 286 ? -22.188 2.029 3.598 1 98 286 PHE B N 1
ATOM 5106 C CA . PHE B 1 286 ? -21 1.314 4.062 1 98 286 PHE B CA 1
ATOM 5107 C C . PHE B 1 286 ? -21.375 -0.063 4.594 1 98 286 PHE B C 1
ATOM 5109 O O . PHE B 1 286 ? -20.688 -1.046 4.332 1 98 286 PHE B O 1
ATOM 5116 N N . SER B 1 287 ? -22.406 -0.139 5.324 1 95.75 287 SER B N 1
ATOM 5117 C CA . SER B 1 287 ? -22.875 -1.419 5.836 1 95.75 287 SER B CA 1
ATOM 5118 C C . SER B 1 287 ? -23.234 -2.373 4.703 1 95.75 287 SER B C 1
ATOM 5120 O O . SER B 1 287 ? -22.906 -3.561 4.754 1 95.75 287 SER B O 1
ATOM 5122 N N . SER B 1 288 ? -23.875 -1.865 3.676 1 95.94 288 SER B N 1
ATOM 5123 C CA . SER B 1 288 ? -24.219 -2.678 2.512 1 95.94 288 SER B CA 1
ATOM 5124 C C . SER B 1 288 ? -22.969 -3.193 1.807 1 95.94 288 SER B C 1
ATOM 5126 O O . SER B 1 288 ? -22.906 -4.367 1.444 1 95.94 288 SER B O 1
ATOM 5128 N N . PHE B 1 289 ? -22.078 -2.316 1.664 1 96.75 289 PHE B N 1
ATOM 5129 C CA . PHE B 1 289 ? -20.797 -2.688 1.078 1 96.75 289 PHE B CA 1
ATOM 5130 C C . PHE B 1 289 ? -20.125 -3.785 1.896 1 96.75 289 PHE B C 1
ATOM 5132 O O . PHE B 1 289 ? -19.703 -4.801 1.346 1 96.75 289 PHE B O 1
ATOM 5139 N N . THR B 1 290 ? -20.047 -3.574 3.158 1 95.31 290 THR B N 1
ATOM 5140 C CA . THR B 1 290 ? -19.375 -4.508 4.062 1 95.31 290 THR B CA 1
ATOM 5141 C C . THR B 1 290 ? -20.062 -5.871 4.027 1 95.31 290 THR B C 1
ATOM 5143 O O . THR B 1 290 ? -19.391 -6.906 3.963 1 95.31 290 THR B O 1
ATOM 5146 N N . ASN B 1 291 ? -21.375 -5.867 4.086 1 92.5 291 ASN B N 1
ATOM 5147 C CA . ASN B 1 291 ? -22.125 -7.117 4.047 1 92.5 291 ASN B CA 1
ATOM 5148 C C . ASN B 1 291 ? -21.906 -7.871 2.742 1 92.5 291 ASN B C 1
ATOM 5150 O O . ASN B 1 291 ? -21.766 -9.094 2.742 1 92.5 291 ASN B O 1
ATOM 5154 N N . GLN B 1 292 ? -21.875 -7.098 1.692 1 90.25 292 GLN B N 1
ATOM 5155 C CA . GLN B 1 292 ? -21.641 -7.711 0.388 1 90.25 292 GLN B CA 1
ATOM 5156 C C . GLN B 1 292 ? -20.25 -8.344 0.317 1 90.25 292 GLN B C 1
ATOM 5158 O O . GLN B 1 292 ? -20.094 -9.469 -0.154 1 90.25 292 GLN B O 1
ATOM 5163 N N . VAL B 1 293 ? -19.281 -7.672 0.761 1 92.12 293 VAL B N 1
ATOM 5164 C CA . VAL B 1 293 ? -17.906 -8.141 0.694 1 92.12 293 VAL B CA 1
ATOM 5165 C C . VAL B 1 293 ? -17.719 -9.344 1.61 1 92.12 293 VAL B C 1
ATOM 5167 O O . VAL B 1 293 ? -17.109 -10.344 1.22 1 92.12 293 VAL B O 1
ATOM 5170 N N . LYS B 1 294 ? -18.297 -9.258 2.76 1 89.25 294 LYS B N 1
ATOM 5171 C CA . LYS B 1 294 ? -18.172 -10.352 3.717 1 89.25 294 LYS B CA 1
ATOM 5172 C C . LYS B 1 294 ? -18.875 -11.609 3.211 1 89.25 294 LYS B C 1
ATOM 5174 O O . LYS B 1 294 ? -18.453 -12.727 3.518 1 89.25 294 LYS B O 1
ATOM 5179 N N . GLY B 1 295 ? -19.906 -11.43 2.547 1 84.19 295 GLY B N 1
ATOM 5180 C CA . GLY B 1 295 ? -20.641 -12.555 2 1 84.19 295 GLY B CA 1
ATOM 5181 C C . GLY B 1 295 ? -19.906 -13.266 0.88 1 84.19 295 GLY B C 1
ATOM 5182 O O . GLY B 1 295 ? -20.094 -14.461 0.673 1 84.19 295 GLY B O 1
ATOM 5183 N N . PHE B 1 296 ? -19.141 -12.586 0.23 1 81.31 296 PHE B N 1
ATOM 5184 C CA . PHE B 1 296 ? -18.453 -13.109 -0.946 1 81.31 296 PHE B CA 1
ATOM 5185 C C . PHE B 1 296 ? -17.172 -13.859 -0.546 1 81.31 296 PHE B C 1
ATOM 5187 O O . PHE B 1 296 ? -16.875 -14.914 -1.102 1 81.31 296 PHE B O 1
ATOM 5194 N N . PHE B 1 297 ? -16.375 -13.258 0.268 1 78.75 297 PHE B N 1
ATOM 5195 C CA . PHE B 1 297 ? -15.086 -13.852 0.593 1 78.75 297 PHE B CA 1
ATOM 5196 C C . PHE B 1 297 ? -15.086 -14.383 2.021 1 78.75 297 PHE B C 1
ATOM 5198 O O . PHE B 1 297 ? -15.445 -13.664 2.957 1 78.75 297 PHE B O 1
ATOM 5205 N N . PRO B 1 298 ? -14.609 -15.602 2.061 1 71.94 298 PRO B N 1
ATOM 5206 C CA . PRO B 1 298 ? -14.484 -16.172 3.4 1 71.94 298 PRO B CA 1
ATOM 5207 C C . PRO B 1 298 ? -13.305 -15.609 4.184 1 71.94 298 PRO B C 1
ATOM 5209 O O . PRO B 1 298 ? -12.336 -15.141 3.59 1 71.94 298 PRO B O 1
ATOM 5212 N N . THR B 1 299 ? -13.367 -15.469 5.398 1 69.75 299 THR B N 1
ATOM 5213 C CA . THR B 1 299 ? -12.25 -15.273 6.316 1 69.75 299 THR B CA 1
ATOM 5214 C C . THR B 1 299 ? -11.828 -13.805 6.344 1 69.75 299 THR B C 1
ATOM 5216 O O . THR B 1 299 ? -10.633 -13.5 6.363 1 69.75 299 THR B O 1
ATOM 5219 N N . LEU B 1 300 ? -12.609 -12.961 6.18 1 76.62 300 LEU B N 1
ATOM 5220 C CA . LEU B 1 300 ? -12.258 -11.562 6.383 1 76.62 300 LEU B CA 1
ATOM 5221 C C . LEU B 1 300 ? -12.203 -11.227 7.867 1 76.62 300 LEU B C 1
ATOM 5223 O O . LEU B 1 300 ? -13.055 -11.664 8.641 1 76.62 300 LEU B O 1
ATOM 5227 N N . ALA B 1 301 ? -11.102 -10.5 8.156 1 71.06 301 ALA B N 1
ATOM 5228 C CA . ALA B 1 301 ? -10.875 -10.156 9.555 1 71.06 301 ALA B CA 1
ATOM 5229 C C . ALA B 1 301 ? -11.578 -8.852 9.922 1 71.06 301 ALA B C 1
ATOM 5231 O O . ALA B 1 301 ? -11.719 -8.523 11.102 1 71.06 301 ALA B O 1
ATOM 5232 N N . GLY B 1 302 ? -11.984 -8.062 8.969 1 89.38 302 GLY B N 1
ATOM 5233 C CA . GLY B 1 302 ? -12.688 -6.84 9.336 1 89.38 302 GLY B CA 1
ATOM 5234 C C . GLY B 1 302 ? -12.578 -5.754 8.289 1 89.38 302 GLY B C 1
ATOM 5235 O O . GLY B 1 302 ? -11.578 -5.672 7.57 1 89.38 302 GLY B O 1
ATOM 5236 N N . ILE B 1 303 ? -13.664 -4.965 8.234 1 95.12 303 ILE B N 1
ATOM 5237 C CA . ILE B 1 303 ? -13.719 -3.816 7.336 1 95.12 303 ILE B CA 1
ATOM 5238 C C . ILE B 1 303 ? -14.094 -2.561 8.125 1 95.12 303 ILE B C 1
ATOM 5240 O O . ILE B 1 303 ? -15.117 -2.531 8.805 1 95.12 303 ILE B O 1
ATOM 5244 N N . THR B 1 304 ? -13.234 -1.529 8.078 1 96.31 304 THR B N 1
ATOM 5245 C CA . THR B 1 304 ? -13.5 -0.257 8.734 1 96.31 304 THR B CA 1
ATOM 5246 C C . THR B 1 304 ? -13.281 0.908 7.773 1 96.31 304 THR B C 1
ATOM 5248 O O . THR B 1 304 ? -12.625 0.755 6.742 1 96.31 304 THR B O 1
ATOM 5251 N N . ALA B 1 305 ? -13.883 2.043 8.117 1 97.94 305 ALA B N 1
ATOM 5252 C CA . ALA B 1 305 ? -13.742 3.219 7.262 1 97.94 305 ALA B CA 1
ATOM 5253 C C . ALA B 1 305 ? -13.555 4.484 8.094 1 97.94 305 ALA B C 1
ATOM 5255 O O . ALA B 1 305 ? -14.188 4.641 9.141 1 97.94 305 ALA B O 1
ATOM 5256 N N . GLN B 1 306 ? -12.695 5.352 7.637 1 97.62 306 GLN B N 1
ATOM 5257 C CA . GLN B 1 306 ? -12.672 6.754 8.039 1 97.62 306 GLN B CA 1
ATOM 5258 C C . GLN B 1 306 ? -13.469 7.613 7.066 1 97.62 306 GLN B C 1
ATOM 5260 O O . GLN B 1 306 ? -13.242 7.574 5.855 1 97.62 306 GLN B O 1
ATOM 5265 N N . ALA B 1 307 ? -14.375 8.344 7.625 1 98 307 ALA B N 1
ATOM 5266 C CA . ALA B 1 307 ? -15.18 9.25 6.805 1 98 307 ALA B CA 1
ATOM 5267 C C . ALA B 1 307 ? -14.969 10.703 7.223 1 98 307 ALA B C 1
ATOM 5269 O O . ALA B 1 307 ? -14.938 11.016 8.414 1 98 307 ALA B O 1
ATOM 5270 N N . HIS B 1 308 ? -14.789 11.555 6.246 1 98 308 HIS B N 1
ATOM 5271 C CA . HIS B 1 308 ? -14.656 12.992 6.449 1 98 308 HIS B CA 1
ATOM 5272 C C . HIS B 1 308 ? -15.867 13.742 5.91 1 98 308 HIS B C 1
ATOM 5274 O O . HIS B 1 308 ? -16.281 13.531 4.766 1 98 308 HIS B O 1
ATOM 5280 N N . TYR B 1 309 ? -16.422 14.586 6.801 1 98.06 309 TYR B N 1
ATOM 5281 C CA . TYR B 1 309 ? -17.609 15.336 6.43 1 98.06 309 TYR B CA 1
ATOM 5282 C C . TYR B 1 309 ? -17.344 16.844 6.477 1 98.06 309 TYR B C 1
ATOM 5284 O O . TYR B 1 309 ? -16.609 17.312 7.348 1 98.06 309 TYR B O 1
ATOM 5292 N N . GLU B 1 310 ? -17.906 17.547 5.582 1 96.81 310 GLU B N 1
ATOM 5293 C CA . GLU B 1 310 ? -18.016 19 5.582 1 96.81 310 GLU B CA 1
ATOM 5294 C C . GLU B 1 310 ? -19.469 19.453 5.473 1 96.81 310 GLU B C 1
ATOM 5296 O O . GLU B 1 310 ? -20.141 19.156 4.48 1 96.81 310 GLU B O 1
ATOM 5301 N N . ASP B 1 311 ? -19.969 20.109 6.461 1 96.62 311 ASP B N 1
ATOM 5302 C CA . ASP B 1 311 ? -21.359 20.562 6.531 1 96.62 311 ASP B CA 1
ATOM 5303 C C . ASP B 1 311 ? -22.328 19.391 6.414 1 96.62 311 ASP B C 1
ATOM 5305 O O . ASP B 1 311 ? -23.312 19.469 5.684 1 96.62 311 ASP B O 1
ATOM 5309 N N . GLY B 1 312 ? -21.891 18.266 6.996 1 94.81 312 GLY B N 1
ATOM 5310 C CA . GLY B 1 312 ? -22.766 17.109 7.059 1 94.81 312 GLY B CA 1
ATOM 5311 C C . GLY B 1 312 ? -22.688 16.234 5.816 1 94.81 312 GLY B C 1
ATOM 5312 O O . GLY B 1 312 ? -23.266 15.148 5.777 1 94.81 312 GLY B O 1
ATOM 5313 N N . ASN B 1 313 ? -21.969 16.734 4.832 1 96.31 313 ASN B N 1
ATOM 5314 C CA . ASN B 1 313 ? -21.828 15.977 3.59 1 96.31 313 ASN B CA 1
ATOM 5315 C C . ASN B 1 313 ? -20.5 15.234 3.529 1 96.31 313 ASN B C 1
ATOM 5317 O O . ASN B 1 313 ? -19.469 15.766 3.938 1 96.31 313 ASN B O 1
ATOM 5321 N N . LEU B 1 314 ? -20.578 14.023 2.973 1 97.62 314 LEU B N 1
ATOM 5322 C CA . LEU B 1 314 ? -19.359 13.227 2.838 1 97.62 314 LEU B CA 1
ATOM 5323 C C . LEU B 1 314 ? -18.391 13.883 1.86 1 97.62 314 LEU B C 1
ATOM 5325 O O . LEU B 1 314 ? -18.766 14.211 0.731 1 97.62 314 LEU B O 1
ATOM 5329 N N . SER B 1 315 ? -17.188 14.07 2.297 1 96.62 315 SER B N 1
ATOM 5330 C CA . SER B 1 315 ? -16.156 14.68 1.457 1 96.62 315 SER B CA 1
ATOM 5331 C C . SER B 1 315 ? -15.102 13.664 1.05 1 96.62 315 SER B C 1
ATOM 5333 O O . SER B 1 315 ? -14.352 13.883 0.101 1 96.62 315 SER B O 1
ATOM 5335 N N . GLY B 1 316 ? -15.023 12.57 1.812 1 96.81 316 GLY B N 1
ATOM 5336 C CA . GLY B 1 316 ? -14.102 11.492 1.473 1 96.81 316 GLY B CA 1
ATOM 5337 C C . GLY B 1 316 ? -14.219 10.297 2.395 1 96.81 316 GLY B C 1
ATOM 5338 O O . GLY B 1 316 ? -14.695 10.414 3.523 1 96.81 316 GLY B O 1
ATOM 5339 N N . MET B 1 317 ? -13.742 9.18 1.904 1 97.88 317 MET B N 1
ATOM 5340 C CA . MET B 1 317 ? -13.812 7.941 2.676 1 97.88 317 MET B CA 1
ATOM 5341 C C . MET B 1 317 ? -12.57 7.086 2.439 1 97.88 317 MET B C 1
ATOM 5343 O O . MET B 1 317 ? -12.102 6.965 1.307 1 97.88 317 MET B O 1
ATOM 5347 N N . LYS B 1 318 ? -12.031 6.574 3.502 1 97.69 318 LYS B N 1
ATOM 5348 C CA . LYS B 1 318 ? -10.906 5.641 3.453 1 97.69 318 LYS B CA 1
ATOM 5349 C C . LYS B 1 318 ? -11.25 4.332 4.16 1 97.69 318 LYS B C 1
ATOM 5351 O O . LYS B 1 318 ? -11.438 4.309 5.375 1 97.69 318 LYS B O 1
ATOM 5356 N N . ILE B 1 319 ? -11.219 3.295 3.393 1 98 319 ILE B N 1
ATOM 5357 C CA . ILE B 1 319 ? -11.664 1.997 3.893 1 98 319 ILE B CA 1
ATOM 5358 C C . ILE B 1 319 ? -10.461 1.063 4.027 1 98 319 ILE B C 1
ATOM 5360 O O . ILE B 1 319 ? -9.586 1.036 3.158 1 98 319 ILE B O 1
ATOM 5364 N N . THR B 1 320 ? -10.445 0.319 5.102 1 96.69 320 THR B N 1
ATOM 5365 C CA . THR B 1 320 ? -9.43 -0.711 5.316 1 96.69 320 THR B CA 1
ATOM 5366 C C . THR B 1 320 ? -10.078 -2.09 5.406 1 96.69 320 THR B C 1
ATOM 5368 O O . THR B 1 320 ? -10.938 -2.324 6.258 1 96.69 320 THR B O 1
ATOM 5371 N N . VAL B 1 321 ? -9.664 -2.916 4.496 1 95.75 321 VAL B N 1
ATOM 5372 C CA . VAL B 1 321 ? -10.094 -4.312 4.512 1 95.75 321 VAL B CA 1
ATOM 5373 C C . VAL B 1 321 ? -8.938 -5.199 4.984 1 95.75 321 VAL B C 1
ATOM 5375 O O . VAL B 1 321 ? -7.902 -5.285 4.324 1 95.75 321 VAL B O 1
ATOM 5378 N N . ASN B 1 322 ? -9.141 -5.852 6.07 1 94 322 ASN B N 1
ATOM 5379 C CA . ASN B 1 322 ? -8.141 -6.777 6.602 1 94 322 ASN B CA 1
ATOM 5380 C C . ASN B 1 322 ? -8.406 -8.203 6.141 1 94 322 ASN B C 1
ATOM 5382 O O . ASN B 1 322 ? -9.5 -8.742 6.355 1 94 322 ASN B O 1
ATOM 5386 N N . THR B 1 323 ? -7.383 -8.758 5.469 1 89 323 THR B N 1
ATOM 5387 C CA . THR B 1 323 ? -7.559 -10.094 4.906 1 89 323 THR B CA 1
ATOM 5388 C C . THR B 1 323 ? -6.562 -11.07 5.52 1 89 323 THR B C 1
ATOM 5390 O O . THR B 1 323 ? -5.648 -10.664 6.238 1 89 323 THR B O 1
ATOM 5393 N N . GLN B 1 324 ? -6.824 -12.312 5.25 1 80.75 324 GLN B N 1
ATOM 5394 C CA . GLN B 1 324 ? -5.891 -13.383 5.578 1 80.75 324 GLN B CA 1
ATOM 5395 C C . GLN B 1 324 ? -5.383 -14.078 4.316 1 80.75 324 GLN B C 1
ATOM 5397 O O . GLN B 1 324 ? -4.863 -15.195 4.383 1 80.75 324 GLN B O 1
ATOM 5402 N N . PHE B 1 325 ? -5.508 -13.375 3.207 1 73.56 325 PHE B N 1
ATOM 5403 C CA . PHE B 1 325 ? -5.121 -13.961 1.929 1 73.56 325 PHE B CA 1
ATOM 5404 C C . PHE B 1 325 ? -3.605 -13.977 1.776 1 73.56 325 PHE B C 1
ATOM 5406 O O . PHE B 1 325 ? 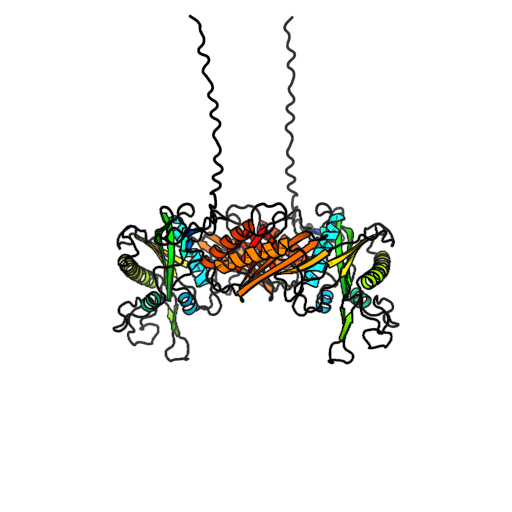-2.92 -13.055 2.209 1 73.56 325 PHE B O 1
ATOM 5413 N N . TYR B 1 326 ? -3.215 -15.031 1.159 1 72.75 326 TYR B N 1
ATOM 5414 C CA . TYR B 1 326 ? -1.775 -15.109 0.939 1 72.75 326 TYR B CA 1
ATOM 5415 C C . TYR B 1 326 ? -1.455 -15.219 -0.546 1 72.75 326 TYR B C 1
ATOM 5417 O O . TYR B 1 326 ? -0.375 -14.812 -0.986 1 72.75 326 TYR B O 1
ATOM 5425 N N . GLY B 1 327 ? -2.398 -15.711 -1.312 1 84.69 327 GLY B N 1
ATOM 5426 C CA . GLY B 1 327 ? -2.092 -15.883 -2.723 1 84.69 327 GLY B CA 1
ATOM 5427 C C . GLY B 1 327 ? -2.396 -14.656 -3.557 1 84.69 327 GLY B C 1
ATOM 5428 O O . GLY B 1 327 ? -3.389 -13.961 -3.312 1 84.69 327 GLY B O 1
ATOM 5429 N N . LEU B 1 328 ? -1.602 -14.453 -4.578 1 89.44 328 LEU B N 1
ATOM 5430 C CA . LEU B 1 328 ? -1.73 -13.297 -5.453 1 89.44 328 LEU B CA 1
ATOM 5431 C C . LEU B 1 328 ? -3.041 -13.344 -6.23 1 89.44 328 LEU B C 1
ATOM 5433 O O . LEU B 1 328 ? -3.719 -12.328 -6.383 1 89.44 328 LEU B O 1
ATOM 5437 N N . THR B 1 329 ? -3.432 -14.461 -6.699 1 90.69 329 THR B N 1
ATOM 5438 C CA . THR B 1 329 ? -4.621 -14.57 -7.539 1 90.69 329 THR B CA 1
ATOM 5439 C C . THR B 1 329 ? -5.887 -14.32 -6.723 1 90.69 329 THR B C 1
ATOM 5441 O O . THR B 1 329 ? -6.848 -13.734 -7.223 1 90.69 329 THR B O 1
ATOM 5444 N N . GLU B 1 330 ? -5.875 -14.758 -5.496 1 89.19 330 GLU B N 1
ATOM 5445 C CA . GLU B 1 330 ? -6.988 -14.461 -4.598 1 89.19 330 GLU B CA 1
ATOM 5446 C C . GLU B 1 330 ? -7.133 -12.953 -4.383 1 89.19 330 GLU B C 1
ATOM 5448 O O . GLU B 1 330 ? -8.242 -12.422 -4.422 1 89.19 330 GLU B O 1
ATOM 5453 N N . ILE B 1 331 ? -6.039 -12.375 -4.191 1 91 331 ILE B N 1
ATOM 5454 C CA . ILE B 1 331 ? -6.027 -10.93 -3.951 1 91 331 ILE B CA 1
ATOM 5455 C C . ILE B 1 331 ? -6.496 -10.195 -5.203 1 91 331 ILE B C 1
ATOM 5457 O O . ILE B 1 331 ? -7.215 -9.203 -5.113 1 91 331 ILE B O 1
ATOM 5461 N N . GLN B 1 332 ? -6.094 -10.664 -6.328 1 91.06 332 GLN B N 1
ATOM 5462 C CA . GLN B 1 332 ? -6.527 -10.07 -7.59 1 91.06 332 GLN B CA 1
ATOM 5463 C C . GLN B 1 332 ? -8.047 -10.148 -7.742 1 91.06 332 GLN B C 1
ATOM 5465 O O . GLN B 1 332 ? -8.703 -9.148 -8.031 1 91.06 332 GLN B O 1
ATOM 5470 N N . SER B 1 333 ? -8.547 -11.305 -7.523 1 90.56 333 SER B N 1
ATOM 5471 C CA . SER B 1 333 ? -9.992 -11.5 -7.633 1 90.56 333 SER B CA 1
ATOM 5472 C C . SER B 1 333 ? -10.742 -10.68 -6.59 1 90.56 333 SER B C 1
ATOM 5474 O O . SER B 1 333 ? -11.766 -10.07 -6.898 1 90.56 333 SER B O 1
ATOM 5476 N N . PHE B 1 334 ? -10.188 -10.711 -5.43 1 91.31 334 PHE B N 1
ATOM 5477 C CA . PHE B 1 334 ? -10.805 -9.945 -4.348 1 91.31 334 PHE B CA 1
ATOM 5478 C C . PHE B 1 334 ? -10.82 -8.461 -4.676 1 91.31 334 PHE B C 1
ATOM 5480 O O . PHE B 1 334 ? -11.82 -7.777 -4.453 1 91.31 334 PHE B O 1
ATOM 5487 N N . THR B 1 335 ? -9.75 -7.965 -5.156 1 92.94 335 THR B N 1
ATOM 5488 C CA . THR B 1 335 ? -9.617 -6.555 -5.504 1 92.94 335 THR B CA 1
ATOM 5489 C C . THR B 1 335 ? -10.633 -6.16 -6.57 1 92.94 335 THR B C 1
ATOM 5491 O O . THR B 1 335 ? -11.258 -5.105 -6.477 1 92.94 335 THR B O 1
ATOM 5494 N N . GLN B 1 336 ? -10.805 -6.984 -7.57 1 91.31 336 GLN B N 1
ATOM 5495 C CA . GLN B 1 336 ? -11.812 -6.738 -8.602 1 91.31 336 GLN B CA 1
ATOM 5496 C C . GLN B 1 336 ? -13.211 -6.68 -7.992 1 91.31 336 GLN B C 1
ATOM 5498 O O . GLN B 1 336 ? -14.008 -5.801 -8.336 1 91.31 336 GLN B O 1
ATOM 5503 N N . TYR B 1 337 ? -13.398 -7.566 -7.145 1 91.25 337 TYR B N 1
ATOM 5504 C CA . TYR B 1 337 ? -14.719 -7.613 -6.527 1 91.25 337 TYR B CA 1
ATOM 5505 C C . TYR B 1 337 ? -14.969 -6.379 -5.668 1 91.25 337 TYR B C 1
ATOM 5507 O O . TYR B 1 337 ? -16.062 -5.832 -5.66 1 91.25 337 TYR B O 1
ATOM 5515 N N . ILE B 1 338 ? -13.969 -6.039 -4.914 1 94.12 338 ILE B N 1
ATOM 5516 C CA . ILE B 1 338 ? -14.055 -4.844 -4.086 1 94.12 338 ILE B CA 1
ATOM 5517 C C . ILE B 1 338 ? -14.414 -3.639 -4.953 1 94.12 338 ILE B C 1
ATOM 5519 O O . ILE B 1 338 ? -15.266 -2.828 -4.582 1 94.12 338 ILE B O 1
ATOM 5523 N N . SER B 1 339 ? -13.766 -3.523 -6.023 1 93.69 339 SER B N 1
ATOM 5524 C CA . SER B 1 339 ? -14.047 -2.424 -6.941 1 93.69 339 SER B CA 1
ATOM 5525 C C . SER B 1 339 ? -15.5 -2.441 -7.402 1 93.69 339 SER B C 1
ATOM 5527 O O . SER B 1 339 ? -16.172 -1.406 -7.406 1 93.69 339 SER B O 1
ATOM 5529 N N . THR B 1 340 ? -15.984 -3.561 -7.777 1 91.19 340 THR B N 1
ATOM 5530 C CA . THR B 1 340 ? -17.359 -3.715 -8.234 1 91.19 340 THR B CA 1
ATOM 5531 C C . THR B 1 340 ? -18.344 -3.371 -7.125 1 91.19 340 THR B C 1
ATOM 5533 O O . THR B 1 340 ? -19.297 -2.621 -7.34 1 91.19 340 THR B O 1
ATOM 5536 N N . ALA B 1 341 ? -18.094 -3.941 -5.984 1 93.31 341 ALA B N 1
ATOM 5537 C CA . ALA B 1 341 ? -18.953 -3.691 -4.836 1 93.31 341 ALA B CA 1
ATOM 5538 C C . ALA B 1 341 ? -18.938 -2.217 -4.445 1 93.31 341 ALA B C 1
ATOM 5540 O O . ALA B 1 341 ? -19.984 -1.643 -4.121 1 93.31 341 ALA B O 1
ATOM 5541 N N . ALA B 1 342 ? -17.766 -1.648 -4.445 1 96.44 342 ALA B N 1
ATOM 5542 C CA . ALA B 1 342 ? -17.641 -0.235 -4.102 1 96.44 342 ALA B CA 1
ATOM 5543 C C . ALA B 1 342 ? -18.438 0.639 -5.066 1 96.44 342 ALA B C 1
ATOM 5545 O O . ALA B 1 342 ? -19.141 1.564 -4.645 1 96.44 342 ALA B O 1
ATOM 5546 N N . ASN B 1 343 ? -18.328 0.349 -6.344 1 93.56 343 ASN B N 1
ATOM 5547 C CA . ASN B 1 343 ? -19.062 1.104 -7.352 1 93.56 343 ASN B CA 1
ATOM 5548 C C . ASN B 1 343 ? -20.562 1.022 -7.125 1 93.56 343 ASN B C 1
ATOM 5550 O O . ASN B 1 343 ? -21.281 1.998 -7.352 1 93.56 343 ASN B O 1
ATOM 5554 N N . LYS B 1 344 ? -21 -0.022 -6.691 1 92.88 344 LYS B N 1
ATOM 5555 C CA . LYS B 1 344 ? -22.422 -0.278 -6.551 1 92.88 344 LYS B CA 1
ATOM 5556 C C . LYS B 1 344 ? -22.969 0.308 -5.246 1 92.88 344 LYS B C 1
ATOM 5558 O O . LYS B 1 344 ? -24.062 0.873 -5.219 1 92.88 344 LYS B O 1
ATOM 5563 N N . TYR B 1 345 ? -22.203 0.194 -4.156 1 96.5 345 TYR B N 1
ATOM 5564 C CA . TYR B 1 345 ? -22.812 0.382 -2.844 1 96.5 345 TYR B CA 1
ATOM 5565 C C . TYR B 1 345 ? -22.312 1.659 -2.186 1 96.5 345 TYR B C 1
ATOM 5567 O O . TYR B 1 345 ? -22.953 2.201 -1.286 1 96.5 345 TYR B O 1
ATOM 5575 N N . LEU B 1 346 ? -21.125 2.111 -2.529 1 97.31 346 LEU B N 1
ATOM 5576 C CA . LEU B 1 346 ? -20.562 3.287 -1.871 1 97.31 346 LEU B CA 1
ATOM 5577 C C . LEU B 1 346 ? -20.984 4.566 -2.588 1 97.31 346 LEU B C 1
ATOM 5579 O O . LEU B 1 346 ? -21.281 4.543 -3.787 1 97.31 346 LEU B O 1
ATOM 5583 N N . PRO B 1 347 ? -20.969 5.68 -1.848 1 95.19 347 PRO B N 1
ATOM 5584 C CA . PRO B 1 347 ? -21.406 6.941 -2.443 1 95.19 347 PRO B CA 1
ATOM 5585 C C . PRO B 1 347 ? -20.562 7.352 -3.648 1 95.19 347 PRO B C 1
ATOM 5587 O O . PRO B 1 347 ? -19.344 7.129 -3.66 1 95.19 347 PRO B O 1
ATOM 5590 N N . SER B 1 348 ? -21.188 8.008 -4.629 1 92.12 348 SER B N 1
ATOM 5591 C CA . SER B 1 348 ? -20.5 8.523 -5.812 1 92.12 348 SER B CA 1
ATOM 5592 C C . SER B 1 348 ? -20.078 9.977 -5.617 1 92.12 348 SER B C 1
ATOM 5594 O O . SER B 1 348 ? -20.531 10.641 -4.688 1 92.12 348 SER B O 1
ATOM 5596 N N . GLY B 1 349 ? -19.141 10.43 -6.422 1 92.06 349 GLY B N 1
ATOM 5597 C CA . GLY B 1 349 ? -18.797 11.836 -6.496 1 92.06 349 GLY B CA 1
ATOM 5598 C C . GLY B 1 349 ? -17.797 12.258 -5.434 1 92.06 349 GLY B C 1
ATOM 5599 O O . GLY B 1 349 ? -17.469 13.438 -5.305 1 92.06 349 GLY B O 1
ATOM 5600 N N . VAL B 1 350 ? -17.406 11.336 -4.574 1 94.88 350 VAL B N 1
ATOM 5601 C CA . VAL B 1 350 ? -16.422 11.656 -3.539 1 94.88 350 VAL B CA 1
ATOM 5602 C C . VAL B 1 350 ? -15.227 10.727 -3.668 1 94.88 350 VAL B C 1
ATOM 5604 O O . VAL B 1 350 ? -15.359 9.586 -4.121 1 94.88 350 VAL B O 1
ATOM 5607 N N . PRO B 1 351 ? -14.047 11.273 -3.281 1 95.31 351 PRO B N 1
ATOM 5608 C CA . PRO B 1 351 ? -12.891 10.375 -3.305 1 95.31 351 PRO B CA 1
ATOM 5609 C C . PRO B 1 351 ? -13.008 9.227 -2.305 1 95.31 351 PRO B C 1
ATOM 5611 O O . PRO B 1 351 ? -13.391 9.445 -1.152 1 95.31 351 PRO B O 1
ATOM 5614 N N . ILE B 1 352 ? -12.68 8.016 -2.744 1 97.12 352 ILE B N 1
ATOM 5615 C CA . ILE B 1 352 ? -12.703 6.816 -1.91 1 97.12 352 ILE B CA 1
ATOM 5616 C C . ILE B 1 352 ? -11.406 6.035 -2.104 1 97.12 352 ILE B C 1
ATOM 5618 O O . ILE B 1 352 ? -10.938 5.863 -3.232 1 97.12 352 ILE B O 1
ATOM 5622 N N . GLU B 1 353 ? -10.82 5.699 -1.005 1 97.62 353 GLU B N 1
ATOM 5623 C CA . GLU B 1 353 ? -9.648 4.832 -0.991 1 97.62 353 GLU B CA 1
ATOM 5624 C C . GLU B 1 353 ? -9.914 3.561 -0.186 1 97.62 353 GLU B C 1
ATOM 5626 O O . GLU B 1 353 ? -10.375 3.629 0.957 1 97.62 353 GLU B O 1
ATOM 5631 N N . ILE B 1 354 ? -9.648 2.422 -0.785 1 97.75 354 ILE B N 1
ATOM 5632 C CA . ILE B 1 354 ? -9.797 1.144 -0.098 1 97.75 354 ILE B CA 1
ATOM 5633 C C . ILE B 1 354 ? -8.461 0.407 -0.083 1 97.75 354 ILE B C 1
ATOM 5635 O O . ILE B 1 354 ? -7.926 0.053 -1.137 1 97.75 354 ILE B O 1
ATOM 5639 N N . THR B 1 355 ? -7.996 0.197 1.059 1 97.44 355 THR B N 1
ATOM 5640 C CA . THR B 1 355 ? -6.766 -0.571 1.224 1 97.44 355 THR B CA 1
ATOM 5641 C C . THR B 1 355 ? -7.074 -2.006 1.638 1 97.44 355 THR B C 1
ATOM 5643 O O . THR B 1 355 ? -7.844 -2.236 2.574 1 97.44 355 THR B O 1
ATOM 5646 N N . ILE B 1 356 ? -6.535 -2.904 0.901 1 95.56 356 ILE B N 1
ATOM 5647 C CA . ILE B 1 356 ? -6.598 -4.328 1.221 1 95.56 356 ILE B CA 1
ATOM 5648 C C . ILE B 1 356 ? -5.266 -4.781 1.811 1 95.56 356 ILE B C 1
ATOM 5650 O O . ILE B 1 356 ? -4.227 -4.707 1.147 1 95.56 356 ILE B O 1
ATOM 5654 N N . GLN B 1 357 ? -5.359 -5.285 3.072 1 94.06 357 GLN B N 1
ATOM 5655 C CA . GLN B 1 357 ? -4.078 -5.555 3.719 1 94.06 357 GLN B CA 1
ATOM 5656 C C . GLN B 1 357 ? -4.172 -6.77 4.637 1 94.06 357 GLN B C 1
ATOM 5658 O O . GLN B 1 357 ? -5.27 -7.172 5.035 1 94.06 357 GLN B O 1
ATOM 5663 N N . SER B 1 358 ? -2.996 -7.395 4.871 1 89.62 358 SER B N 1
ATOM 5664 C CA . SER B 1 358 ? -2.811 -8.43 5.879 1 89.62 358 SER B CA 1
ATOM 5665 C C . SER B 1 358 ? -1.86 -7.973 6.98 1 89.62 358 SER B C 1
ATOM 5667 O O . SER B 1 358 ? -1.495 -6.797 7.039 1 89.62 358 SER B O 1
ATOM 5669 N N . THR B 1 359 ? -1.5 -8.883 7.91 1 83.94 359 THR B N 1
ATOM 5670 C CA . THR B 1 359 ? -0.555 -8.57 8.977 1 83.94 359 THR B CA 1
ATOM 5671 C C . THR B 1 359 ? 0.824 -8.258 8.398 1 83.94 359 THR B C 1
ATOM 5673 O O . THR B 1 359 ? 1.657 -7.641 9.062 1 83.94 359 THR B O 1
ATOM 5676 N N . GLN B 1 360 ? 1.01 -8.594 7.086 1 82.56 360 GLN B N 1
ATOM 5677 C CA . GLN B 1 360 ? 2.303 -8.375 6.449 1 82.56 360 GLN B CA 1
ATOM 5678 C C . GLN B 1 360 ? 2.332 -7.039 5.707 1 82.56 360 GLN B C 1
ATOM 5680 O O . GLN B 1 360 ? 3.381 -6.625 5.207 1 82.56 360 GLN B O 1
ATOM 5685 N N . GLY B 1 361 ? 1.179 -6.414 5.633 1 88.69 361 GLY B N 1
ATOM 5686 C CA . GLY B 1 361 ? 1.123 -5.121 4.973 1 88.69 361 GLY B CA 1
ATOM 5687 C C . GLY B 1 361 ? 0.084 -5.059 3.867 1 88.69 361 GLY B C 1
ATOM 5688 O O . GLY B 1 361 ? -0.713 -5.988 3.707 1 88.69 361 GLY B O 1
ATOM 5689 N N . ILE B 1 362 ? 0.158 -3.947 3.148 1 94.5 362 ILE B N 1
ATOM 5690 C CA . ILE B 1 362 ? -0.803 -3.713 2.076 1 94.5 362 ILE B CA 1
ATOM 5691 C C . ILE B 1 362 ? -0.528 -4.668 0.918 1 94.5 362 ILE B C 1
ATOM 5693 O O . ILE B 1 362 ? 0.622 -4.844 0.511 1 94.5 362 ILE B O 1
ATOM 5697 N N . GLN B 1 363 ? -1.588 -5.223 0.401 1 94.19 363 GLN B N 1
ATOM 5698 C CA . GLN B 1 363 ? -1.49 -6.172 -0.704 1 94.19 363 GLN B CA 1
ATOM 5699 C C . GLN B 1 363 ? -2.059 -5.582 -1.99 1 94.19 363 GLN B C 1
ATOM 5701 O O . GLN B 1 363 ? -1.631 -5.941 -3.088 1 94.19 363 GLN B O 1
ATOM 5706 N N . ALA B 1 364 ? -3.025 -4.77 -1.784 1 95.56 364 ALA B N 1
ATOM 5707 C CA . ALA B 1 364 ? -3.684 -4.113 -2.91 1 95.56 364 ALA B CA 1
ATOM 5708 C C . ALA B 1 364 ? -4.414 -2.85 -2.457 1 95.56 364 ALA B C 1
ATOM 5710 O O . ALA B 1 364 ? -4.531 -2.592 -1.258 1 95.56 364 ALA B O 1
ATOM 5711 N N . PHE B 1 365 ? -4.84 -2.035 -3.443 1 95.44 365 PHE B N 1
ATOM 5712 C CA . PHE B 1 365 ? -5.734 -0.935 -3.107 1 95.44 365 PHE B CA 1
ATOM 5713 C C . PHE B 1 365 ? -6.641 -0.595 -4.285 1 95.44 365 PHE B C 1
ATOM 5715 O O . PHE B 1 365 ? -6.367 -0.99 -5.418 1 95.44 365 PHE B O 1
ATOM 5722 N N . VAL B 1 366 ? -7.707 0.028 -3.99 1 95.25 366 VAL B N 1
ATOM 5723 C CA . VAL B 1 366 ? -8.734 0.547 -4.887 1 95.25 366 VAL B CA 1
ATOM 5724 C C . VAL B 1 366 ? -8.984 2.023 -4.586 1 95.25 366 VAL B C 1
ATOM 5726 O O . VAL B 1 366 ? -9.109 2.414 -3.422 1 95.25 366 VAL B O 1
ATOM 5729 N N . SER B 1 367 ? -8.969 2.811 -5.66 1 94.94 367 SER B N 1
ATOM 5730 C CA . SER B 1 367 ? -9.156 4.227 -5.367 1 94.94 367 SER B CA 1
ATOM 5731 C C . SER B 1 367 ? -9.922 4.926 -6.484 1 94.94 367 SER B C 1
ATOM 5733 O O . SER B 1 367 ? -9.906 4.477 -7.633 1 94.94 367 SER B O 1
ATOM 5735 N N . ARG B 1 368 ? -10.57 5.883 -6.094 1 93.62 368 ARG B N 1
ATOM 5736 C CA . ARG B 1 368 ? -11.266 6.781 -7.008 1 93.62 368 ARG B CA 1
ATOM 5737 C C . ARG B 1 368 ? -11.141 8.234 -6.551 1 93.62 368 ARG B C 1
ATOM 5739 O O . ARG B 1 368 ? -11.273 8.523 -5.359 1 93.62 368 ARG B O 1
ATOM 5746 N N . SER B 1 369 ? -10.773 9.117 -7.492 1 88.44 369 SER B N 1
ATOM 5747 C CA . SER B 1 369 ? -10.75 10.547 -7.203 1 88.44 369 SER B CA 1
ATOM 5748 C C . SER B 1 369 ? -12.133 11.172 -7.391 1 88.44 369 SER B C 1
ATOM 5750 O O . SER B 1 369 ? -13.023 10.555 -7.973 1 88.44 369 SER B O 1
ATOM 5752 N N . SER B 1 370 ? -12.133 12.391 -6.898 1 86.12 370 SER B N 1
ATOM 5753 C CA . SER B 1 370 ? -13.383 13.109 -7.098 1 86.12 370 SER B CA 1
ATOM 5754 C C . SER B 1 370 ? -13.695 13.281 -8.578 1 86.12 370 SER B C 1
ATOM 5756 O O . SER B 1 370 ? -12.805 13.594 -9.375 1 86.12 370 SER B O 1
ATOM 5758 N N . GLY B 1 371 ? -14.898 12.938 -9 1 82.75 371 GLY B N 1
ATOM 5759 C CA . GLY B 1 371 ? -15.328 13.164 -10.367 1 82.75 371 GLY B CA 1
ATOM 5760 C C . GLY B 1 371 ? -15.164 11.938 -11.258 1 82.75 371 GLY B C 1
ATOM 5761 O O . GLY B 1 371 ? -15.75 11.875 -12.344 1 82.75 371 GLY B O 1
ATOM 5762 N N . ASP B 1 372 ? -14.258 11.039 -10.828 1 85.38 372 ASP B N 1
ATOM 5763 C CA . ASP B 1 372 ? -14.062 9.836 -11.625 1 85.38 372 ASP B CA 1
ATOM 5764 C C . ASP B 1 372 ? -15.258 8.891 -11.492 1 85.38 372 ASP B C 1
ATOM 5766 O O . ASP B 1 372 ? -15.859 8.789 -10.422 1 85.38 372 ASP B O 1
ATOM 5770 N N . LYS B 1 373 ? -15.5 8.18 -12.547 1 83.12 373 LYS B N 1
ATOM 5771 C CA . LYS B 1 373 ? -16.609 7.23 -12.531 1 83.12 373 LYS B CA 1
ATOM 5772 C C . LYS B 1 373 ? -16.156 5.852 -12.07 1 83.12 373 LYS B C 1
ATOM 5774 O O . LYS B 1 373 ? -16.891 5.137 -11.398 1 83.12 373 LYS B O 1
ATOM 5779 N N . GLY B 1 374 ? -14.977 5.516 -12.422 1 86.44 374 GLY B N 1
ATOM 5780 C CA . GLY B 1 374 ? -14.492 4.184 -12.094 1 86.44 374 GLY B CA 1
ATOM 5781 C C . GLY B 1 374 ? -13.312 4.191 -11.148 1 86.44 374 GLY B C 1
ATOM 5782 O O . GLY B 1 374 ? -12.703 5.242 -10.906 1 86.44 374 GLY B O 1
ATOM 5783 N N . PHE B 1 375 ? -13.117 3.016 -10.562 1 91.75 375 PHE B N 1
ATOM 5784 C CA . PHE B 1 375 ? -12.039 2.867 -9.594 1 91.75 375 PHE B CA 1
ATOM 5785 C C . PHE B 1 375 ? -10.75 2.426 -10.289 1 91.75 375 PHE B C 1
ATOM 5787 O O . PHE B 1 375 ? -10.789 1.661 -11.258 1 91.75 375 PHE B O 1
ATOM 5794 N N . TYR B 1 376 ? -9.672 2.98 -9.836 1 90.56 376 TYR B N 1
ATOM 5795 C CA . TYR B 1 376 ? -8.344 2.441 -10.109 1 90.56 376 TYR B CA 1
ATOM 5796 C C . TYR B 1 376 ? -8.008 1.309 -9.141 1 90.56 376 TYR B C 1
ATOM 5798 O O . TYR B 1 376 ? -8.328 1.38 -7.953 1 90.56 376 TYR B O 1
ATOM 5806 N N . THR B 1 377 ? -7.398 0.229 -9.672 1 92.81 377 THR B N 1
ATOM 5807 C CA . THR B 1 377 ? -6.984 -0.876 -8.812 1 92.81 377 THR B CA 1
ATOM 5808 C C . THR B 1 377 ? -5.5 -1.177 -9 1 92.81 377 THR B C 1
ATOM 5810 O O . THR B 1 377 ? -4.953 -0.982 -10.086 1 92.81 377 THR B O 1
ATOM 5813 N N . HIS B 1 378 ? -4.914 -1.562 -7.965 1 93.25 378 HIS B N 1
ATOM 5814 C CA . HIS B 1 378 ? -3.531 -2.016 -8.008 1 93.25 378 HIS B CA 1
ATOM 5815 C C . HIS B 1 378 ? -3.295 -3.17 -7.043 1 93.25 378 HIS B C 1
ATOM 5817 O O . HIS B 1 378 ? -3.697 -3.102 -5.879 1 93.25 378 HIS B O 1
ATOM 5823 N N . VAL B 1 379 ? -2.725 -4.199 -7.535 1 93.38 379 VAL B N 1
ATOM 5824 C CA . VAL B 1 379 ? -2.307 -5.336 -6.719 1 93.38 379 VAL B CA 1
ATOM 5825 C C . VAL B 1 379 ? -0.783 -5.406 -6.676 1 93.38 379 VAL B C 1
ATOM 5827 O O . VAL B 1 379 ? -0.128 -5.488 -7.719 1 93.38 379 VAL B O 1
ATOM 5830 N N . PHE B 1 380 ? -0.285 -5.344 -5.512 1 93.19 380 PHE B N 1
ATOM 5831 C CA . PHE B 1 380 ? 1.163 -5.406 -5.355 1 93.19 380 PHE B CA 1
ATOM 5832 C C . PHE B 1 380 ? 1.663 -6.836 -5.523 1 93.19 380 PHE B C 1
ATOM 5834 O O . PHE B 1 380 ? 1.166 -7.754 -4.867 1 93.19 380 PHE B O 1
ATOM 5841 N N . GLY B 1 381 ? 2.602 -7.027 -6.426 1 88.19 381 GLY B N 1
ATOM 5842 C CA . GLY B 1 381 ? 3.158 -8.344 -6.684 1 88.19 381 GLY B CA 1
ATOM 5843 C C . GLY B 1 381 ? 4.637 -8.445 -6.355 1 88.19 381 GLY B C 1
ATOM 5844 O O . GLY B 1 381 ? 5.168 -7.617 -5.613 1 88.19 381 GLY B O 1
ATOM 5845 N N . SER B 1 382 ? 5.184 -9.617 -6.766 1 89.81 382 SER B N 1
ATOM 5846 C CA . SER B 1 382 ? 6.609 -9.859 -6.559 1 89.81 382 SER B CA 1
ATOM 5847 C C . SER B 1 382 ? 7.176 -10.781 -7.633 1 89.81 382 SER B C 1
ATOM 5849 O O . SER B 1 382 ? 6.43 -11.508 -8.297 1 89.81 382 SER B O 1
ATOM 5851 N N . TYR B 1 383 ? 8.453 -10.547 -7.887 1 94.38 383 TYR B N 1
ATOM 5852 C CA . TYR B 1 383 ? 9.18 -11.469 -8.75 1 94.38 383 TYR B CA 1
ATOM 5853 C C . TYR B 1 383 ? 9.945 -12.5 -7.93 1 94.38 383 TYR B C 1
ATOM 5855 O O . TYR B 1 383 ? 10.422 -12.195 -6.832 1 94.38 383 TYR B O 1
#

Secondary structure (DSSP, 8-state):
---------------------------------S-----EEE---S-TTSPPBEEETTEE---TTHHHHHHT--STT--HHHHHHHHHHHHHHHTTS-TTT-EEEE--SS-HHHHHHHHSB--SS-TT--BPP--S--STTTS----EEEEEEEEEEEEETTEEEEEEEEEEEEE-SEEEEESSTT--EEEEE--HHHHHHHHHHHHHHHHHHHHTSTTS-TTS-EEEEEEEPPPTT-SS--EEEEEEEESSTT---PPEE--EEEEEESPPTTPPPS-HHHHHHHHHHHHHHHHHSS---EEEEEEEEETTEEEEEEEEEE-----HHHHHHHHHHHHHHHHHHSPSSS-EEEEEEETTEEEEEEEE-TT-SS-EEEE----/---------------------------------S-----EEE---S-TTSPPBEEETTEE---TTHHHHHHT--STT--HHHHHHHHHHHHHHHTTS-TTT-EEEE--SS-HHHHHHHHSB--SS-TT--BPP--S--STTTS----EEEEEEEEEEEEETTEEEEEEEEEEEEE-SEEEEESSTT--EEEEE--HHHHHHHHHHHHHHHHHHHHTSTTS-TTS-EEEEEEEPPPTT-SS--EEEEEEEESSTT---PPEE--EEEEEESPPTTPPPS-HHHHHHHHHHHHHHHHHSS---EEEEEEEEETTEEEEEEEEEE-----HHHHHHHHHHHHHHHHHHSPSSS-EEEEEEETTEEEEEEEE-TT-SS-EEEE----

Foldseek 3Di:
DPPDDPPDPPPPPPPPPPPPVDPCPVPPPPPDPPDPQWFWDWPDDPDQQDATFIDTNNHAAAALQVVVLVVLQLQPPDCQQVVQQVVQQVVVCCVVAPRVFWHKHFHDQAHNVNQVLCQDEDDPVRNNHLFHDFPPDDDLVPTRARFFRGKGKMFIWGDDPSDIATQAIEMETETEQKGWDDPDVVDDIDIHGDDPVRSVVSQVVSLLSVLQVSCPDPRDPQQRKYKYWYWYFDDNNDPHGTHTQWMFIDRGDSDRPDIDGWDKDKDKPPDDDPDDDLAVLQNVLVVQLQVVLPVPDDAWPDKMKMFMDTPSHTAEMEMETEGPDDDQVVVVVSQVVSQVSCLVRHDAQHWYKYFYAYPVGTQKIWIDHGPDNGIDIDGDDDD/DDDDPPPPPPPPPPPPPPPPVDPCPVPPPPPDPPDPQWFWDWPDDPDQQDATFIDTNNHAAAALQVVVLVVLQLQPPDCQQVVQQVVQQVVVCCVVAPRVFWHKHFHDQAHNVNQVLCQDEDDPVRNNHLFHDFPPDDDLVPTRARFFRGKGKMFIWGDDPSDIATQAIEMETETEQKGWDDPDVVDDIDIHGDDPVRSVVSQVVSLLVVLQVSCPDPRDPQQRKYKYWYWYADDNNDPHGTHTQWMFIDRGDSDRPDIDGWDKDKDKPPDDDPDDDLAVLQNVLVVQLQVVLPVPDDAWPDKMKMFMDTPSHTAEMEMETEGPDDDQVVVVVSQVVSQVSCLVRHDAQHWYKYFYAYPVGTQKIWIDHGPDNGIDIDGDDDD

Radius of gyration: 31.77 Å; Cα contacts (8 Å, |Δi|>4): 1547; chains: 2; bounding box: 73×92×112 Å

InterPro domains:
  IPR011426 CamS sex pheromone cAM373 [PF07537] (60-373)
  IPR011426 CamS sex pheromone cAM373 [PIRSF012509] (3-380)